Protein 4K68 (pdb70)

Secondary structure (DSSP, 8-state):
--SHHHHSTTT-EEEEEE-HHHHS-GGGHHHHHHHHHH-SEEEESSTTSHHHHSGGGSS--HHHHHHHHHHHHHTT-EEEE--SEESSS--GGGGB-SSSSBPPHHHHHHHHHHHHHHHHHHTTTT-SEEEEEE--EETTTEE---HHHHHH-TTHHHHHHHHHHHH-TTSEEEEEES-TT-HHHHHHHHHHHHHHHHTT----EEEE--EEESS-S-HHHHHHHHHHHHTTT-EEEEEEEEEE-S-------TTS---SS---HHHHHHHHHHHHHHHHHHHHTTTTEEEEEES-SBGGG-GGGSSSSTT-----SSB-TTS-B-HHHHHHHHTT-/-HHHHTTTT-EEEEEE-HHHHH-GGGHHHHHHHHHH-SEEEESSTTSHHHHSGGG-S---HHHHHHHHHHHHTT-EEEE--SB-SSS--GGGGB-TTSSBPPHHHHHHHHHHHHHHHHHHTTTT-SEEEEEES-EETTTEE---HHHHHH-TTHHHHHHHHHHHH-TTSEEEEEES-TT-HHHHHHHHHHHHHHHHHT----EEEE--EEESS-S-HHHHHHHHHHHHHHT-EEEEEEEEEE-S--SSSS-GGG--SPBPP-GGG---TT---HHHHHHHHHHHHHHHHHHHHTGGGEEEEEES-SBTTS-GGGTSSBTT-----SSB-TTS-B-HHHHHHHTT-

Structure (mmCIF, N/CA/C/O backbone):
data_4K68
#
_entry.id   4K68
#
_cell.length_a   41.877
_cell.length_b   116.442
_cell.length_c   82.811
_cell.angle_alpha   90.00
_cell.angle_beta   99.85
_cell.angle_gamma   90.00
#
_symmetry.space_group_name_H-M   'P 1 21 1'
#
loop_
_entity.id
_entity.type
_entity.pdbx_description
1 polymer 'GH10 xylanase'
2 non-polymer GLYCEROL
3 water water
#
loop_
_atom_site.group_PDB
_atom_site.id
_atom_site.type_symbol
_atom_site.label_atom_id
_atom_site.label_alt_id
_atom_site.label_comp_id
_atom_site.label_asym_id
_atom_site.label_entity_id
_atom_site.label_seq_id
_atom_site.pdbx_PDB_ins_code
_atom_site.Cartn_x
_atom_site.Cartn_y
_atom_site.Cartn_z
_atom_site.occupancy
_atom_site.B_iso_or_equiv
_atom_site.auth_seq_id
_atom_site.auth_comp_id
_atom_site.auth_asym_id
_atom_site.auth_atom_id
_atom_site.pdbx_PDB_model_num
ATOM 1 N N . ARG A 1 32 ? 2.324 15.135 86.756 0.84 72.00 32 ARG A N 1
ATOM 2 C CA . ARG A 1 32 ? 2.126 14.265 87.909 0.84 70.04 32 ARG A CA 1
ATOM 3 C C . ARG A 1 32 ? 1.103 14.881 88.858 0.84 67.73 32 ARG A C 1
ATOM 4 O O . ARG A 1 32 ? 1.449 15.348 89.944 0.84 66.76 32 ARG A O 1
ATOM 12 N N . THR A 1 33 ? -0.158 14.876 88.438 1.00 66.68 33 THR A N 1
ATOM 13 C CA . THR A 1 33 ? -1.220 15.547 89.181 1.00 65.31 33 THR A CA 1
ATOM 14 C C . THR A 1 33 ? -2.076 14.601 90.024 1.00 58.95 33 THR A C 1
ATOM 15 O O . THR A 1 33 ? -2.379 14.895 91.180 1.00 60.03 33 THR A O 1
ATOM 19 N N . GLY A 1 34 ? -2.467 13.470 89.446 1.00 52.17 34 GLY A N 1
ATOM 20 C CA . GLY A 1 34 ? -3.341 12.537 90.131 1.00 47.37 34 GLY A CA 1
ATOM 21 C C . GLY A 1 34 ? -2.607 11.348 90.715 1.00 46.91 34 GLY A C 1
ATOM 22 O O . GLY A 1 34 ? -1.442 11.112 90.398 1.00 49.62 34 GLY A O 1
ATOM 23 N N . ILE A 1 35 ? -3.300 10.593 91.564 1.00 44.15 35 ILE A N 1
ATOM 24 C CA . ILE A 1 35 ? -2.717 9.428 92.223 1.00 43.28 35 ILE A CA 1
ATOM 25 C C . ILE A 1 35 ? -2.301 8.364 91.204 1.00 43.82 35 ILE A C 1
ATOM 26 O O . ILE A 1 35 ? -1.413 7.552 91.466 1.00 43.73 35 ILE A O 1
ATOM 31 N N . LYS A 1 36 ? -2.934 8.391 90.034 1.00 45.36 36 LYS A N 1
ATOM 32 C CA . LYS A 1 36 ? -2.599 7.474 88.949 1.00 47.98 36 LYS A CA 1
ATOM 33 C C . LYS A 1 36 ? -1.175 7.695 88.446 1.00 51.24 36 LYS A C 1
ATOM 34 O O . LYS A 1 36 ? -0.498 6.751 88.038 1.00 51.51 36 LYS A O 1
ATOM 40 N N . ASP A 1 37 ? -0.728 8.947 88.481 1.00 53.95 37 ASP A N 1
ATOM 41 C CA . ASP A 1 37 ? 0.598 9.302 87.991 1.00 57.73 37 ASP A CA 1
ATOM 42 C C . ASP A 1 37 ? 1.676 8.870 88.974 1.00 59.19 37 ASP A C 1
ATOM 43 O O . ASP A 1 37 ? 2.812 8.599 88.588 1.00 62.12 37 ASP A O 1
ATOM 48 N N . PHE A 1 38 ? 1.308 8.808 90.248 1.00 57.69 38 PHE A N 1
ATOM 49 C CA . PHE A 1 38 ? 2.229 8.368 91.286 1.00 57.57 38 PHE A CA 1
ATOM 50 C C . PHE A 1 38 ? 2.425 6.859 91.236 1.00 55.59 38 PHE A C 1
ATOM 51 O O . PHE A 1 38 ? 3.464 6.345 91.647 1.00 55.60 38 PHE A O 1
ATOM 59 N N . TYR A 1 39 ? 1.424 6.154 90.720 1.00 54.25 39 TYR A N 1
ATOM 60 C CA . TYR A 1 39 ? 1.439 4.696 90.741 1.00 53.30 39 TYR A CA 1
ATOM 61 C C . TYR A 1 39 ? 1.603 4.040 89.374 1.00 56.95 39 TYR A C 1
ATOM 62 O O . TYR A 1 39 ? 1.428 2.830 89.239 1.00 56.54 39 TYR A O 1
ATOM 71 N N . LYS A 1 40 ? 1.945 4.828 88.360 1.00 62.27 40 LYS A N 1
ATOM 72 C CA . LYS A 1 40 ? 2.321 4.243 87.080 1.00 67.64 40 LYS A CA 1
ATOM 73 C C . LYS A 1 40 ? 3.666 3.546 87.256 1.00 71.36 40 LYS A C 1
ATOM 74 O O . LYS A 1 40 ? 4.378 3.813 88.227 1.00 73.24 40 LYS A O 1
ATOM 80 N N . ASP A 1 41 ? 3.990 2.648 86.326 1.00 72.35 41 ASP A N 1
ATOM 81 C CA . ASP A 1 41 ? 5.143 1.744 86.430 1.00 74.51 41 ASP A CA 1
ATOM 82 C C . ASP A 1 41 ? 4.943 0.675 87.508 1.00 69.61 41 ASP A C 1
ATOM 83 O O . ASP A 1 41 ? 5.787 -0.203 87.688 1.00 72.40 41 ASP A O 1
ATOM 88 N N . ASP A 1 42 ? 3.821 0.756 88.217 1.00 62.66 42 ASP A N 1
ATOM 89 C CA . ASP A 1 42 ? 3.461 -0.243 89.213 1.00 58.42 42 ASP A CA 1
ATOM 90 C C . ASP A 1 42 ? 2.173 -0.933 88.790 1.00 53.47 42 ASP A C 1
ATOM 91 O O . ASP A 1 42 ? 2.182 -2.082 88.345 1.00 53.93 42 ASP A O 1
ATOM 96 N N . PHE A 1 43 ? 1.065 -0.214 88.933 1.00 47.47 43 PHE A N 1
ATOM 97 C CA . PHE A 1 43 ? -0.245 -0.715 88.542 1.00 44.14 43 PHE A CA 1
ATOM 98 C C . PHE A 1 43 ? -1.219 0.442 88.370 1.00 41.60 43 PHE A C 1
ATOM 99 O O . PHE A 1 43 ? -1.012 1.526 88.913 1.00 40.77 43 PHE A O 1
ATOM 107 N N . ARG A 1 44 ? -2.285 0.208 87.615 1.00 40.59 44 ARG A N 1
ATOM 108 C CA . ARG A 1 44 ? -3.250 1.258 87.331 1.00 41.51 44 ARG A CA 1
ATOM 109 C C . ARG A 1 44 ? -4.195 1.481 88.506 1.00 39.57 44 ARG A C 1
ATOM 110 O O . ARG A 1 44 ? -4.661 0.527 89.130 1.00 38.81 44 ARG A O 1
ATOM 118 N N . ILE A 1 45 ? -4.467 2.747 88.806 1.00 39.03 45 ILE A N 1
ATOM 119 C CA . ILE A 1 45 ? -5.382 3.105 89.882 1.00 38.37 45 ILE A CA 1
ATOM 120 C C . ILE A 1 45 ? -6.768 3.404 89.324 1.00 38.83 45 ILE A C 1
ATOM 121 O O . ILE A 1 45 ? -6.948 4.352 88.560 1.00 40.42 45 ILE A O 1
ATOM 126 N N . GLY A 1 46 ? -7.747 2.596 89.711 1.00 38.13 46 GLY A N 1
ATOM 127 C CA . GLY A 1 46 ? -9.087 2.738 89.176 1.00 38.87 46 GLY A CA 1
ATOM 128 C C . GLY A 1 46 ? -10.146 3.051 90.213 1.00 38.69 46 GLY A C 1
ATOM 129 O O . GLY A 1 46 ? -9.889 3.018 91.416 1.00 39.77 46 GLY A O 1
ATOM 130 N N . THR A 1 47 ? -11.348 3.355 89.733 1.00 37.73 47 THR A N 1
ATOM 131 C CA . THR A 1 47 ? -12.486 3.615 90.604 1.00 36.36 47 THR A CA 1
ATOM 132 C C . THR A 1 47 ? -13.776 3.106 89.967 1.00 38.02 47 THR A C 1
ATOM 133 O O . THR A 1 47 ? -13.793 2.728 88.794 1.00 37.55 47 THR A O 1
ATOM 137 N N . ALA A 1 48 ? -14.853 3.097 90.745 1.00 38.61 48 ALA A N 1
ATOM 138 C CA . ALA A 1 48 ? -16.145 2.626 90.259 1.00 37.61 48 ALA A CA 1
ATOM 139 C C . ALA A 1 48 ? -17.045 3.797 89.889 1.00 37.64 48 ALA A C 1
ATOM 140 O O . ALA A 1 48 ? -17.179 4.752 90.653 1.00 38.67 48 ALA A O 1
ATOM 142 N N . VAL A 1 49 ? -17.659 3.720 88.713 1.00 37.53 49 VAL A N 1
ATOM 143 C CA . VAL A 1 49 ? -18.508 4.799 88.221 1.00 37.06 49 VAL A CA 1
ATOM 144 C C . VAL A 1 49 ? -19.987 4.434 88.310 1.00 37.16 49 VAL A C 1
ATOM 145 O O . VAL A 1 49 ? -20.423 3.434 87.742 1.00 38.77 49 VAL A O 1
ATOM 149 N N . ALA A 1 50 ? -20.753 5.253 89.024 1.00 37.67 50 ALA A N 1
ATOM 150 C CA . ALA A 1 50 ? -22.185 5.023 89.170 1.00 39.21 50 ALA A CA 1
ATOM 151 C C . ALA A 1 50 ? -22.937 5.498 87.932 1.00 42.40 50 ALA A C 1
ATOM 152 O O . ALA A 1 50 ? -22.438 6.330 87.175 1.00 44.59 50 ALA A O 1
ATOM 154 N N . THR A 1 51 ? -24.138 4.965 87.734 1.00 43.12 51 THR A N 1
ATOM 155 C CA . THR A 1 51 ? -24.955 5.316 86.579 1.00 44.28 51 THR A CA 1
ATOM 156 C C . THR A 1 51 ? -25.423 6.767 86.652 1.00 45.83 51 THR A C 1
ATOM 157 O O . THR A 1 51 ? -25.498 7.458 85.634 1.00 48.54 51 THR A O 1
ATOM 161 N N . ALA A 1 52 ? -25.731 7.224 87.862 1.00 43.91 52 ALA A N 1
ATOM 162 C CA . ALA A 1 52 ? -26.222 8.582 88.068 1.00 44.18 52 ALA A CA 1
ATOM 163 C C . ALA A 1 52 ? -25.174 9.624 87.688 1.00 45.78 52 ALA A C 1
ATOM 164 O O . ALA A 1 52 ? -25.511 10.727 87.259 1.00 46.88 52 ALA A O 1
ATOM 166 N N . THR A 1 53 ? -23.904 9.265 87.846 1.00 45.98 53 THR A N 1
ATOM 167 C CA . THR A 1 53 ? -22.803 10.162 87.516 1.00 49.70 53 THR A CA 1
ATOM 168 C C . THR A 1 53 ? -22.742 10.418 86.011 1.00 52.74 53 THR A C 1
ATOM 169 O O . THR A 1 53 ? -22.285 11.471 85.564 1.00 54.19 53 THR A O 1
ATOM 173 N N . LEU A 1 54 ? -23.220 9.450 85.236 1.00 53.28 54 LEU A N 1
ATOM 174 C CA . LEU A 1 54 ? -23.180 9.535 83.780 1.00 53.04 54 LEU A CA 1
ATOM 175 C C . LEU A 1 54 ? -24.432 10.187 83.199 1.00 55.77 54 LEU A C 1
ATOM 176 O O . LEU A 1 54 ? -24.379 10.805 82.136 1.00 58.08 54 LEU A O 1
ATOM 181 N N . THR A 1 55 ? -25.555 10.048 83.896 1.00 56.17 55 THR A N 1
ATOM 182 C CA . THR A 1 55 ? -26.832 10.537 83.383 1.00 58.82 55 THR A CA 1
ATOM 183 C C . THR A 1 55 ? -27.317 11.812 84.071 1.00 63.12 55 THR A C 1
ATOM 184 O O . THR A 1 55 ? -28.479 12.194 83.931 1.00 64.89 55 THR A O 1
ATOM 188 N N . MET A 1 56 ? -26.432 12.467 84.814 1.00 65.32 56 MET A N 1
ATOM 189 C CA . MET A 1 56 ? -26.779 13.727 85.465 1.00 69.80 56 MET A CA 1
ATOM 190 C C . MET A 1 56 ? -25.705 14.782 85.241 1.00 72.79 56 MET A C 1
ATOM 191 O O . MET A 1 56 ? -24.516 14.529 85.441 1.00 71.16 56 MET A O 1
ATOM 196 N N . LYS A 1 57 ? -26.136 15.968 84.828 1.00 77.23 57 LYS A N 1
ATOM 197 C CA . LYS A 1 57 ? -25.217 17.053 84.510 1.00 80.16 57 LYS A CA 1
ATOM 198 C C . LYS A 1 57 ? -24.696 17.753 85.760 1.00 80.63 57 LYS A C 1
ATOM 199 O O . LYS A 1 57 ? -23.759 18.547 85.688 1.00 82.44 57 LYS A O 1
ATOM 205 N N . GLU A 1 58 ? -25.303 17.457 86.904 1.00 78.97 58 GLU A N 1
ATOM 206 C CA . GLU A 1 58 ? -24.862 18.046 88.162 1.00 78.01 58 GLU A CA 1
ATOM 207 C C . GLU A 1 58 ? -23.794 17.178 88.821 1.00 71.89 58 GLU A C 1
ATOM 208 O O . GLU A 1 58 ? -23.246 17.534 89.866 1.00 72.01 58 GLU A O 1
ATOM 214 N N . LYS A 1 59 ? -23.504 16.039 88.202 1.00 66.13 59 LYS A N 1
ATOM 215 C CA . LYS A 1 59 ? -22.457 15.147 88.685 1.00 60.73 59 LYS A CA 1
ATOM 216 C C . LYS A 1 59 ? -21.195 15.305 87.846 1.00 58.48 59 LYS A C 1
ATOM 217 O O . LYS A 1 59 ? -20.299 14.463 87.885 1.00 56.56 59 LYS A O 1
ATOM 223 N N . LYS A 1 60 ? -21.140 16.393 87.084 1.00 60.81 60 LYS A N 1
ATOM 224 C CA . LYS A 1 60 ? -19.970 16.723 86.268 1.00 61.57 60 LYS A CA 1
ATOM 225 C C . LYS A 1 60 ? -18.653 16.898 87.044 1.00 59.03 60 LYS A C 1
ATOM 226 O O . LYS A 1 60 ? -17.614 16.418 86.588 1.00 57.38 60 LYS A O 1
ATOM 232 N N . PRO A 1 61 ? -18.678 17.595 88.201 1.00 58.63 61 PRO A N 1
ATOM 233 C CA . PRO A 1 61 ? -17.425 17.700 88.961 1.00 56.93 61 PRO A CA 1
ATOM 234 C C . PRO A 1 61 ? -16.858 16.343 89.380 1.00 50.90 61 PRO A C 1
ATOM 235 O O . PRO A 1 61 ? -15.639 16.200 89.487 1.00 49.36 61 PRO A O 1
ATOM 239 N N . LEU A 1 62 ? -17.727 15.365 89.609 1.00 47.11 62 LEU A N 1
ATOM 240 C CA . LEU A 1 62 ? -17.276 14.027 89.967 1.00 44.09 62 LEU A CA 1
ATOM 241 C C . LEU A 1 62 ? -16.555 13.372 88.792 1.00 45.83 62 LEU A C 1
ATOM 242 O O . LEU A 1 62 ? -15.528 12.719 88.972 1.00 47.18 62 LEU A O 1
ATOM 247 N N . LEU A 1 63 ? -17.095 13.558 87.591 1.00 45.57 63 LEU A N 1
ATOM 248 C CA . LEU A 1 63 ? -16.479 13.027 86.379 1.00 42.43 63 LEU A CA 1
ATOM 249 C C . LEU A 1 63 ? -15.090 13.618 86.155 1.00 41.02 63 LEU A C 1
ATOM 250 O O . LEU A 1 63 ? -14.151 12.904 85.805 1.00 40.07 63 LEU A O 1
ATOM 255 N N . ALA A 1 64 ? -14.967 14.925 86.365 1.00 41.47 64 ALA A N 1
ATOM 256 C CA . ALA A 1 64 ? -13.685 15.602 86.219 1.00 43.08 64 ALA A CA 1
ATOM 257 C C . ALA A 1 64 ? -12.705 15.151 87.299 1.00 43.44 64 ALA A C 1
ATOM 258 O O . ALA A 1 64 ? -11.503 15.051 87.054 1.00 44.16 64 ALA A O 1
ATOM 260 N N . LEU A 1 65 ? -13.230 14.879 88.490 1.00 41.77 65 LEU A N 1
ATOM 261 C CA . LEU A 1 65 ? -12.414 14.404 89.603 1.00 40.64 65 LEU A CA 1
ATOM 262 C C . LEU A 1 65 ? -11.849 13.018 89.309 1.00 39.58 65 LEU A C 1
ATOM 263 O O . LEU A 1 65 ? -10.707 12.715 89.655 1.00 39.46 65 LEU A O 1
ATOM 268 N N . ILE A 1 66 ? -12.658 12.181 88.668 1.00 38.28 66 ILE A N 1
ATOM 269 C CA . ILE A 1 66 ? -12.236 10.835 88.301 1.00 36.66 66 ILE A CA 1
ATOM 270 C C . ILE A 1 66 ? -11.150 10.888 87.229 1.00 37.94 66 ILE A C 1
ATOM 271 O O . ILE A 1 66 ? -10.149 10.175 87.309 1.00 36.05 66 ILE A O 1
ATOM 276 N N . ALA A 1 67 ? -11.350 11.753 86.238 1.00 40.28 67 ALA A N 1
ATOM 277 C CA . ALA A 1 67 ? -10.408 11.896 85.132 1.00 42.34 67 ALA A CA 1
ATOM 278 C C . ALA A 1 67 ? -9.040 12.389 85.600 1.00 46.04 67 ALA A C 1
ATOM 279 O O . ALA A 1 67 ? -8.018 12.087 84.982 1.00 47.58 67 ALA A O 1
ATOM 281 N N . ARG A 1 68 ? -9.024 13.148 86.690 1.00 46.71 68 ARG A N 1
ATOM 282 C CA . ARG A 1 68 ? -7.777 13.683 87.220 1.00 48.70 68 ARG A CA 1
ATOM 283 C C . ARG A 1 68 ? -7.008 12.653 88.040 1.00 46.95 68 ARG A C 1
ATOM 284 O O . ARG A 1 68 ? -5.778 12.649 88.044 1.00 47.46 68 ARG A O 1
ATOM 292 N N . GLU A 1 69 ? -7.734 11.772 88.720 1.00 45.70 69 GLU A N 1
ATOM 293 C CA . GLU A 1 69 ? -7.124 10.883 89.705 1.00 43.72 69 GLU A CA 1
ATOM 294 C C . GLU A 1 69 ? -6.926 9.445 89.229 1.00 42.43 69 GLU A C 1
ATOM 295 O O . GLU A 1 69 ? -5.957 8.791 89.613 1.00 41.24 69 GLU A O 1
ATOM 301 N N . PHE A 1 70 ? -7.840 8.951 88.400 1.00 41.89 70 PHE A N 1
ATOM 302 C CA . PHE A 1 70 ? -7.835 7.538 88.034 1.00 39.32 70 PHE A CA 1
ATOM 303 C C . PHE A 1 70 ? -7.557 7.291 86.554 1.00 41.53 70 PHE A C 1
ATOM 304 O O . PHE A 1 70 ? -7.901 8.107 85.698 1.00 44.12 70 PHE A O 1
ATOM 312 N N . ASN A 1 71 ? -6.932 6.154 86.262 1.00 40.93 71 ASN A N 1
ATOM 313 C CA . ASN A 1 71 ? -6.645 5.761 84.887 1.00 41.00 71 ASN A CA 1
ATOM 314 C C . ASN A 1 71 ? -7.370 4.474 84.494 1.00 38.20 71 ASN A C 1
ATOM 315 O O . ASN A 1 71 ? -7.022 3.827 83.505 1.00 36.23 71 ASN A O 1
ATOM 320 N N . ALA A 1 72 ? -8.376 4.109 85.282 1.00 37.08 72 ALA A N 1
ATOM 321 C CA . ALA A 1 72 ? -9.182 2.924 85.014 1.00 35.75 72 ALA A CA 1
ATOM 322 C C . ALA A 1 72 ? -10.574 3.099 85.610 1.00 35.01 72 ALA A C 1
ATOM 323 O O . ALA A 1 72 ? -10.733 3.717 86.662 1.00 35.86 72 ALA A O 1
ATOM 325 N N . ILE A 1 73 ? -11.584 2.559 84.935 1.00 32.85 73 ILE A N 1
ATOM 326 C CA . ILE A 1 73 ? -12.957 2.698 85.408 1.00 32.13 73 ILE A CA 1
ATOM 327 C C . ILE A 1 73 ? -13.745 1.391 85.350 1.00 31.12 73 ILE A C 1
ATOM 328 O O . ILE A 1 73 ? -13.475 0.518 84.523 1.00 29.90 73 ILE A O 1
ATOM 333 N N . THR A 1 74 ? -14.723 1.275 86.241 1.00 30.92 74 THR A N 1
ATOM 334 C CA . THR A 1 74 ? -15.563 0.091 86.335 1.00 31.16 74 THR A CA 1
ATOM 335 C C . THR A 1 74 ? -17.006 0.522 86.565 1.00 29.19 74 THR A C 1
ATOM 336 O O . THR A 1 74 ? -17.280 1.331 87.449 1.00 28.13 74 THR A O 1
ATOM 340 N N . PRO A 1 75 ? -17.937 -0.009 85.760 1.00 30.37 75 PRO A N 1
ATOM 341 C CA . PRO A 1 75 ? -19.342 0.370 85.925 1.00 32.04 75 PRO A CA 1
ATOM 342 C C . PRO A 1 75 ? -19.953 -0.318 87.136 1.00 30.95 75 PRO A C 1
ATOM 343 O O . PRO A 1 75 ? -19.826 -1.532 87.287 1.00 27.21 75 PRO A O 1
ATOM 347 N N . GLU A 1 76 ? -20.605 0.457 87.994 1.00 36.06 76 GLU A N 1
ATOM 348 C CA . GLU A 1 76 ? -21.180 -0.086 89.215 1.00 43.44 76 GLU A CA 1
ATOM 349 C C . GLU A 1 76 ? -22.368 -1.004 88.950 1.00 47.30 76 GLU A C 1
ATOM 350 O O . GLU A 1 76 ? -22.494 -2.050 89.582 1.00 49.69 76 GLU A O 1
ATOM 356 N N . ASN A 1 77 ? -23.235 -0.617 88.018 1.00 49.29 77 ASN A N 1
ATOM 357 C CA . ASN A 1 77 ? -24.453 -1.382 87.763 1.00 50.66 77 ASN A CA 1
ATOM 358 C C . ASN A 1 77 ? -24.905 -1.417 86.305 1.00 50.49 77 ASN A C 1
ATOM 359 O O . ASN A 1 77 ? -25.642 -2.318 85.905 1.00 52.82 77 ASN A O 1
ATOM 364 N N . CYS A 1 78 ? -24.465 -0.443 85.514 1.00 48.17 78 CYS A N 1
ATOM 365 C CA . CYS A 1 78 ? -25.000 -0.272 84.162 1.00 46.42 78 CYS A CA 1
ATOM 366 C C . CYS A 1 78 ? -24.645 -1.405 83.193 1.00 44.44 78 CYS A C 1
ATOM 367 O O . CYS A 1 78 ? -25.230 -1.505 82.114 1.00 46.17 78 CYS A O 1
ATOM 370 N N . MET A 1 79 ? -23.697 -2.256 83.574 1.00 39.20 79 MET A N 1
ATOM 371 C CA . MET A 1 79 ? -23.319 -3.385 82.728 1.00 35.03 79 MET A CA 1
ATOM 372 C C . MET A 1 79 ? -23.715 -4.734 83.319 1.00 37.05 79 MET A C 1
ATOM 373 O O . MET A 1 79 ? -23.257 -5.779 82.855 1.00 37.47 79 MET A O 1
ATOM 378 N N . LYS A 1 80 ? -24.562 -4.711 84.343 1.00 40.38 80 LYS A N 1
ATOM 379 C CA . LYS A 1 80 ? -25.098 -5.945 84.905 1.00 44.09 80 LYS A CA 1
ATOM 380 C C . LYS A 1 80 ? -26.324 -6.378 84.108 1.00 45.76 80 LYS A C 1
ATOM 381 O O . LYS A 1 80 ? -26.941 -5.561 83.428 1.00 46.72 80 LYS A O 1
ATOM 387 N N . TRP A 1 81 ? -26.674 -7.658 84.201 1.00 47.37 81 TRP A N 1
ATOM 388 C CA . TRP A 1 81 ? -27.740 -8.236 83.382 1.00 50.29 81 TRP A CA 1
ATOM 389 C C . TRP A 1 81 ? -29.073 -7.500 83.514 1.00 52.81 81 TRP A C 1
ATOM 390 O O . TRP A 1 81 ? -29.612 -7.003 82.525 1.00 54.46 81 TRP A O 1
ATOM 401 N N . GLU A 1 82 ? -29.600 -7.436 84.733 1.00 53.04 82 GLU A N 1
ATOM 402 C CA . GLU A 1 82 ? -30.890 -6.789 84.980 1.00 54.78 82 GLU A CA 1
ATOM 403 C C . GLU A 1 82 ? -30.954 -5.294 84.612 1.00 54.43 82 GLU A C 1
ATOM 404 O O . GLU A 1 82 ? -31.886 -4.877 83.924 1.00 53.90 82 GLU A O 1
ATOM 410 N N . PRO A 1 83 ? -29.975 -4.482 85.063 1.00 54.58 83 PRO A N 1
ATOM 411 C CA . PRO A 1 83 ? -30.059 -3.058 84.708 1.00 55.03 83 PRO A CA 1
ATOM 412 C C . PRO A 1 83 ? -29.854 -2.784 83.217 1.00 55.54 83 PRO A C 1
ATOM 413 O O . PRO A 1 83 ? -30.332 -1.768 82.713 1.00 57.05 83 PRO A O 1
ATOM 417 N N . LEU A 1 84 ? -29.151 -3.677 82.527 1.00 53.20 84 LEU A N 1
ATOM 418 C CA . LEU A 1 84 ? -28.851 -3.486 81.112 1.00 51.37 84 LEU A CA 1
ATOM 419 C C . LEU A 1 84 ? -29.888 -4.163 80.221 1.00 51.86 84 LEU A C 1
ATOM 420 O O . LEU A 1 84 ? -30.103 -3.756 79.079 1.00 52.69 84 LEU A O 1
ATOM 425 N N . LYS A 1 85 ? -30.532 -5.196 80.751 1.00 51.51 85 LYS A N 1
ATOM 426 C CA . LYS A 1 85 ? -31.522 -5.944 79.991 1.00 52.02 85 LYS A CA 1
ATOM 427 C C . LYS A 1 85 ? -32.595 -6.507 80.918 1.00 53.67 85 LYS A C 1
ATOM 428 O O . LYS A 1 85 ? -32.592 -7.698 81.225 1.00 54.41 85 LYS A O 1
ATOM 434 N N . PRO A 1 86 ? -33.519 -5.644 81.370 1.00 56.10 86 PRO A N 1
ATOM 435 C CA . PRO A 1 86 ? -34.573 -6.044 82.309 1.00 57.92 86 PRO A CA 1
ATOM 436 C C . PRO A 1 86 ? -35.509 -7.080 81.701 1.00 60.28 86 PRO A C 1
ATOM 437 O O . PRO A 1 86 ? -35.941 -6.917 80.559 1.00 60.69 86 PRO A O 1
ATOM 441 N N . GLN A 1 87 ? -35.798 -8.134 82.462 1.00 62.47 87 GLN A N 1
ATOM 442 C CA . GLN A 1 87 ? -36.651 -9.235 82.014 1.00 65.19 87 GLN A CA 1
ATOM 443 C C . GLN A 1 87 ? -36.091 -9.943 80.779 1.00 63.27 87 GLN A C 1
ATOM 444 O O . GLN A 1 87 ? -36.815 -10.651 80.077 1.00 64.76 87 GLN A O 1
ATOM 450 N N . ASP A 1 88 ? -34.796 -9.747 80.536 1.00 60.05 88 ASP A N 1
ATOM 451 C CA . ASP A 1 88 ? -34.094 -10.336 79.398 1.00 57.61 88 ASP A CA 1
ATOM 452 C C . ASP A 1 88 ? -34.781 -10.028 78.066 1.00 59.15 88 ASP A C 1
ATOM 453 O O . ASP A 1 88 ? -34.821 -10.868 77.167 1.00 59.80 88 ASP A O 1
ATOM 458 N N . LYS A 1 89 ? -35.318 -8.818 77.950 1.00 61.02 89 LYS A N 1
ATOM 459 C CA . LYS A 1 89 ? -36.029 -8.405 76.745 1.00 64.49 89 LYS A CA 1
ATOM 460 C C . LYS A 1 89 ? -35.229 -7.393 75.926 1.00 67.25 89 LYS A C 1
ATOM 461 O O . LYS A 1 89 ? -34.296 -7.760 75.213 1.00 68.46 89 LYS A O 1
ATOM 467 N N . ASP A 1 90 ? -35.603 -6.122 76.027 1.00 68.80 90 ASP A N 1
ATOM 468 C CA . ASP A 1 90 ? -34.920 -5.064 75.289 1.00 69.61 90 ASP A CA 1
ATOM 469 C C . ASP A 1 90 ? -33.697 -4.548 76.040 1.00 67.83 90 ASP A C 1
ATOM 470 O O . ASP A 1 90 ? -33.718 -4.413 77.264 1.00 68.58 90 ASP A O 1
ATOM 475 N N . TRP A 1 91 ? -32.633 -4.261 75.297 1.00 65.04 91 TRP A N 1
ATOM 476 C CA . TRP A 1 91 ? -31.398 -3.755 75.884 1.00 59.40 91 TRP A CA 1
ATOM 477 C C . TRP A 1 91 ? -31.508 -2.279 76.247 1.00 58.32 91 TRP A C 1
ATOM 478 O O . TRP A 1 91 ? -32.341 -1.554 75.704 1.00 60.81 91 TRP A O 1
ATOM 489 N N . HIS A 1 92 ? -30.657 -1.844 77.170 1.00 55.70 92 HIS A N 1
ATOM 490 C CA . HIS A 1 92 ? -30.577 -0.441 77.555 1.00 55.47 92 HIS A CA 1
ATOM 491 C C . HIS A 1 92 ? -29.136 0.042 77.434 1.00 51.66 92 HIS A C 1
ATOM 492 O O . HIS A 1 92 ? -28.482 0.336 78.435 1.00 52.58 92 HIS A O 1
ATOM 499 N N . TRP A 1 93 ? -28.651 0.127 76.200 1.00 49.40 93 TRP A N 1
ATOM 500 C CA . TRP A 1 93 ? -27.250 0.444 75.933 1.00 47.26 93 TRP A CA 1
ATOM 501 C C . TRP A 1 93 ? -26.833 1.859 76.332 1.00 45.95 93 TRP A C 1
ATOM 502 O O . TRP A 1 93 ? -25.641 2.140 76.456 1.00 44.07 93 TRP A O 1
ATOM 513 N N . GLU A 1 94 ? -27.810 2.741 76.526 1.00 46.61 94 GLU A N 1
ATOM 514 C CA . GLU A 1 94 ? -27.537 4.162 76.733 1.00 49.14 94 GLU A CA 1
ATOM 515 C C . GLU A 1 94 ? -26.578 4.454 77.891 1.00 45.93 94 GLU A C 1
ATOM 516 O O . GLU A 1 94 ? -25.579 5.150 77.712 1.00 46.39 94 GLU A O 1
ATOM 522 N N . ALA A 1 95 ? -26.878 3.917 79.070 1.00 42.53 95 ALA A N 1
ATOM 523 C CA . ALA A 1 95 ? -26.047 4.156 80.246 1.00 39.62 95 ALA A CA 1
ATOM 524 C C . ALA A 1 95 ? -24.636 3.600 80.068 1.00 38.37 95 ALA A C 1
ATOM 525 O O . ALA A 1 95 ? -23.656 4.232 80.460 1.00 38.25 95 ALA A O 1
ATOM 527 N N . ALA A 1 96 ? -24.543 2.418 79.466 1.00 37.88 96 ALA A N 1
ATOM 528 C CA . ALA A 1 96 ? -23.261 1.754 79.266 1.00 34.59 96 ALA A CA 1
ATOM 529 C C . ALA A 1 96 ? -22.425 2.431 78.181 1.00 36.33 96 ALA A C 1
ATOM 530 O O . ALA A 1 96 ? -21.197 2.458 78.262 1.00 33.71 96 ALA A O 1
ATOM 532 N N . ASP A 1 97 ? -23.095 2.972 77.168 1.00 39.72 97 ASP A N 1
ATOM 533 C CA . ASP A 1 97 ? -22.407 3.668 76.088 1.00 43.22 97 ASP A CA 1
ATOM 534 C C . ASP A 1 97 ? -21.714 4.924 76.599 1.00 45.23 97 ASP A C 1
ATOM 535 O O . ASP A 1 97 ? -20.586 5.219 76.211 1.00 46.48 97 ASP A O 1
ATOM 540 N N . LYS A 1 98 ? -22.392 5.657 77.476 1.00 45.70 98 LYS A N 1
ATOM 541 C CA . LYS A 1 98 ? -21.833 6.879 78.040 1.00 46.70 98 LYS A CA 1
ATOM 542 C C . LYS A 1 98 ? -20.655 6.568 78.960 1.00 44.37 98 LYS A C 1
ATOM 543 O O . LYS A 1 98 ? -19.794 7.418 79.194 1.00 43.16 98 LYS A O 1
ATOM 549 N N . PHE A 1 99 ? -20.623 5.344 79.477 1.00 42.87 99 PHE A N 1
ATOM 550 C CA . PHE A 1 99 ? -19.521 4.902 80.320 1.00 41.32 99 PHE A CA 1
ATOM 551 C C . PHE A 1 99 ? -18.272 4.632 79.486 1.00 39.54 99 PHE A C 1
ATOM 552 O O . PHE A 1 99 ? -17.194 5.147 79.783 1.00 40.00 99 PHE A O 1
ATOM 560 N N . VAL A 1 100 ? -18.427 3.821 78.444 1.00 37.56 100 VAL A N 1
ATOM 561 C CA . VAL A 1 100 ? -17.316 3.468 77.567 1.00 37.96 100 VAL A CA 1
ATOM 562 C C . VAL A 1 100 ? -16.759 4.695 76.853 1.00 43.21 100 VAL A C 1
ATOM 563 O O . VAL A 1 100 ? -15.544 4.842 76.706 1.00 44.68 100 VAL A O 1
ATOM 567 N N . GLU A 1 101 ? -17.654 5.577 76.419 1.00 47.18 101 GLU A N 1
ATOM 568 C CA . GLU A 1 101 ? -17.254 6.807 75.749 1.00 52.17 101 GLU A CA 1
ATOM 569 C C . GLU A 1 101 ? -16.436 7.698 76.676 1.00 50.98 101 GLU A C 1
ATOM 570 O O . GLU A 1 101 ? -15.485 8.346 76.243 1.00 52.67 101 GLU A O 1
ATOM 576 N N . PHE A 1 102 ? -16.803 7.717 77.953 1.00 48.08 102 PHE A N 1
ATOM 577 C CA . PHE A 1 102 ? -16.074 8.504 78.938 1.00 48.27 102 PHE A CA 1
ATOM 578 C C . PHE A 1 102 ? -14.659 7.968 79.128 1.00 46.44 102 PHE A C 1
ATOM 579 O O . PHE A 1 102 ? -13.715 8.734 79.319 1.00 46.87 102 PHE A O 1
ATOM 587 N N . GLY A 1 103 ? -14.520 6.647 79.070 1.00 44.35 103 GLY A N 1
ATOM 588 C CA . GLY A 1 103 ? -13.226 6.010 79.226 1.00 44.45 103 GLY A CA 1
ATOM 589 C C . GLY A 1 103 ? -12.282 6.303 78.077 1.00 49.25 103 GLY A C 1
ATOM 590 O O . GLY A 1 103 ? -11.118 6.642 78.291 1.00 49.26 103 GLY A O 1
ATOM 591 N N . GLU A 1 104 ? -12.786 6.173 76.854 1.00 52.79 104 GLU A N 1
ATOM 592 C CA . GLU A 1 104 ? -11.983 6.429 75.663 1.00 55.82 104 GLU A CA 1
ATOM 593 C C . GLU A 1 104 ? -11.661 7.911 75.531 1.00 57.45 104 GLU A C 1
ATOM 594 O O . GLU A 1 104 ? -10.663 8.289 74.917 1.00 59.39 104 GLU A O 1
ATOM 600 N N . LYS A 1 105 ? -12.514 8.743 76.116 1.00 57.65 105 LYS A N 1
ATOM 601 C CA . LYS A 1 105 ? -12.345 10.188 76.066 1.00 62.13 105 LYS A CA 1
ATOM 602 C C . LYS A 1 105 ? -11.157 10.631 76.917 1.00 63.63 105 LYS A C 1
ATOM 603 O O . LYS A 1 105 ? -10.612 11.718 76.724 1.00 66.34 105 LYS A O 1
ATOM 609 N N . HIS A 1 106 ? -10.755 9.781 77.857 1.00 62.94 106 HIS A N 1
ATOM 610 C CA . HIS A 1 106 ? -9.620 10.085 78.722 1.00 62.66 106 HIS A CA 1
ATOM 611 C C . HIS A 1 106 ? -8.575 8.971 78.704 1.00 60.28 106 HIS A C 1
ATOM 612 O O . HIS A 1 106 ? -7.695 8.927 79.563 1.00 58.59 106 HIS A O 1
ATOM 619 N N . LYS A 1 107 ? -8.678 8.084 77.716 1.00 64.48 107 LYS A N 1
ATOM 620 C CA . LYS A 1 107 ? -7.773 6.941 77.581 1.00 64.21 107 LYS A CA 1
ATOM 621 C C . LYS A 1 107 ? -7.687 6.116 78.864 1.00 60.48 107 LYS A C 1
ATOM 622 O O . LYS A 1 107 ? -6.611 5.943 79.436 1.00 60.67 107 LYS A O 1
ATOM 628 N N . MET A 1 108 ? -8.834 5.611 79.306 1.00 56.40 108 MET A N 1
ATOM 629 C CA . MET A 1 108 ? -8.922 4.844 80.543 1.00 50.97 108 MET A CA 1
ATOM 630 C C . MET A 1 108 ? -8.717 3.356 80.294 1.00 47.32 108 MET A C 1
ATOM 631 O O . MET A 1 108 ? -8.934 2.865 79.187 1.00 47.55 108 MET A O 1
ATOM 636 N N . TYR A 1 109 ? -8.298 2.645 81.335 1.00 44.29 109 TYR A N 1
ATOM 637 C CA . TYR A 1 109 ? -8.284 1.192 81.309 1.00 40.62 109 TYR A CA 1
ATOM 638 C C . TYR A 1 109 ? -9.696 0.734 81.642 1.00 39.51 109 TYR A C 1
ATOM 639 O O . TYR A 1 109 ? -10.044 0.554 82.808 1.00 40.63 109 TYR A O 1
ATOM 648 N N . ILE A 1 110 ? -10.516 0.568 80.610 1.00 39.51 110 ILE A N 1
ATOM 649 C CA . ILE A 1 110 ? -11.930 0.275 80.805 1.00 38.24 110 ILE A CA 1
ATOM 650 C C . ILE A 1 110 ? -12.173 -1.182 81.175 1.00 36.38 110 ILE A C 1
ATOM 651 O O . ILE A 1 110 ? -11.781 -2.095 80.449 1.00 38.35 110 ILE A O 1
ATOM 656 N N . VAL A 1 111 ? -12.823 -1.387 82.313 1.00 32.73 111 VAL A N 1
ATOM 657 C CA . VAL A 1 111 ? -13.167 -2.725 82.765 1.00 32.52 111 VAL A CA 1
ATOM 658 C C . VAL A 1 111 ? -14.653 -2.982 82.554 1.00 35.37 111 VAL A C 1
ATOM 659 O O . VAL A 1 111 ? -15.487 -2.166 82.937 1.00 37.57 111 VAL A O 1
ATOM 663 N N . GLY A 1 112 ? -14.980 -4.108 81.930 1.00 34.93 112 GLY A N 1
ATOM 664 C CA . GLY A 1 112 ? -16.364 -4.511 81.777 1.00 34.78 112 GLY A CA 1
ATOM 665 C C . GLY A 1 112 ? -16.810 -5.301 82.991 1.00 34.97 112 GLY A C 1
ATOM 666 O O . GLY A 1 112 ? -16.235 -6.343 83.304 1.00 31.23 112 GLY A O 1
ATOM 667 N N . HIS A 1 113 ? -17.838 -4.811 83.677 1.00 39.16 113 HIS A N 1
ATOM 668 C CA . HIS A 1 113 ? -18.253 -5.417 84.937 1.00 43.17 113 HIS A CA 1
ATOM 669 C C . HIS A 1 113 ? -19.413 -6.399 84.790 1.00 43.20 113 HIS A C 1
ATOM 670 O O . HIS A 1 113 ? -20.546 -6.008 84.503 1.00 40.48 113 HIS A O 1
ATOM 677 N N . ASN A 1 114 ? -19.094 -7.675 84.991 1.00 46.76 114 ASN A N 1
ATOM 678 C CA . ASN A 1 114 ? -20.062 -8.772 85.034 1.00 49.01 114 ASN A CA 1
ATOM 679 C C . ASN A 1 114 ? -20.728 -9.171 83.719 1.00 45.54 114 ASN A C 1
ATOM 680 O O . ASN A 1 114 ? -21.617 -8.483 83.215 1.00 44.05 114 ASN A O 1
ATOM 685 N N . LEU A 1 115 ? -20.276 -10.298 83.176 1.00 42.75 115 LEU A N 1
ATOM 686 C CA . LEU A 1 115 ? -20.961 -10.964 82.079 1.00 39.98 115 LEU A CA 1
ATOM 687 C C . LEU A 1 115 ? -21.903 -12.004 82.673 1.00 41.01 115 LEU A C 1
ATOM 688 O O . LEU A 1 115 ? -23.086 -12.055 82.336 1.00 41.41 115 LEU A O 1
ATOM 693 N N . VAL A 1 116 ? -21.364 -12.829 83.567 1.00 41.70 116 VAL A N 1
ATOM 694 C CA . VAL A 1 116 ? -22.143 -13.868 84.233 1.00 42.00 116 VAL A CA 1
ATOM 695 C C . VAL A 1 116 ? -22.028 -13.769 85.752 1.00 45.56 116 VAL A C 1
ATOM 696 O O . VAL A 1 116 ? -20.977 -14.053 86.328 1.00 42.78 116 VAL A O 1
ATOM 700 N N . TRP A 1 117 ? -23.118 -13.366 86.395 1.00 50.14 117 TRP A N 1
ATOM 701 C CA . TRP A 1 117 ? -23.157 -13.260 87.846 1.00 53.31 117 TRP A CA 1
ATOM 702 C C . TRP A 1 117 ? -24.406 -13.964 88.368 1.00 53.60 117 TRP A C 1
ATOM 703 O O . TRP A 1 117 ? -25.404 -14.078 87.658 1.00 51.99 117 TRP A O 1
ATOM 714 N N . HIS A 1 118 ? -24.345 -14.442 89.606 1.00 56.22 118 HIS A N 1
ATOM 715 C CA . HIS A 1 118 ? -25.466 -15.161 90.198 1.00 56.67 118 HIS A CA 1
ATOM 716 C C . HIS A 1 118 ? -26.529 -14.200 90.718 1.00 57.37 118 HIS A C 1
ATOM 717 O O . HIS A 1 118 ? -27.679 -14.587 90.928 1.00 57.55 118 HIS A O 1
ATOM 724 N N . SER A 1 119 ? -26.140 -12.945 90.917 1.00 58.42 119 SER A N 1
ATOM 725 C CA . SER A 1 119 ? -27.047 -11.942 91.463 1.00 61.57 119 SER A CA 1
ATOM 726 C C . SER A 1 119 ? -27.377 -10.858 90.441 1.00 61.45 119 SER A C 1
ATOM 727 O O . SER A 1 119 ? -26.656 -10.681 89.456 1.00 60.10 119 SER A O 1
ATOM 730 N N . GLN A 1 120 ? -28.468 -10.137 90.692 1.00 63.63 120 GLN A N 1
ATOM 731 C CA . GLN A 1 120 ? -28.953 -9.086 89.797 1.00 64.56 120 GLN A CA 1
ATOM 732 C C . GLN A 1 120 ? -29.181 -9.599 88.377 1.00 64.62 120 GLN A C 1
ATOM 733 O O . GLN A 1 120 ? -28.832 -8.937 87.399 1.00 66.08 120 GLN A O 1
ATOM 739 N N . VAL A 1 121 ? -29.768 -10.788 88.280 1.00 62.19 121 VAL A N 1
ATOM 740 C CA . VAL A 1 121 ? -30.096 -11.394 86.996 1.00 58.30 121 VAL A CA 1
ATOM 741 C C . VAL A 1 121 ? -31.568 -11.793 86.988 1.00 55.53 121 VAL A C 1
ATOM 742 O O . VAL A 1 121 ? -32.034 -12.458 87.913 1.00 54.89 121 VAL A O 1
ATOM 746 N N . PRO A 1 122 ? -32.307 -11.374 85.947 1.00 54.34 122 PRO A N 1
ATOM 747 C CA . PRO A 1 122 ? -33.744 -11.647 85.832 1.00 54.31 122 PRO A CA 1
ATOM 748 C C . PRO A 1 122 ? -34.072 -13.135 85.917 1.00 51.77 122 PRO A C 1
ATOM 749 O O . PRO A 1 122 ? -33.365 -13.961 85.338 1.00 47.77 122 PRO A O 1
ATOM 753 N N . LYS A 1 123 ? -35.140 -13.460 86.640 1.00 53.55 123 LYS A N 1
ATOM 754 C CA . LYS A 1 123 ? -35.548 -14.845 86.852 1.00 53.91 123 LYS A CA 1
ATOM 755 C C . LYS A 1 123 ? -35.950 -15.519 85.542 1.00 54.59 123 LYS A C 1
ATOM 756 O O . LYS A 1 123 ? -35.852 -16.739 85.406 1.00 54.41 123 LYS A O 1
ATOM 762 N N . GLU A 1 124 ? -36.389 -14.715 84.578 1.00 55.56 124 GLU A N 1
ATOM 763 C CA . GLU A 1 124 ? -36.814 -15.222 83.277 1.00 56.50 124 GLU A CA 1
ATOM 764 C C . GLU A 1 124 ? -35.689 -15.936 82.526 1.00 53.34 124 GLU A C 1
ATOM 765 O O . GLU A 1 124 ? -35.944 -16.759 81.647 1.00 54.14 124 GLU A O 1
ATOM 771 N N . VAL A 1 125 ? -34.448 -15.615 82.879 1.00 49.76 125 VAL A N 1
ATOM 772 C CA . VAL A 1 125 ? -33.283 -16.236 82.259 1.00 47.05 125 VAL A CA 1
ATOM 773 C C . VAL A 1 125 ? -33.208 -17.727 82.576 1.00 47.47 125 VAL A C 1
ATOM 774 O O . VAL A 1 125 ? -32.993 -18.551 81.687 1.00 47.07 125 VAL A O 1
ATOM 778 N N . PHE A 1 126 ? -33.400 -18.070 83.845 1.00 47.72 126 PHE A N 1
ATOM 779 C CA . PHE A 1 126 ? -33.252 -19.451 84.292 1.00 46.41 126 PHE A CA 1
ATOM 780 C C . PHE A 1 126 ? -34.524 -20.276 84.136 1.00 47.79 126 PHE A C 1
ATOM 781 O O . PHE A 1 126 ? -34.657 -21.340 84.741 1.00 48.20 126 PHE A O 1
ATOM 789 N N . LEU A 1 127 ? -35.454 -19.789 83.323 1.00 48.29 127 LEU A N 1
ATOM 790 C CA . LEU A 1 127 ? -36.672 -20.539 83.046 1.00 51.28 127 LEU A CA 1
ATOM 791 C C . LEU A 1 127 ? -37.024 -20.529 81.560 1.00 51.70 127 LEU A C 1
ATOM 792 O O . LEU A 1 127 ? -36.707 -19.580 80.844 1.00 53.71 127 LEU A O 1
ATOM 797 N N . ASN A 1 128 ? -37.678 -21.592 81.102 1.00 49.91 128 ASN A N 1
ATOM 798 C CA . ASN A 1 128 ? -38.028 -21.714 79.688 1.00 49.84 128 ASN A CA 1
ATOM 799 C C . ASN A 1 128 ? -39.221 -20.851 79.277 1.00 56.21 128 ASN A C 1
ATOM 800 O O . ASN A 1 128 ? -39.545 -19.869 79.946 1.00 59.72 128 ASN A O 1
ATOM 805 N N . GLU A 1 129 ? -39.869 -21.223 78.178 1.00 58.65 129 GLU A N 1
ATOM 806 C CA . GLU A 1 129 ? -40.941 -20.417 77.610 1.00 62.88 129 GLU A CA 1
ATOM 807 C C . GLU A 1 129 ? -42.308 -20.791 78.178 1.00 64.19 129 GLU A C 1
ATOM 808 O O . GLU A 1 129 ? -43.341 -20.365 77.659 1.00 67.96 129 GLU A O 1
ATOM 814 N N . SER A 1 130 ? -42.308 -21.574 79.251 1.00 62.31 130 SER A N 1
ATOM 815 C CA . SER A 1 130 ? -43.553 -22.021 79.882 1.00 64.09 130 SER A CA 1
ATOM 816 C C . SER A 1 130 ? -44.117 -21.141 81.019 1.00 64.07 130 SER A C 1
ATOM 817 O O . SER A 1 130 ? -45.294 -20.786 80.966 1.00 69.32 130 SER A O 1
ATOM 820 N N . GLY A 1 131 ? -43.326 -20.779 82.035 1.00 58.33 131 GLY A N 1
ATOM 821 C CA . GLY A 1 131 ? -41.911 -21.088 82.146 1.00 51.63 131 GLY A CA 1
ATOM 822 C C . GLY A 1 131 ? -41.537 -21.948 83.338 1.00 47.08 131 GLY A C 1
ATOM 823 O O . GLY A 1 131 ? -41.599 -21.502 84.484 1.00 44.61 131 GLY A O 1
ATOM 824 N N . GLY A 1 132 ? -41.155 -23.190 83.061 1.00 45.34 132 GLY A N 1
ATOM 825 C CA . GLY A 1 132 ? -40.580 -24.058 84.071 1.00 44.87 132 GLY A CA 1
ATOM 826 C C . GLY A 1 132 ? -39.073 -23.909 84.021 1.00 44.83 132 GLY A C 1
ATOM 827 O O . GLY A 1 132 ? -38.564 -23.083 83.265 1.00 42.73 132 GLY A O 1
ATOM 828 N N . THR A 1 133 ? -38.360 -24.703 84.813 1.00 47.59 133 THR A N 1
ATOM 829 C CA . THR A 1 133 ? -36.901 -24.627 84.858 1.00 48.92 133 THR A CA 1
ATOM 830 C C . THR A 1 133 ? -36.275 -24.892 83.492 1.00 44.56 133 THR A C 1
ATOM 831 O O . THR A 1 133 ? -36.569 -25.899 82.846 1.00 39.45 133 THR A O 1
ATOM 835 N N . ILE A 1 134 ? -35.413 -23.975 83.063 1.00 44.14 134 ILE A N 1
ATOM 836 C CA . ILE A 1 134 ? -34.758 -24.063 81.763 1.00 39.97 134 ILE A CA 1
ATOM 837 C C . ILE A 1 134 ? -33.751 -25.210 81.739 1.00 37.94 134 ILE A C 1
ATOM 838 O O . ILE A 1 134 ? -33.255 -25.636 82.784 1.00 39.45 134 ILE A O 1
ATOM 843 N N . SER A 1 135 ? -33.461 -25.715 80.545 1.00 35.42 135 SER A N 1
ATOM 844 C CA . SER A 1 135 ? -32.512 -26.810 80.390 1.00 36.76 135 SER A CA 1
ATOM 845 C C . SER A 1 135 ? -31.073 -26.308 80.324 1.00 38.64 135 SER A C 1
ATOM 846 O O . SER A 1 135 ? -30.823 -25.112 80.166 1.00 37.79 135 SER A O 1
ATOM 849 N N . LYS A 1 136 ? -30.136 -27.242 80.440 1.00 40.51 136 LYS A N 1
ATOM 850 C CA . LYS A 1 136 ? -28.710 -26.937 80.418 1.00 40.23 136 LYS A CA 1
ATOM 851 C C . LYS A 1 136 ? -28.280 -26.330 79.086 1.00 40.21 136 LYS A C 1
ATOM 852 O O . LYS A 1 136 ? -27.543 -25.344 79.048 1.00 39.24 136 LYS A O 1
ATOM 858 N N . GLU A 1 137 ? -28.746 -26.926 77.995 1.00 42.18 137 GLU A N 1
ATOM 859 C CA . GLU A 1 137 ? -28.376 -26.481 76.657 1.00 43.46 137 GLU A CA 1
ATOM 860 C C . GLU A 1 137 ? -29.014 -25.141 76.299 1.00 39.41 137 GLU A C 1
ATOM 861 O O . GLU A 1 137 ? -28.385 -24.297 75.660 1.00 38.13 137 GLU A O 1
ATOM 867 N N . ALA A 1 138 ? -30.260 -24.948 76.720 1.00 36.90 138 ALA A N 1
ATOM 868 C CA . ALA A 1 138 ? -30.975 -23.704 76.450 1.00 33.83 138 ALA A CA 1
ATOM 869 C C . ALA A 1 138 ? -30.397 -22.535 77.243 1.00 36.09 138 ALA A C 1
ATOM 870 O O . ALA A 1 138 ? -30.281 -21.422 76.728 1.00 34.61 138 ALA A O 1
ATOM 872 N N . LEU A 1 139 ? -30.036 -22.789 78.496 1.00 37.96 139 LEU A N 1
ATOM 873 C CA . LEU A 1 139 ? -29.432 -21.759 79.332 1.00 36.70 139 LEU A CA 1
ATOM 874 C C . LEU A 1 139 ? -28.046 -21.396 78.811 1.00 35.84 139 LEU A C 1
ATOM 875 O O . LEU A 1 139 ? -27.620 -20.244 78.903 1.00 35.16 139 LEU A O 1
ATOM 880 N N . THR A 1 140 ? -27.351 -22.387 78.261 1.00 34.33 140 THR A N 1
ATOM 881 C CA . THR A 1 140 ? -26.029 -22.172 77.687 1.00 32.04 140 THR A CA 1
ATOM 882 C C . THR A 1 140 ? -26.126 -21.196 76.523 1.00 31.04 140 THR A C 1
ATOM 883 O O . THR A 1 140 ? -25.274 -20.322 76.356 1.00 27.92 140 THR A O 1
ATOM 887 N N . ALA A 1 141 ? -27.182 -21.346 75.729 1.00 32.34 141 ALA A N 1
ATOM 888 C CA . ALA A 1 141 ? -27.434 -20.460 74.601 1.00 34.61 141 ALA A CA 1
ATOM 889 C C . ALA A 1 141 ? -27.705 -19.034 75.070 1.00 33.59 141 ALA A C 1
ATOM 890 O O . ALA A 1 141 ? -27.271 -18.074 74.435 1.00 33.18 141 ALA A O 1
ATOM 892 N N . LYS A 1 142 ? -28.422 -18.901 76.182 1.00 34.68 142 LYS A N 1
ATOM 893 C CA . LYS A 1 142 ? -28.718 -17.586 76.739 1.00 37.77 142 LYS A CA 1
ATOM 894 C C . LYS A 1 142 ? -27.447 -16.880 77.192 1.00 40.52 142 LYS A C 1
ATOM 895 O O . LYS A 1 142 ? -27.243 -15.703 76.893 1.00 43.05 142 LYS A O 1
ATOM 901 N N . MET A 1 143 ? -26.596 -17.606 77.912 1.00 40.77 143 MET A N 1
ATOM 902 C CA . MET A 1 143 ? -25.332 -17.057 78.386 1.00 41.99 143 MET A CA 1
ATOM 903 C C . MET A 1 143 ? -24.452 -16.609 77.224 1.00 43.59 143 MET A C 1
ATOM 904 O O . MET A 1 143 ? -23.913 -15.503 77.235 1.00 45.48 143 MET A O 1
ATOM 909 N N . GLN A 1 144 ? -24.317 -17.469 76.220 1.00 43.79 144 GLN A N 1
ATOM 910 C CA . GLN A 1 144 ? -23.457 -17.182 75.074 1.00 45.48 144 GLN A CA 1
ATOM 911 C C . GLN A 1 144 ? -23.984 -16.035 74.211 1.00 45.41 144 GLN A C 1
ATOM 912 O O . GLN A 1 144 ? -23.207 -15.223 73.708 1.00 46.73 144 GLN A O 1
ATOM 918 N N . ASP A 1 145 ? -25.302 -15.969 74.042 1.00 45.08 145 ASP A N 1
ATOM 919 C CA . ASP A 1 145 ? -25.920 -14.890 73.275 1.00 44.62 145 ASP A CA 1
ATOM 920 C C . ASP A 1 145 ? -25.744 -13.559 73.995 1.00 41.63 145 ASP A C 1
ATOM 921 O O . ASP A 1 145 ? -25.568 -12.516 73.365 1.00 41.69 145 ASP A O 1
ATOM 926 N N . HIS A 1 146 ? -25.792 -13.608 75.322 1.00 36.66 146 HIS A N 1
ATOM 927 C CA . HIS A 1 146 ? -25.604 -12.421 76.143 1.00 33.32 146 HIS A CA 1
ATOM 928 C C . HIS A 1 146 ? -24.177 -11.905 76.004 1.00 31.99 146 HIS A C 1
ATOM 929 O O . HIS A 1 146 ? -23.950 -10.703 75.875 1.00 32.58 146 HIS A O 1
ATOM 936 N N . ILE A 1 147 ? -23.218 -12.827 76.028 1.00 31.04 147 ILE A N 1
ATOM 937 C CA . ILE A 1 147 ? -21.807 -12.482 75.896 1.00 30.99 147 ILE A CA 1
ATOM 938 C C . ILE A 1 147 ? -21.507 -11.936 74.504 1.00 30.55 147 ILE A C 1
ATOM 939 O O . ILE A 1 147 ? -20.817 -10.926 74.358 1.00 29.51 147 ILE A O 1
ATOM 944 N N . ALA A 1 148 ? -22.040 -12.608 73.488 1.00 30.91 148 ALA A N 1
ATOM 945 C CA . ALA A 1 148 ? -21.831 -12.211 72.098 1.00 31.59 148 ALA A CA 1
ATOM 946 C C . ALA A 1 148 ? -22.349 -10.804 71.816 1.00 32.09 148 ALA A C 1
ATOM 947 O O . ALA A 1 148 ? -21.791 -10.082 70.989 1.00 32.63 148 ALA A O 1
ATOM 949 N N . THR A 1 149 ? -23.416 -10.418 72.507 1.00 31.98 149 THR A N 1
ATOM 950 C CA . THR A 1 149 ? -24.022 -9.109 72.305 1.00 35.24 149 THR A CA 1
ATOM 951 C C . THR A 1 149 ? -23.329 -8.036 73.139 1.00 37.30 149 THR A C 1
ATOM 952 O O . THR A 1 149 ? -23.018 -6.952 72.642 1.00 40.30 149 THR A O 1
ATOM 956 N N . LEU A 1 150 ? -23.087 -8.345 74.409 1.00 34.01 150 LEU A N 1
ATOM 957 C CA . LEU A 1 150 ? -22.496 -7.384 75.333 1.00 30.02 150 LEU A CA 1
ATOM 958 C C . LEU A 1 150 ? -21.021 -7.128 75.040 1.00 31.64 150 LEU A C 1
ATOM 959 O O . LEU A 1 150 ? -20.615 -5.987 74.820 1.00 35.29 150 LEU A O 1
ATOM 964 N N . ALA A 1 151 ? -20.223 -8.190 75.036 1.00 30.20 151 ALA A N 1
ATOM 965 C CA . ALA A 1 151 ? -18.794 -8.063 74.772 1.00 32.12 151 ALA A CA 1
ATOM 966 C C . ALA A 1 151 ? -18.528 -7.692 73.316 1.00 36.10 151 ALA A C 1
ATOM 967 O O . ALA A 1 151 ? -17.490 -7.114 72.994 1.00 37.66 151 ALA A O 1
ATOM 969 N N . GLY A 1 152 ? -19.471 -8.028 72.442 1.00 35.91 152 GLY A N 1
ATOM 970 C CA . GLY A 1 152 ? -19.331 -7.751 71.025 1.00 36.97 152 GLY A CA 1
ATOM 971 C C . GLY A 1 152 ? -19.492 -6.284 70.683 1.00 39.21 152 GLY A C 1
ATOM 972 O O . GLY A 1 152 ? -18.806 -5.766 69.801 1.00 41.78 152 GLY A O 1
ATOM 973 N N . ARG A 1 153 ? -20.401 -5.614 71.384 1.00 37.95 153 ARG A N 1
ATOM 974 C CA . ARG A 1 153 ? -20.687 -4.207 71.127 1.00 39.10 153 ARG A CA 1
ATOM 975 C C . ARG A 1 153 ? -19.473 -3.328 71.407 1.00 42.92 153 ARG A C 1
ATOM 976 O O . ARG A 1 153 ? -19.238 -2.335 70.718 1.00 46.27 153 ARG A O 1
ATOM 984 N N . TYR A 1 154 ? -18.704 -3.701 72.423 1.00 43.83 154 TYR A N 1
ATOM 985 C CA . TYR A 1 154 ? -17.533 -2.929 72.816 1.00 45.23 154 TYR A CA 1
ATOM 986 C C . TYR A 1 154 ? -16.249 -3.699 72.528 1.00 47.08 154 TYR A C 1
ATOM 987 O O . TYR A 1 154 ? -15.276 -3.598 73.274 1.00 47.26 154 TYR A O 1
ATOM 996 N N . LYS A 1 155 ? -16.257 -4.467 71.442 1.00 47.22 155 LYS A N 1
ATOM 997 C CA . LYS A 1 155 ? -15.095 -5.254 71.048 1.00 44.79 155 LYS A CA 1
ATOM 998 C C . LYS A 1 155 ? -13.921 -4.352 70.690 1.00 46.47 155 LYS A C 1
ATOM 999 O O . LYS A 1 155 ? -14.024 -3.506 69.802 1.00 48.49 155 LYS A O 1
ATOM 1005 N N . GLY A 1 156 ? -12.808 -4.538 71.392 1.00 46.28 156 GLY A N 1
ATOM 1006 C CA . GLY A 1 156 ? -11.620 -3.739 71.163 1.00 48.47 156 GLY A CA 1
ATOM 1007 C C . GLY A 1 156 ? -11.615 -2.445 71.954 1.00 48.07 156 GLY A C 1
ATOM 1008 O O . GLY A 1 156 ? -10.599 -1.754 72.018 1.00 49.47 156 GLY A O 1
ATOM 1009 N N . ARG A 1 157 ? -12.752 -2.115 72.558 1.00 46.35 157 ARG A N 1
ATOM 1010 C CA . ARG A 1 157 ? -12.874 -0.881 73.326 1.00 46.66 157 ARG A CA 1
ATOM 1011 C C . ARG A 1 157 ? -12.790 -1.133 74.827 1.00 46.30 157 ARG A C 1
ATOM 1012 O O . ARG A 1 157 ? -12.729 -0.193 75.621 1.00 46.38 157 ARG A O 1
ATOM 1020 N N . ILE A 1 158 ? -12.785 -2.406 75.211 1.00 45.27 158 ILE A N 1
ATOM 1021 C CA . ILE A 1 158 ? -12.705 -2.776 76.620 1.00 43.39 158 ILE A CA 1
ATOM 1022 C C . ILE A 1 158 ? -11.476 -3.638 76.902 1.00 44.82 158 ILE A C 1
ATOM 1023 O O . ILE A 1 158 ? -11.271 -4.673 76.267 1.00 48.92 158 ILE A O 1
ATOM 1028 N N . GLN A 1 159 ? -10.663 -3.200 77.860 1.00 41.34 159 GLN A N 1
ATOM 1029 C CA . GLN A 1 159 ? -9.392 -3.856 78.154 1.00 41.69 159 GLN A CA 1
ATOM 1030 C C . GLN A 1 159 ? -9.547 -5.102 79.019 1.00 38.53 159 GLN A C 1
ATOM 1031 O O . GLN A 1 159 ? -8.803 -6.069 78.860 1.00 39.22 159 GLN A O 1
ATOM 1037 N N . ALA A 1 160 ? -10.507 -5.076 79.937 1.00 34.00 160 ALA A N 1
ATOM 1038 C CA . ALA A 1 160 ? -10.708 -6.203 80.840 1.00 30.68 160 ALA A CA 1
ATOM 1039 C C . ALA A 1 160 ? -12.184 -6.487 81.086 1.00 28.14 160 ALA A C 1
ATOM 1040 O O . ALA A 1 160 ? -12.988 -5.568 81.235 1.00 26.89 160 ALA A O 1
ATOM 1042 N N . TRP A 1 161 ? -12.529 -7.769 81.132 1.00 27.77 161 TRP A N 1
ATOM 1043 C CA . TRP A 1 161 ? -13.903 -8.188 81.372 1.00 29.51 161 TRP A CA 1
ATOM 1044 C C . TRP A 1 161 ? -14.031 -9.028 82.633 1.00 32.93 161 TRP A C 1
ATOM 1045 O O . TRP A 1 161 ? -13.194 -9.886 82.912 1.00 33.42 161 TRP A O 1
ATOM 1056 N N . ASP A 1 162 ? -15.091 -8.772 83.389 1.00 35.92 162 ASP A N 1
ATOM 1057 C CA . ASP A 1 162 ? -15.428 -9.590 84.540 1.00 38.36 162 ASP A CA 1
ATOM 1058 C C . ASP A 1 162 ? -16.328 -10.723 84.072 1.00 37.39 162 ASP A C 1
ATOM 1059 O O . ASP A 1 162 ? -17.552 -10.644 84.184 1.00 38.30 162 ASP A O 1
ATOM 1064 N N . VAL A 1 163 ? -15.712 -11.771 83.538 1.00 35.10 163 VAL A N 1
ATOM 1065 C CA . VAL A 1 163 ? -16.441 -12.875 82.925 1.00 33.69 163 VAL A CA 1
ATOM 1066 C C . VAL A 1 163 ? -17.347 -13.595 83.922 1.00 33.62 163 VAL A C 1
ATOM 1067 O O . VAL A 1 163 ? -18.569 -13.611 83.765 1.00 33.85 163 VAL A O 1
ATOM 1071 N N . VAL A 1 164 ? -16.742 -14.189 84.945 1.00 31.39 164 VAL A N 1
ATOM 1072 C CA . VAL A 1 164 ? -17.496 -14.885 85.980 1.00 30.95 164 VAL A CA 1
ATOM 1073 C C . VAL A 1 164 ? -17.195 -14.274 87.347 1.00 34.80 164 VAL A C 1
ATOM 1074 O O . VAL A 1 164 ? -16.046 -13.956 87.655 1.00 34.68 164 VAL A O 1
ATOM 1078 N N . ASN A 1 165 ? -18.232 -14.101 88.160 1.00 36.64 165 ASN A N 1
ATOM 1079 C CA . ASN A 1 165 ? -18.073 -13.465 89.460 1.00 35.73 165 ASN A CA 1
ATOM 1080 C C . ASN A 1 165 ? -18.731 -14.257 90.585 1.00 36.04 165 ASN A C 1
ATOM 1081 O O . ASN A 1 165 ? -19.899 -14.636 90.487 1.00 35.70 165 ASN A O 1
ATOM 1086 N N . GLU A 1 166 ? -17.965 -14.504 91.645 1.00 36.23 166 GLU A N 1
ATOM 1087 C CA . GLU A 1 166 ? -18.471 -15.136 92.863 1.00 34.10 166 GLU A CA 1
ATOM 1088 C C . GLU A 1 166 ? -19.083 -16.512 92.618 1.00 35.85 166 GLU A C 1
ATOM 1089 O O . GLU A 1 166 ? -20.256 -16.738 92.914 1.00 37.51 166 GLU A O 1
ATOM 1095 N N . ALA A 1 167 ? -18.283 -17.430 92.086 1.00 35.63 167 ALA A N 1
ATOM 1096 C CA . ALA A 1 167 ? -18.758 -18.779 91.797 1.00 35.19 167 ALA A CA 1
ATOM 1097 C C . ALA A 1 167 ? -18.415 -19.747 92.925 1.00 36.41 167 ALA A C 1
ATOM 1098 O O . ALA A 1 167 ? -18.871 -20.890 92.934 1.00 37.17 167 ALA A O 1
ATOM 1100 N N . VAL A 1 168 ? -17.614 -19.280 93.877 1.00 36.22 168 VAL A N 1
ATOM 1101 C CA . VAL A 1 168 ? -17.173 -20.118 94.986 1.00 36.17 168 VAL A CA 1
ATOM 1102 C C . VAL A 1 168 ? -17.840 -19.716 96.299 1.00 35.11 168 VAL A C 1
ATOM 1103 O O . VAL A 1 168 ? -17.800 -18.550 96.692 1.00 34.99 168 VAL A O 1
ATOM 1107 N N . GLU A 1 169 ? -18.458 -20.684 96.969 1.00 33.78 169 GLU A N 1
ATOM 1108 C CA . GLU A 1 169 ? -19.082 -20.436 98.262 1.00 37.70 169 GLU A CA 1
ATOM 1109 C C . GLU A 1 169 ? -17.993 -20.283 99.322 1.00 38.28 169 GLU A C 1
ATOM 1110 O O . GLU A 1 169 ? -16.919 -20.873 99.206 1.00 38.78 169 GLU A O 1
ATOM 1116 N N . ASP A 1 170 ? -18.272 -19.490 100.352 1.00 37.45 170 ASP A N 1
ATOM 1117 C CA . ASP A 1 170 ? -17.270 -19.161 101.361 1.00 38.35 170 ASP A CA 1
ATOM 1118 C C . ASP A 1 170 ? -16.825 -20.360 102.201 1.00 39.17 170 ASP A C 1
ATOM 1119 O O . ASP A 1 170 ? -15.785 -20.310 102.858 1.00 38.89 170 ASP A O 1
ATOM 1124 N N . ASP A 1 171 ? -17.607 -21.434 102.172 1.00 39.98 171 ASP A N 1
ATOM 1125 C CA . ASP A 1 171 ? -17.283 -22.629 102.944 1.00 42.08 171 ASP A CA 1
ATOM 1126 C C . ASP A 1 171 ? -16.398 -23.604 102.166 1.00 42.24 171 ASP A C 1
ATOM 1127 O O . ASP A 1 171 ? -16.272 -24.771 102.537 1.00 45.37 171 ASP A O 1
ATOM 1132 N N . GLY A 1 172 ? -15.792 -23.119 101.088 1.00 39.98 172 GLY A N 1
ATOM 1133 C CA . GLY A 1 172 ? -14.910 -23.935 100.276 1.00 39.99 172 GLY A CA 1
ATOM 1134 C C . GLY A 1 172 ? -15.654 -24.924 99.399 1.00 40.85 172 GLY A C 1
ATOM 1135 O O . GLY A 1 172 ? -15.340 -26.115 99.387 1.00 42.91 172 GLY A O 1
ATOM 1136 N N . SER A 1 173 ? -16.644 -24.431 98.663 1.00 38.65 173 SER A N 1
ATOM 1137 C CA . SER A 1 173 ? -17.414 -25.271 97.754 1.00 39.99 173 SER A CA 1
ATOM 1138 C C . SER A 1 173 ? -18.041 -24.434 96.647 1.00 39.65 173 SER A C 1
ATOM 1139 O O . SER A 1 173 ? -17.905 -23.209 96.627 1.00 39.18 173 SER A O 1
ATOM 1142 N N . TRP A 1 174 ? -18.727 -25.102 95.726 1.00 40.32 174 TRP A N 1
ATOM 1143 C CA . TRP A 1 174 ? -19.399 -24.416 94.630 1.00 38.06 174 TRP A CA 1
ATOM 1144 C C . TRP A 1 174 ? -20.645 -23.694 95.117 1.00 39.10 174 TRP A C 1
ATOM 1145 O O . TRP A 1 174 ? -21.420 -24.235 95.907 1.00 44.20 174 TRP A O 1
ATOM 1156 N N . ARG A 1 175 ? -20.837 -22.470 94.640 1.00 35.43 175 ARG A N 1
ATOM 1157 C CA . ARG A 1 175 ? -22.038 -21.715 94.963 1.00 34.61 175 ARG A CA 1
ATOM 1158 C C . ARG A 1 175 ? -23.231 -22.321 94.238 1.00 37.22 175 ARG A C 1
ATOM 1159 O O . ARG A 1 175 ? -23.214 -22.468 93.016 1.00 36.69 175 ARG A O 1
ATOM 1167 N N . LYS A 1 176 ? -24.267 -22.669 94.995 1.00 40.61 176 LYS A N 1
ATOM 1168 C CA . LYS A 1 176 ? -25.449 -23.311 94.428 1.00 42.65 176 LYS A CA 1
ATOM 1169 C C . LYS A 1 176 ? -26.335 -22.321 93.676 1.00 42.25 176 LYS A C 1
ATOM 1170 O O . LYS A 1 176 ? -27.522 -22.185 93.973 1.00 44.23 176 LYS A O 1
ATOM 1176 N N . SER A 1 177 ? -25.747 -21.634 92.702 1.00 40.38 177 SER A N 1
ATOM 1177 C CA . SER A 1 177 ? -26.484 -20.704 91.859 1.00 40.93 177 SER A CA 1
ATOM 1178 C C . SER A 1 177 ? -27.203 -21.487 90.772 1.00 40.38 177 SER A C 1
ATOM 1179 O O . SER A 1 177 ? -26.842 -22.632 90.496 1.00 41.06 177 SER A O 1
ATOM 1182 N N . PRO A 1 178 ? -28.234 -20.882 90.162 1.00 39.39 178 PRO A N 1
ATOM 1183 C CA . PRO A 1 178 ? -28.903 -21.512 89.019 1.00 39.35 178 PRO A CA 1
ATOM 1184 C C . PRO A 1 178 ? -27.929 -21.826 87.887 1.00 36.80 178 PRO A C 1
ATOM 1185 O O . PRO A 1 178 ? -28.146 -22.787 87.150 1.00 37.56 178 PRO A O 1
ATOM 1189 N N . TRP A 1 179 ? -26.874 -21.026 87.756 1.00 34.25 179 TRP A N 1
ATOM 1190 C CA . TRP A 1 179 ? -25.843 -21.279 86.754 1.00 33.87 179 TRP A CA 1
ATOM 1191 C C . TRP A 1 179 ? -25.161 -22.624 86.990 1.00 34.95 179 TRP A C 1
ATOM 1192 O O . TRP A 1 179 ? -24.921 -23.381 86.049 1.00 35.36 179 TRP A O 1
ATOM 1203 N N . TYR A 1 180 ? -24.850 -22.913 88.250 1.00 33.00 180 TYR A N 1
ATOM 1204 C CA . TYR A 1 180 ? -24.158 -24.147 88.604 1.00 29.95 180 TYR A CA 1
ATOM 1205 C C . TYR A 1 180 ? -25.094 -25.353 88.643 1.00 30.31 180 TYR A C 1
ATOM 1206 O O . TYR A 1 180 ? -24.769 -26.417 88.120 1.00 29.31 180 TYR A O 1
ATOM 1215 N N . ASN A 1 181 ? -26.253 -25.184 89.270 1.00 33.02 181 ASN A N 1
ATOM 1216 C CA . ASN A 1 181 ? -27.190 -26.287 89.455 1.00 37.46 181 ASN A CA 1
ATOM 1217 C C . ASN A 1 181 ? -27.757 -26.832 88.146 1.00 40.75 181 ASN A C 1
ATOM 1218 O O . ASN A 1 181 ? -28.279 -27.948 88.104 1.00 43.36 181 ASN A O 1
ATOM 1223 N N . ILE A 1 182 ? -27.645 -26.048 87.079 1.00 39.21 182 ILE A N 1
ATOM 1224 C CA . ILE A 1 182 ? -28.202 -26.436 85.789 1.00 39.12 182 ILE A CA 1
ATOM 1225 C C . ILE A 1 182 ? -27.118 -26.763 84.764 1.00 38.40 182 ILE A C 1
ATOM 1226 O O . ILE A 1 182 ? -27.163 -27.809 84.114 1.00 37.84 182 ILE A O 1
ATOM 1231 N N . MET A 1 183 ? -26.145 -25.868 84.624 1.00 37.87 183 MET A N 1
ATOM 1232 C CA . MET A 1 183 ? -25.106 -26.020 83.608 1.00 38.12 183 MET A CA 1
ATOM 1233 C C . MET A 1 183 ? -23.871 -26.741 84.137 1.00 39.87 183 MET A C 1
ATOM 1234 O O . MET A 1 183 ? -22.963 -27.070 83.374 1.00 40.12 183 MET A O 1
ATOM 1239 N N . GLY A 1 184 ? -23.841 -26.985 85.442 1.00 40.71 184 GLY A N 1
ATOM 1240 C CA . GLY A 1 184 ? -22.675 -27.573 86.072 1.00 41.16 184 GLY A CA 1
ATOM 1241 C C . GLY A 1 184 ? -21.664 -26.498 86.412 1.00 42.44 184 GLY A C 1
ATOM 1242 O O . GLY A 1 184 ? -21.988 -25.313 86.410 1.00 39.73 184 GLY A O 1
ATOM 1243 N N . GLU A 1 185 ? -20.435 -26.909 86.704 1.00 48.44 185 GLU A N 1
ATOM 1244 C CA . GLU A 1 185 ? -19.375 -25.965 87.033 1.00 50.51 185 GLU A CA 1
ATOM 1245 C C . GLU A 1 185 ? -18.683 -25.489 85.763 1.00 51.45 185 GLU A C 1
ATOM 1246 O O . GLU A 1 185 ? -17.903 -24.536 85.787 1.00 52.04 185 GLU A O 1
ATOM 1252 N N . ASP A 1 186 ? -18.982 -26.155 84.653 1.00 51.29 186 ASP A N 1
ATOM 1253 C CA . ASP A 1 186 ? -18.308 -25.881 83.391 1.00 51.72 186 ASP A CA 1
ATOM 1254 C C . ASP A 1 186 ? -18.885 -24.654 82.692 1.00 48.94 186 ASP A C 1
ATOM 1255 O O . ASP A 1 186 ? -18.478 -24.316 81.581 1.00 50.08 186 ASP A O 1
ATOM 1260 N N . PHE A 1 187 ? -19.833 -23.988 83.344 1.00 44.33 187 PHE A N 1
ATOM 1261 C CA . PHE A 1 187 ? -20.394 -22.756 82.807 1.00 39.74 187 PHE A CA 1
ATOM 1262 C C . PHE A 1 187 ? -19.336 -21.659 82.843 1.00 38.34 187 PHE A C 1
ATOM 1263 O O . PHE A 1 187 ? -19.363 -20.726 82.041 1.00 39.20 187 PHE A O 1
ATOM 1271 N N . ILE A 1 188 ? -18.406 -21.785 83.785 1.00 36.49 188 ILE A N 1
ATOM 1272 C CA . ILE A 1 188 ? -17.273 -20.878 83.884 1.00 35.20 188 ILE A CA 1
ATOM 1273 C C . ILE A 1 188 ? -16.357 -21.065 82.680 1.00 32.37 188 ILE A C 1
ATOM 1274 O O . ILE A 1 188 ? -15.920 -20.095 82.061 1.00 30.80 188 ILE A O 1
ATOM 1279 N N . ALA A 1 189 ? -16.080 -22.322 82.351 1.00 32.24 189 ALA A N 1
ATOM 1280 C CA . ALA A 1 189 ? -15.216 -22.652 81.225 1.00 33.91 189 ALA A CA 1
ATOM 1281 C C . ALA A 1 189 ? -15.812 -22.170 79.906 1.00 37.64 189 ALA A C 1
ATOM 1282 O O . ALA A 1 189 ? -15.085 -21.757 79.002 1.00 41.19 189 ALA A O 1
ATOM 1284 N N . LYS A 1 190 ? -17.136 -22.220 79.806 1.00 35.41 190 LYS A N 1
ATOM 1285 C CA . LYS A 1 190 ? -17.827 -21.817 78.588 1.00 34.12 190 LYS A CA 1
ATOM 1286 C C . LYS A 1 190 ? -17.938 -20.302 78.471 1.00 33.70 190 LYS A C 1
ATOM 1287 O O . LYS A 1 190 ? -17.859 -19.750 77.374 1.00 34.01 190 LYS A O 1
ATOM 1293 N N . ALA A 1 191 ? -18.121 -19.636 79.606 1.00 32.76 191 ALA A N 1
ATOM 1294 C CA . ALA A 1 191 ? -18.236 -18.185 79.628 1.00 32.76 191 ALA A CA 1
ATOM 1295 C C . ALA A 1 191 ? -16.934 -17.523 79.183 1.00 35.90 191 ALA A C 1
ATOM 1296 O O . ALA A 1 191 ? -16.949 -16.584 78.387 1.00 36.93 191 ALA A O 1
ATOM 1298 N N . PHE A 1 192 ? -15.811 -18.017 79.696 1.00 34.71 192 PHE A N 1
ATOM 1299 C CA . PHE A 1 192 ? -14.503 -17.496 79.310 1.00 33.07 192 PHE A CA 1
ATOM 1300 C C . PHE A 1 192 ? -14.191 -17.811 77.851 1.00 31.51 192 PHE A C 1
ATOM 1301 O O . PHE A 1 192 ? -13.667 -16.966 77.124 1.00 32.06 192 PHE A O 1
ATOM 1309 N N . THR A 1 193 ? -14.516 -19.030 77.430 1.00 28.78 193 THR A N 1
ATOM 1310 C CA . THR A 1 193 ? -14.265 -19.462 76.060 1.00 28.58 193 THR A CA 1
ATOM 1311 C C . THR A 1 193 ? -15.059 -18.617 75.069 1.00 29.00 193 THR A C 1
ATOM 1312 O O . THR A 1 193 ? -14.545 -18.219 74.021 1.00 28.61 193 THR A O 1
ATOM 1316 N N . MET A 1 194 ? -16.312 -18.335 75.415 1.00 29.90 194 MET A N 1
ATOM 1317 C CA . MET A 1 194 ? -17.172 -17.504 74.581 1.00 30.21 194 MET A CA 1
ATOM 1318 C C . MET A 1 194 ? -16.655 -16.073 74.514 1.00 33.08 194 MET A C 1
ATOM 1319 O O . MET A 1 194 ? -16.645 -15.458 73.449 1.00 35.33 194 MET A O 1
ATOM 1324 N N . ALA A 1 195 ? -16.227 -15.549 75.658 1.00 33.18 195 ALA A N 1
ATOM 1325 C CA . ALA A 1 195 ? -15.747 -14.175 75.737 1.00 34.17 195 ALA A CA 1
ATOM 1326 C C . ALA A 1 195 ? -14.456 -13.985 74.949 1.00 35.85 195 ALA A C 1
ATOM 1327 O O . ALA A 1 195 ? -14.264 -12.961 74.294 1.00 37.52 195 ALA A O 1
ATOM 1329 N N . HIS A 1 196 ? -13.576 -14.980 75.012 1.00 34.71 196 HIS A N 1
ATOM 1330 C CA . HIS A 1 196 ? -12.299 -14.913 74.312 1.00 33.43 196 HIS A CA 1
ATOM 1331 C C . HIS A 1 196 ? -12.493 -15.005 72.804 1.00 34.24 196 HIS A C 1
ATOM 1332 O O . HIS A 1 196 ? -11.677 -14.504 72.032 1.00 35.99 196 HIS A O 1
ATOM 1339 N N . GLU A 1 197 ? -13.577 -15.651 72.388 1.00 33.07 197 GLU A N 1
ATOM 1340 C CA . GLU A 1 197 ? -13.900 -15.748 70.973 1.00 36.55 197 GLU A CA 1
ATOM 1341 C C . GLU A 1 197 ? -14.468 -14.418 70.487 1.00 37.02 197 GLU A C 1
ATOM 1342 O O . GLU A 1 197 ? -14.119 -13.940 69.407 1.00 37.02 197 GLU A O 1
ATOM 1348 N N . VAL A 1 198 ? -15.345 -13.828 71.293 1.00 36.99 198 VAL A N 1
ATOM 1349 C CA . VAL A 1 198 ? -15.972 -12.556 70.954 1.00 38.48 198 VAL A CA 1
ATOM 1350 C C . VAL A 1 198 ? -14.949 -11.425 70.897 1.00 43.12 198 VAL A C 1
ATOM 1351 O O . VAL A 1 198 ? -14.806 -10.757 69.873 1.00 46.74 198 VAL A O 1
ATOM 1355 N N . ASP A 1 199 ? -14.241 -11.212 72.001 1.00 42.75 199 ASP A N 1
ATOM 1356 C CA . ASP A 1 199 ? -13.203 -10.191 72.054 1.00 43.74 199 ASP A CA 1
ATOM 1357 C C . ASP A 1 199 ? -11.882 -10.797 72.517 1.00 43.05 199 ASP A C 1
ATOM 1358 O O . ASP A 1 199 ? -11.608 -10.863 73.715 1.00 41.05 199 ASP A O 1
ATOM 1363 N N . PRO A 1 200 ? -11.055 -11.240 71.557 1.00 44.41 200 PRO A N 1
ATOM 1364 C CA . PRO A 1 200 ? -9.799 -11.948 71.832 1.00 44.95 200 PRO A CA 1
ATOM 1365 C C . PRO A 1 200 ? -8.698 -11.058 72.405 1.00 44.92 200 PRO A C 1
ATOM 1366 O O . PRO A 1 200 ? -7.663 -11.574 72.826 1.00 44.38 200 PRO A O 1
ATOM 1370 N N . LYS A 1 201 ? -8.911 -9.747 72.421 1.00 46.76 201 LYS A N 1
ATOM 1371 C CA . LYS A 1 201 ? -7.898 -8.828 72.930 1.00 50.02 201 LYS A CA 1
ATOM 1372 C C . LYS A 1 201 ? -8.161 -8.409 74.373 1.00 46.04 201 LYS A C 1
ATOM 1373 O O . LYS A 1 201 ? -7.297 -7.824 75.024 1.00 46.12 201 LYS A O 1
ATOM 1379 N N . ALA A 1 202 ? -9.355 -8.720 74.866 1.00 42.28 202 ALA A N 1
ATOM 1380 C CA . ALA A 1 202 ? -9.741 -8.367 76.227 1.00 36.95 202 ALA A CA 1
ATOM 1381 C C . ALA A 1 202 ? -9.096 -9.294 77.253 1.00 36.15 202 ALA A C 1
ATOM 1382 O O . ALA A 1 202 ? -8.928 -10.488 77.006 1.00 36.72 202 ALA A O 1
ATOM 1384 N N . HIS A 1 203 ? -8.737 -8.735 78.404 1.00 35.48 203 HIS A N 1
ATOM 1385 C CA A HIS A 1 203 ? -8.132 -9.497 79.491 0.50 34.15 203 HIS A CA 1
ATOM 1386 C CA B HIS A 1 203 ? -8.140 -9.522 79.475 0.50 34.10 203 HIS A CA 1
ATOM 1387 C C . HIS A 1 203 ? -9.218 -10.100 80.383 1.00 33.10 203 HIS A C 1
ATOM 1388 O O . HIS A 1 203 ? -9.821 -9.394 81.192 1.00 33.86 203 HIS A O 1
ATOM 1401 N N . LEU A 1 204 ? -9.460 -11.399 80.231 1.00 31.77 204 LEU A N 1
ATOM 1402 C CA . LEU A 1 204 ? -10.519 -12.082 80.968 1.00 30.04 204 LEU A CA 1
ATOM 1403 C C . LEU A 1 204 ? -10.176 -12.277 82.439 1.00 26.39 204 LEU A C 1
ATOM 1404 O O . LEU A 1 204 ? -9.061 -12.666 82.782 1.00 27.77 204 LEU A O 1
ATOM 1409 N N . ILE A 1 205 ? -11.155 -12.017 83.301 1.00 23.43 205 ILE A N 1
ATOM 1410 C CA . ILE A 1 205 ? -10.940 -11.994 84.742 1.00 23.18 205 ILE A CA 1
ATOM 1411 C C . ILE A 1 205 ? -12.032 -12.756 85.491 1.00 25.85 205 ILE A C 1
ATOM 1412 O O . ILE A 1 205 ? -13.216 -12.622 85.180 1.00 26.47 205 ILE A O 1
ATOM 1417 N N . TYR A 1 206 ? -11.631 -13.567 86.467 1.00 26.89 206 TYR A N 1
ATOM 1418 C CA . TYR A 1 206 ? -12.583 -14.134 87.412 1.00 28.03 206 TYR A CA 1
ATOM 1419 C C . TYR A 1 206 ? -12.531 -13.348 88.714 1.00 32.28 206 TYR A C 1
ATOM 1420 O O . TYR A 1 206 ? -11.488 -13.272 89.364 1.00 31.15 206 TYR A O 1
ATOM 1429 N N . ASN A 1 207 ? -13.662 -12.763 89.093 1.00 36.02 207 ASN A N 1
ATOM 1430 C CA . ASN A 1 207 ? -13.723 -11.943 90.295 1.00 36.05 207 ASN A CA 1
ATOM 1431 C C . ASN A 1 207 ? -14.419 -12.666 91.444 1.00 33.56 207 ASN A C 1
ATOM 1432 O O . ASN A 1 207 ? -15.313 -13.485 91.222 1.00 32.37 207 ASN A O 1
ATOM 1437 N N . ASP A 1 208 ? -14.000 -12.366 92.670 1.00 32.48 208 ASP A N 1
ATOM 1438 C CA . ASP A 1 208 ? -14.616 -12.948 93.858 1.00 32.58 208 ASP A CA 1
ATOM 1439 C C . ASP A 1 208 ? -14.190 -12.199 95.116 1.00 33.31 208 ASP A C 1
ATOM 1440 O O . ASP A 1 208 ? -13.151 -11.538 95.134 1.00 34.43 208 ASP A O 1
ATOM 1445 N N . TYR A 1 209 ? -14.997 -12.306 96.167 1.00 32.19 209 TYR A N 1
ATOM 1446 C CA . TYR A 1 209 ? -14.681 -11.671 97.441 1.00 30.36 209 TYR A CA 1
ATOM 1447 C C . TYR A 1 209 ? -14.164 -12.692 98.450 1.00 30.67 209 TYR A C 1
ATOM 1448 O O . TYR A 1 209 ? -14.182 -13.897 98.190 1.00 29.09 209 TYR A O 1
ATOM 1457 N N . ASN A 1 210 ? -13.712 -12.195 99.600 1.00 30.21 210 ASN A N 1
ATOM 1458 C CA . ASN A 1 210 ? -13.194 -13.035 100.677 1.00 31.14 210 ASN A CA 1
ATOM 1459 C C . ASN A 1 210 ? -12.071 -13.959 100.207 1.00 29.80 210 ASN A C 1
ATOM 1460 O O . ASN A 1 210 ? -12.014 -15.132 100.577 1.00 28.27 210 ASN A O 1
ATOM 1465 N N . THR A 1 211 ? -11.177 -13.417 99.386 1.00 30.36 211 THR A N 1
ATOM 1466 C CA . THR A 1 211 ? -10.075 -14.193 98.829 1.00 31.98 211 THR A CA 1
ATOM 1467 C C . THR A 1 211 ? -8.955 -14.408 99.842 1.00 37.86 211 THR A C 1
ATOM 1468 O O . THR A 1 211 ? -7.998 -15.134 99.573 1.00 40.02 211 THR A O 1
ATOM 1472 N N . GLU A 1 212 ? -9.075 -13.770 101.003 1.00 40.03 212 GLU A N 1
ATOM 1473 C CA . GLU A 1 212 ? -8.082 -13.925 102.062 1.00 42.24 212 GLU A CA 1
ATOM 1474 C C . GLU A 1 212 ? -8.444 -15.083 102.981 1.00 43.93 212 GLU A C 1
ATOM 1475 O O . GLU A 1 212 ? -7.699 -15.412 103.904 1.00 44.55 212 GLU A O 1
ATOM 1481 N N . SER A 1 213 ? -9.598 -15.692 102.727 1.00 43.90 213 SER A N 1
ATOM 1482 C CA . SER A 1 213 ? -10.003 -16.892 103.447 1.00 45.17 213 SER A CA 1
ATOM 1483 C C . SER A 1 213 ? -9.364 -18.106 102.787 1.00 43.68 213 SER A C 1
ATOM 1484 O O . SER A 1 213 ? -9.694 -18.441 101.648 1.00 41.42 213 SER A O 1
ATOM 1487 N N . PRO A 1 214 ? -8.440 -18.767 103.503 1.00 43.69 214 PRO A N 1
ATOM 1488 C CA . PRO A 1 214 ? -7.646 -19.886 102.984 1.00 43.33 214 PRO A CA 1
ATOM 1489 C C . PRO A 1 214 ? -8.497 -20.989 102.363 1.00 43.26 214 PRO A C 1
ATOM 1490 O O . PRO A 1 214 ? -8.161 -21.479 101.286 1.00 44.68 214 PRO A O 1
ATOM 1494 N N . ILE A 1 215 ? -9.582 -21.365 103.032 1.00 41.63 215 ILE A N 1
ATOM 1495 C CA . ILE A 1 215 ? -10.444 -22.439 102.547 1.00 41.76 215 ILE A CA 1
ATOM 1496 C C . ILE A 1 215 ? -11.133 -22.063 101.233 1.00 40.90 215 ILE A C 1
ATOM 1497 O O . ILE A 1 215 ? -11.325 -22.908 100.357 1.00 41.75 215 ILE A O 1
ATOM 1502 N N . LYS A 1 216 ? -11.484 -20.789 101.093 1.00 38.07 216 LYS A N 1
ATOM 1503 C CA . LYS A 1 216 ? -12.120 -20.301 99.878 1.00 34.79 216 LYS A CA 1
ATOM 1504 C C . LYS A 1 216 ? -11.072 -19.995 98.814 1.00 36.64 216 LYS A C 1
ATOM 1505 O O . LYS A 1 216 ? -11.294 -20.223 97.626 1.00 36.80 216 LYS A O 1
ATOM 1511 N N . ARG A 1 217 ? -9.927 -19.482 99.253 1.00 38.87 217 ARG A N 1
ATOM 1512 C CA . ARG A 1 217 ? -8.834 -19.149 98.348 1.00 39.13 217 ARG A CA 1
ATOM 1513 C C . ARG A 1 217 ? -8.267 -20.397 97.683 1.00 41.48 217 ARG A C 1
ATOM 1514 O O . ARG A 1 217 ? -7.966 -20.392 96.490 1.00 42.76 217 ARG A O 1
ATOM 1522 N N . ASN A 1 218 ? -8.128 -21.465 98.463 1.00 41.34 218 ASN A N 1
ATOM 1523 C CA . ASN A 1 218 ? -7.592 -22.720 97.953 1.00 41.91 218 ASN A CA 1
ATOM 1524 C C . ASN A 1 218 ? -8.514 -23.339 96.912 1.00 39.48 218 ASN A C 1
ATOM 1525 O O . ASN A 1 218 ? -8.059 -23.903 95.917 1.00 38.28 218 ASN A O 1
ATOM 1530 N N . PHE A 1 219 ? -9.816 -23.226 97.150 1.00 38.06 219 PHE A N 1
ATOM 1531 C CA . PHE A 1 219 ? -10.813 -23.750 96.227 1.00 34.37 219 PHE A CA 1
ATOM 1532 C C . PHE A 1 219 ? -10.788 -22.968 94.919 1.00 34.15 219 PHE A C 1
ATOM 1533 O O . PHE A 1 219 ? -10.954 -23.541 93.842 1.00 37.13 219 PHE A O 1
ATOM 1541 N N . ILE A 1 220 ? -10.583 -21.658 95.021 1.00 31.79 220 ILE A N 1
ATOM 1542 C CA . ILE A 1 220 ? -10.514 -20.795 93.846 1.00 30.81 220 ILE A CA 1
ATOM 1543 C C . ILE A 1 220 ? -9.285 -21.108 92.999 1.00 32.05 220 ILE A C 1
ATOM 1544 O O . ILE A 1 220 ? -9.399 -21.368 91.801 1.00 31.00 220 ILE A O 1
ATOM 1549 N N . VAL A 1 221 ? -8.114 -21.084 93.630 1.00 33.12 221 VAL A N 1
ATOM 1550 C CA . VAL A 1 221 ? -6.857 -21.360 92.941 1.00 35.97 221 VAL A CA 1
ATOM 1551 C C . VAL A 1 221 ? -6.876 -22.739 92.286 1.00 38.59 221 VAL A C 1
ATOM 1552 O O . VAL A 1 221 ? -6.411 -22.907 91.157 1.00 41.88 221 VAL A O 1
ATOM 1556 N N . GLY A 1 222 ? -7.429 -23.718 92.995 1.00 37.33 222 GLY A N 1
ATOM 1557 C CA . GLY A 1 222 ? -7.551 -25.064 92.469 1.00 37.09 222 GLY A CA 1
ATOM 1558 C C . GLY A 1 222 ? -8.444 -25.107 91.245 1.00 36.23 222 GLY A C 1
ATOM 1559 O O . GLY A 1 222 ? -8.113 -25.739 90.242 1.00 36.49 222 GLY A O 1
ATOM 1560 N N . MET A 1 223 ? -9.579 -24.422 91.331 1.00 35.49 223 MET A N 1
ATOM 1561 C CA . MET A 1 223 ? -10.514 -24.328 90.217 1.00 36.12 223 MET A CA 1
ATOM 1562 C C . MET A 1 223 ? -9.884 -23.623 89.018 1.00 37.76 223 MET A C 1
ATOM 1563 O O . MET A 1 223 ? -10.020 -24.072 87.879 1.00 39.35 223 MET A O 1
ATOM 1568 N N . ILE A 1 224 ? -9.193 -22.519 89.287 1.00 37.79 224 ILE A N 1
ATOM 1569 C CA . ILE A 1 224 ? -8.524 -21.746 88.246 1.00 36.87 224 ILE A CA 1
ATOM 1570 C C . ILE A 1 224 ? -7.454 -22.569 87.532 1.00 38.87 224 ILE A C 1
ATOM 1571 O O . ILE A 1 224 ? -7.386 -22.579 86.302 1.00 37.56 224 ILE A O 1
ATOM 1576 N N . LYS A 1 225 ? -6.623 -23.257 88.309 1.00 41.72 225 LYS A N 1
ATOM 1577 C CA . LYS A 1 225 ? -5.553 -24.076 87.748 1.00 46.15 225 LYS A CA 1
ATOM 1578 C C . LYS A 1 225 ? -6.107 -25.198 86.879 1.00 49.05 225 LYS A C 1
ATOM 1579 O O . LYS A 1 225 ? -5.544 -25.521 85.833 1.00 50.48 225 LYS A O 1
ATOM 1585 N N . ASN A 1 226 ? -7.214 -25.786 87.318 1.00 49.71 226 ASN A N 1
ATOM 1586 C CA . ASN A 1 226 ? -7.851 -26.874 86.586 1.00 49.66 226 ASN A CA 1
ATOM 1587 C C . ASN A 1 226 ? -8.412 -26.419 85.242 1.00 45.14 226 ASN A C 1
ATOM 1588 O O . ASN A 1 226 ? -8.279 -27.116 84.237 1.00 45.54 226 ASN A O 1
ATOM 1593 N N . PHE A 1 227 ? -9.034 -25.245 85.229 1.00 41.47 227 PHE A N 1
ATOM 1594 C CA . PHE A 1 227 ? -9.613 -24.702 84.004 1.00 39.99 227 PHE A CA 1
ATOM 1595 C C . PHE A 1 227 ? -8.543 -24.261 83.012 1.00 41.18 227 PHE A C 1
ATOM 1596 O O . PHE A 1 227 ? -8.631 -24.559 81.822 1.00 42.67 227 PHE A O 1
ATOM 1604 N N . LYS A 1 228 ? -7.534 -23.552 83.509 1.00 40.75 228 LYS A N 1
ATOM 1605 C CA . LYS A 1 228 ? -6.447 -23.068 82.663 1.00 41.40 228 LYS A CA 1
ATOM 1606 C C . LYS A 1 228 ? -5.682 -24.216 82.011 1.00 44.66 228 LYS A C 1
ATOM 1607 O O . LYS A 1 228 ? -5.199 -24.090 80.886 1.00 46.49 228 LYS A O 1
ATOM 1613 N N . LYS A 1 229 ? -5.579 -25.334 82.721 1.00 46.15 229 LYS A N 1
ATOM 1614 C CA . LYS A 1 229 ? -4.904 -26.513 82.195 1.00 49.39 229 LYS A CA 1
ATOM 1615 C C . LYS A 1 229 ? -5.713 -27.120 81.053 1.00 48.69 229 LYS A C 1
ATOM 1616 O O . LYS A 1 229 ? -5.161 -27.741 80.144 1.00 51.27 229 LYS A O 1
ATOM 1622 N N . GLN A 1 230 ? -7.028 -26.928 81.102 1.00 46.40 230 GLN A N 1
ATOM 1623 C CA . GLN A 1 230 ? -7.919 -27.457 80.076 1.00 46.30 230 GLN A CA 1
ATOM 1624 C C . GLN A 1 230 ? -8.054 -26.508 78.888 1.00 43.61 230 GLN A C 1
ATOM 1625 O O . GLN A 1 230 ? -8.856 -26.743 77.984 1.00 41.10 230 GLN A O 1
ATOM 1631 N N . GLY A 1 231 ? -7.271 -25.435 78.899 1.00 43.46 231 GLY A N 1
ATOM 1632 C CA . GLY A 1 231 ? -7.240 -24.506 77.785 1.00 42.24 231 GLY A CA 1
ATOM 1633 C C . GLY A 1 231 ? -8.131 -23.291 77.959 1.00 42.14 231 GLY A C 1
ATOM 1634 O O . GLY A 1 231 ? -8.168 -22.418 77.092 1.00 44.37 231 GLY A O 1
ATOM 1635 N N . VAL A 1 232 ? -8.849 -23.231 79.076 1.00 40.72 232 VAL A N 1
ATOM 1636 C CA . VAL A 1 232 ? -9.742 -22.107 79.342 1.00 37.69 232 VAL A CA 1
ATOM 1637 C C . VAL A 1 232 ? -8.952 -20.816 79.540 1.00 39.81 232 VAL A C 1
ATOM 1638 O O . VAL A 1 232 ? -8.119 -20.724 80.440 1.00 41.79 232 VAL A O 1
ATOM 1642 N N . PRO A 1 233 ? -9.216 -19.814 78.689 1.00 41.08 233 PRO A N 1
ATOM 1643 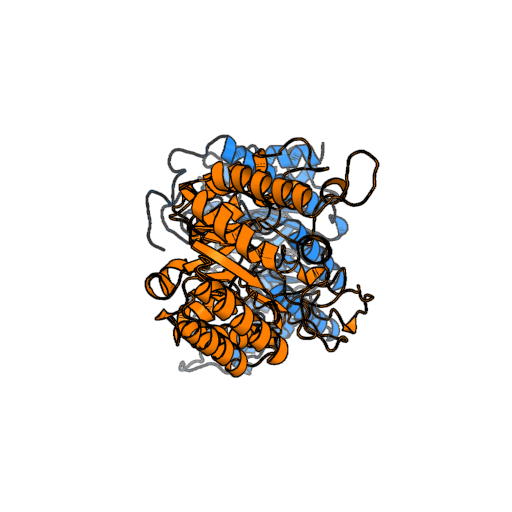C CA . PRO A 1 233 ? -8.502 -18.533 78.698 1.00 41.88 233 PRO A CA 1
ATOM 1644 C C . PRO A 1 233 ? -8.834 -17.669 79.914 1.00 40.85 233 PRO A C 1
ATOM 1645 O O . PRO A 1 233 ? -9.577 -16.696 79.795 1.00 39.81 233 PRO A O 1
ATOM 1649 N N . ILE A 1 234 ? -8.286 -18.026 81.070 1.00 40.66 234 ILE A N 1
ATOM 1650 C CA . ILE A 1 234 ? -8.420 -17.196 82.260 1.00 38.51 234 ILE A CA 1
ATOM 1651 C C . ILE A 1 234 ? -7.125 -16.422 82.472 1.00 36.60 234 ILE A C 1
ATOM 1652 O O . ILE A 1 234 ? -6.115 -16.986 82.891 1.00 34.98 234 ILE A O 1
ATOM 1657 N N . HIS A 1 235 ? -7.161 -15.128 82.174 1.00 37.69 235 HIS A N 1
ATOM 1658 C CA . HIS A 1 235 ? -5.956 -14.306 82.171 1.00 39.35 235 HIS A CA 1
ATOM 1659 C C . HIS A 1 235 ? -5.641 -13.712 83.540 1.00 37.84 235 HIS A C 1
ATOM 1660 O O . HIS A 1 235 ? -4.484 -13.420 83.845 1.00 39.42 235 HIS A O 1
ATOM 1667 N N . GLY A 1 236 ? -6.669 -13.533 84.362 1.00 34.26 236 GLY A N 1
ATOM 1668 C CA . GLY A 1 236 ? -6.482 -12.934 85.669 1.00 34.66 236 GLY A CA 1
ATOM 1669 C C . GLY A 1 236 ? -7.583 -13.249 86.661 1.00 35.02 236 GLY A C 1
ATOM 1670 O O . GLY A 1 236 ? -8.685 -13.649 86.284 1.00 34.93 236 GLY A O 1
ATOM 1671 N N . VAL A 1 237 ? -7.277 -13.070 87.941 1.00 33.56 237 VAL A N 1
ATOM 1672 C CA . VAL A 1 237 ? -8.259 -13.264 88.999 1.00 34.38 237 VAL A CA 1
ATOM 1673 C C . VAL A 1 237 ? -8.382 -11.995 89.833 1.00 35.82 237 VAL A C 1
ATOM 1674 O O . VAL A 1 237 ? -7.382 -11.440 90.289 1.00 36.44 237 VAL A O 1
ATOM 1678 N N . GLY A 1 238 ? -9.613 -11.537 90.026 1.00 35.81 238 GLY A N 1
ATOM 1679 C CA . GLY A 1 238 ? -9.856 -10.301 90.744 1.00 36.43 238 GLY A CA 1
ATOM 1680 C C . GLY A 1 238 ? -10.141 -10.487 92.222 1.00 36.73 238 GLY A C 1
ATOM 1681 O O . GLY A 1 238 ? -10.989 -11.293 92.609 1.00 37.18 238 GLY A O 1
ATOM 1682 N N . MET A 1 239 ? -9.419 -9.738 93.049 1.00 35.52 239 MET A N 1
ATOM 1683 C CA . MET A 1 239 ? -9.700 -9.685 94.476 1.00 35.38 239 MET A CA 1
ATOM 1684 C C . MET A 1 239 ? -10.602 -8.492 94.747 1.00 37.97 239 MET A C 1
ATOM 1685 O O . MET A 1 239 ? -10.190 -7.347 94.564 1.00 37.43 239 MET A O 1
ATOM 1690 N N . GLN A 1 240 ? -11.832 -8.755 95.178 1.00 41.36 240 GLN A N 1
ATOM 1691 C CA . GLN A 1 240 ? -12.769 -7.677 95.477 1.00 43.33 240 GLN A CA 1
ATOM 1692 C C . GLN A 1 240 ? -12.265 -6.798 96.616 1.00 43.46 240 GLN A C 1
ATOM 1693 O O . GLN A 1 240 ? -12.516 -5.597 96.633 1.00 43.93 240 GLN A O 1
ATOM 1699 N N . GLU A 1 241 ? -11.550 -7.405 97.558 1.00 42.83 241 GLU A N 1
ATOM 1700 C CA . GLU A 1 241 ? -10.904 -6.675 98.648 1.00 40.70 241 GLU A CA 1
ATOM 1701 C C . GLU A 1 241 ? -11.852 -5.788 99.452 1.00 37.82 241 GLU A C 1
ATOM 1702 O O . GLU A 1 241 ? -11.526 -4.642 99.760 1.00 38.68 241 GLU A O 1
ATOM 1708 N N . HIS A 1 242 ? -13.022 -6.318 99.788 1.00 35.80 242 HIS A N 1
ATOM 1709 C CA . HIS A 1 242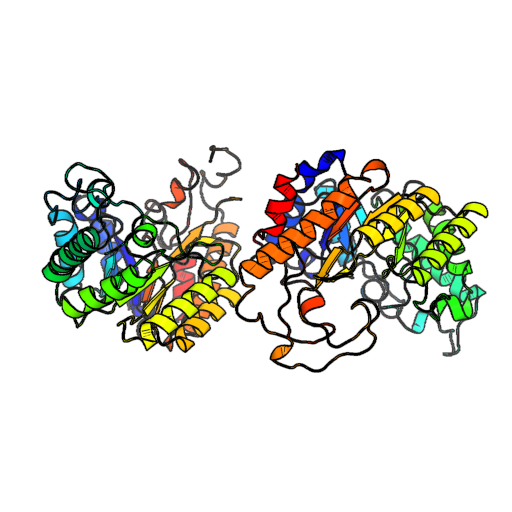 ? -13.937 -5.613 100.677 1.00 36.02 242 HIS A CA 1
ATOM 1710 C C . HIS A 1 242 ? -13.486 -5.816 102.115 1.00 36.48 242 HIS A C 1
ATOM 1711 O O . HIS A 1 242 ? -14.083 -6.585 102.867 1.00 36.89 242 HIS A O 1
ATOM 1718 N N . LEU A 1 243 ? -12.421 -5.113 102.484 1.00 36.10 243 LEU A N 1
ATOM 1719 C CA . L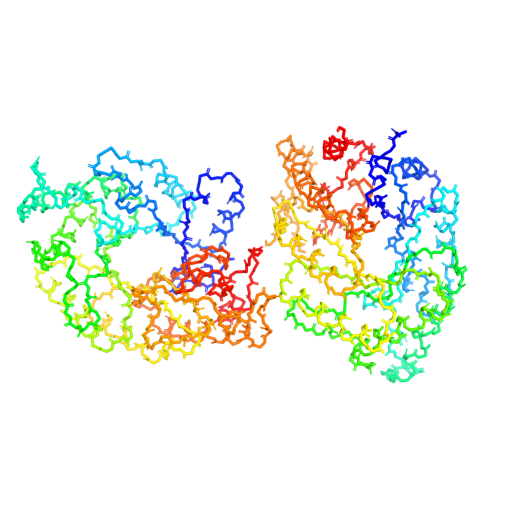EU A 1 243 ? -11.753 -5.321 103.760 1.00 33.72 243 LEU A CA 1
ATOM 1720 C C . LEU A 1 243 ? -12.346 -4.446 104.858 1.00 34.02 243 LEU A C 1
ATOM 1721 O O . LEU A 1 243 ? -13.120 -3.529 104.587 1.00 33.12 243 LEU A O 1
ATOM 1726 N N . ALA A 1 244 ? -11.975 -4.739 106.101 1.00 35.21 244 ALA A N 1
ATOM 1727 C CA . ALA A 1 244 ? -12.411 -3.941 107.239 1.00 35.34 244 ALA A CA 1
ATOM 1728 C C . ALA A 1 244 ? -11.239 -3.148 107.804 1.00 35.65 244 ALA A C 1
ATOM 1729 O O . ALA A 1 244 ? -10.091 -3.358 107.411 1.00 34.38 244 ALA A O 1
ATOM 1731 N N . ILE A 1 245 ? -11.533 -2.239 108.727 1.00 39.07 245 ILE A N 1
ATOM 1732 C CA . ILE A 1 245 ? -10.506 -1.393 109.325 1.00 43.79 245 ILE A CA 1
ATOM 1733 C C . ILE A 1 245 ? -9.502 -2.230 110.120 1.00 47.98 245 ILE A C 1
ATOM 1734 O O . ILE A 1 245 ? -8.322 -1.889 110.204 1.00 48.67 245 ILE A O 1
ATOM 1739 N N . ASP A 1 246 ? -9.974 -3.341 110.676 1.00 50.94 246 ASP A N 1
ATOM 1740 C CA . ASP A 1 246 ? -9.131 -4.227 111.469 1.00 53.99 246 ASP A CA 1
ATOM 1741 C C . ASP A 1 246 ? -8.494 -5.313 110.608 1.00 52.08 246 ASP A C 1
ATOM 1742 O O . ASP A 1 246 ? -7.280 -5.320 110.398 1.00 52.39 246 ASP A O 1
ATOM 1747 N N . GLY A 1 247 ? -9.320 -6.229 110.111 1.00 49.03 247 GLY A N 1
ATOM 1748 C CA . GLY A 1 247 ? -8.840 -7.328 109.293 1.00 46.30 247 GLY A CA 1
ATOM 1749 C C . GLY A 1 247 ? -9.434 -7.329 107.896 1.00 44.22 247 GLY A C 1
ATOM 1750 O O . GLY A 1 247 ? -10.279 -6.492 107.581 1.00 44.01 247 GLY A O 1
ATOM 1751 N N . PRO A 1 248 ? -8.994 -8.270 107.044 1.00 42.17 248 PRO A N 1
ATOM 1752 C CA . PRO A 1 248 ? -7.968 -9.277 107.342 1.00 40.11 248 PRO A CA 1
ATOM 1753 C C . PRO A 1 248 ? -6.557 -8.703 107.275 1.00 38.29 248 PRO A C 1
ATOM 1754 O O . PRO A 1 248 ? -6.362 -7.600 106.765 1.00 37.19 248 PRO A O 1
ATOM 1758 N N . SER A 1 249 ? -5.588 -9.455 107.786 1.00 39.58 249 SER A N 1
ATOM 1759 C CA . SER A 1 249 ? -4.206 -8.992 107.856 1.00 39.05 249 SER A CA 1
ATOM 1760 C C . SER A 1 249 ? -3.580 -8.852 106.475 1.00 39.94 249 SER A C 1
ATOM 1761 O O . SER A 1 249 ? -4.089 -9.391 105.493 1.00 40.80 249 SER A O 1
ATOM 1764 N N . VAL A 1 250 ? -2.469 -8.126 106.410 1.00 41.26 250 VAL A N 1
ATOM 1765 C CA . VAL A 1 250 ? -1.759 -7.926 105.153 1.00 41.73 250 VAL A CA 1
ATOM 1766 C C . VAL A 1 250 ? -0.961 -9.170 104.781 1.00 43.82 250 VAL A C 1
ATOM 1767 O O . VAL A 1 250 ? -0.531 -9.321 103.637 1.00 46.10 250 VAL A O 1
ATOM 1771 N N . ASP A 1 251 ? -0.765 -10.058 105.751 1.00 43.94 251 ASP A N 1
ATOM 1772 C CA . ASP A 1 251 ? -0.062 -11.311 105.505 1.00 47.29 251 ASP A CA 1
ATOM 1773 C C . ASP A 1 251 ? -0.894 -12.236 104.625 1.00 46.97 251 ASP A C 1
ATOM 1774 O O . ASP A 1 251 ? -0.384 -12.821 103.670 1.00 46.79 251 ASP A O 1
ATOM 1779 N N . GLU A 1 252 ? -2.176 -12.360 104.953 1.00 45.87 252 GLU A N 1
ATOM 1780 C CA . GLU A 1 252 ? -3.091 -13.174 104.165 1.00 44.44 252 GLU A CA 1
ATOM 1781 C C . GLU A 1 252 ? -3.327 -12.559 102.789 1.00 42.28 252 GLU A C 1
ATOM 1782 O O . GLU A 1 252 ? -3.504 -13.274 101.802 1.00 42.16 252 GLU A O 1
ATOM 1788 N N . ILE A 1 253 ? -3.330 -11.231 102.735 1.00 39.51 253 ILE A N 1
ATOM 1789 C CA . ILE A 1 253 ? -3.458 -10.514 101.473 1.00 37.25 253 ILE A CA 1
ATOM 1790 C C . ILE A 1 253 ? -2.265 -10.829 100.580 1.00 38.20 253 ILE A C 1
ATOM 1791 O O . ILE A 1 253 ? -2.414 -11.066 99.380 1.00 38.15 253 ILE A O 1
ATOM 1796 N N . GLU A 1 254 ? -1.081 -10.840 101.183 1.00 39.75 254 GLU A N 1
ATOM 1797 C CA . GLU A 1 254 ? 0.146 -11.159 100.468 1.00 42.88 254 GLU A CA 1
ATOM 1798 C C . GLU A 1 254 ? 0.118 -12.588 99.939 1.00 44.37 254 GLU A C 1
ATOM 1799 O O . GLU A 1 254 ? 0.526 -12.846 98.807 1.00 46.69 254 GLU A O 1
ATOM 1805 N N . LYS A 1 255 ? -0.374 -13.510 100.761 1.00 42.63 255 LYS A N 1
ATOM 1806 C CA . LYS A 1 255 ? -0.434 -14.920 100.390 1.00 41.56 255 LYS A CA 1
ATOM 1807 C C . LYS A 1 255 ? -1.377 -15.159 99.215 1.00 38.85 255 LYS A C 1
ATOM 1808 O O . LYS A 1 255 ? -1.154 -16.056 98.402 1.00 38.69 255 LYS A O 1
ATOM 1814 N N . THR A 1 256 ? -2.429 -14.353 99.129 1.00 35.69 256 THR A N 1
ATOM 1815 C CA . THR A 1 256 ? -3.362 -14.446 98.016 1.00 33.04 256 THR A CA 1
ATOM 1816 C C . THR A 1 256 ? -2.664 -14.015 96.730 1.00 33.99 256 THR A C 1
ATOM 1817 O O . THR A 1 256 ? -2.846 -14.627 95.679 1.00 34.88 256 THR A O 1
ATOM 1821 N N . LEU A 1 257 ? -1.853 -12.966 96.828 1.00 33.50 257 LEU A N 1
ATOM 1822 C CA . LEU A 1 257 ? -1.084 -12.469 95.690 1.00 33.85 257 LEU A CA 1
ATOM 1823 C C . LEU A 1 257 ? -0.108 -13.520 95.172 1.00 34.93 257 LEU A C 1
ATOM 1824 O O . LEU A 1 257 ? 0.054 -13.691 93.965 1.00 34.27 257 LEU A O 1
ATOM 1829 N N . ILE A 1 258 ? 0.541 -14.219 96.097 1.00 37.19 258 ILE A N 1
ATOM 1830 C CA . ILE A 1 258 ? 1.514 -15.247 95.749 1.00 38.46 258 ILE A CA 1
ATOM 1831 C C . ILE A 1 258 ? 0.831 -16.471 95.143 1.00 38.20 258 ILE A C 1
ATOM 1832 O O . ILE A 1 258 ? 1.304 -17.030 94.154 1.00 36.85 258 ILE A O 1
ATOM 1837 N N . ALA A 1 259 ? -0.285 -16.876 95.741 1.00 38.96 259 ALA A N 1
ATOM 1838 C CA . ALA A 1 259 ? -1.038 -18.035 95.272 1.00 39.47 259 ALA A CA 1
ATOM 1839 C C . ALA A 1 259 ? -1.570 -17.822 93.859 1.00 40.26 259 ALA A C 1
ATOM 1840 O O . ALA A 1 259 ? -1.579 -18.743 93.043 1.00 40.78 259 ALA A O 1
ATOM 1842 N N . LEU A 1 260 ? -2.012 -16.600 93.580 1.00 39.48 260 LEU A N 1
ATOM 1843 C CA . LEU A 1 260 ? -2.549 -16.256 92.269 1.00 37.11 260 LEU A CA 1
ATOM 1844 C C . LEU A 1 260 ? -1.445 -16.159 91.226 1.00 40.39 260 LEU A C 1
ATOM 1845 O O . LEU A 1 260 ? -1.628 -16.562 90.079 1.00 41.77 260 LEU A O 1
ATOM 1850 N N . ALA A 1 261 ? -0.300 -15.620 91.630 1.00 41.89 261 ALA A N 1
ATOM 1851 C CA . ALA A 1 261 ? 0.844 -15.506 90.735 1.00 45.69 261 ALA A CA 1
ATOM 1852 C C . ALA A 1 261 ? 1.349 -16.890 90.347 1.00 49.25 261 ALA A C 1
ATOM 1853 O O . ALA A 1 261 ? 1.731 -17.126 89.201 1.00 52.18 261 ALA A O 1
ATOM 1855 N N . ASP A 1 262 ? 1.339 -17.805 91.311 1.00 49.32 262 ASP A N 1
ATOM 1856 C CA . ASP A 1 262 ? 1.779 -19.175 91.072 1.00 52.97 262 ASP A CA 1
ATOM 1857 C C . ASP A 1 262 ? 0.711 -19.976 90.332 1.00 51.31 262 ASP A C 1
ATOM 1858 O O . ASP A 1 262 ? 0.956 -21.102 89.899 1.00 53.55 262 ASP A O 1
ATOM 1863 N N . ALA A 1 263 ? -0.472 -19.387 90.189 1.00 46.16 263 ALA A N 1
ATOM 1864 C CA . ALA A 1 263 ? -1.574 -20.034 89.486 1.00 42.66 263 ALA A CA 1
ATOM 1865 C C . ALA A 1 263 ? -1.560 -19.696 87.998 1.00 44.11 263 ALA A C 1
ATOM 1866 O O . ALA A 1 263 ? -2.281 -20.306 87.207 1.00 46.19 263 ALA A O 1
ATOM 1868 N N . GLY A 1 264 ? -0.740 -18.718 87.624 1.00 42.86 264 GLY A N 1
ATOM 1869 C CA . GLY A 1 264 ? -0.583 -18.346 86.229 1.00 40.66 264 GLY A CA 1
ATOM 1870 C C . GLY A 1 264 ? -1.390 -17.129 85.824 1.00 38.05 264 GLY A C 1
ATOM 1871 O O . GLY A 1 264 ? -1.213 -16.595 84.730 1.00 37.98 264 GLY A O 1
ATOM 1872 N N . VAL A 1 265 ? -2.276 -16.687 86.709 1.00 37.40 265 VAL A N 1
ATOM 1873 C CA . VAL A 1 265 ? -3.135 -15.544 86.426 1.00 35.56 265 VAL A CA 1
ATOM 1874 C C . VAL A 1 265 ? -2.515 -14.234 86.893 1.00 36.96 265 VAL A C 1
ATOM 1875 O O . VAL A 1 265 ? -1.491 -14.224 87.574 1.00 38.67 265 VAL A O 1
ATOM 1879 N N . ARG A 1 266 ? -3.149 -13.128 86.524 1.00 37.79 266 ARG A N 1
ATOM 1880 C CA . ARG A 1 266 ? -2.683 -11.809 86.924 1.00 40.23 266 ARG A CA 1
ATOM 1881 C C . ARG A 1 266 ? -3.594 -11.247 88.013 1.00 38.32 266 ARG A C 1
ATOM 1882 O O . ARG A 1 266 ? -4.809 -11.450 87.983 1.00 38.09 266 ARG A O 1
ATOM 1890 N N . ALA A 1 267 ? -3.005 -10.547 88.977 1.00 36.14 267 ALA A N 1
ATOM 1891 C CA . ALA A 1 267 ? -3.756 -10.050 90.126 1.00 33.08 267 ALA A CA 1
ATOM 1892 C C . ALA A 1 267 ? -4.471 -8.731 89.843 1.00 33.21 267 ALA A C 1
ATOM 1893 O O . ALA A 1 267 ? -3.883 -7.795 89.303 1.00 33.57 267 ALA A O 1
ATOM 1895 N N . HIS A 1 268 ? -5.743 -8.669 90.220 1.00 33.07 268 HIS A N 1
ATOM 1896 C CA . HIS A 1 268 ? -6.534 -7.455 90.066 1.00 35.85 268 HIS A CA 1
ATOM 1897 C C . HIS A 1 268 ? -7.258 -7.107 91.363 1.00 35.67 268 HIS A C 1
ATOM 1898 O O . HIS A 1 268 ? -8.001 -7.923 91.907 1.00 35.30 268 HIS A O 1
ATOM 1905 N N . ILE A 1 269 ? -7.032 -5.896 91.862 1.00 35.42 269 ILE A N 1
ATOM 1906 C CA . 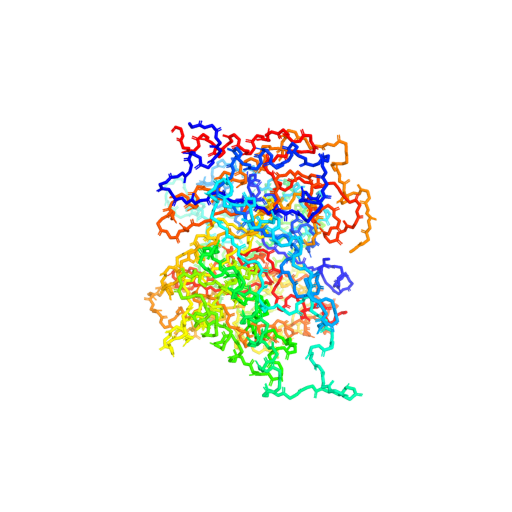ILE A 1 269 ? -7.818 -5.379 92.974 1.00 35.01 269 ILE A CA 1
ATOM 1907 C C . ILE A 1 269 ? -9.009 -4.633 92.384 1.00 36.50 269 ILE A C 1
ATOM 1908 O O . ILE A 1 269 ? -8.844 -3.590 91.751 1.00 37.86 269 ILE A O 1
ATOM 1913 N N . THR A 1 270 ? -10.207 -5.172 92.589 1.00 37.07 270 THR A N 1
ATOM 1914 C CA . THR A 1 270 ? -11.377 -4.726 91.837 1.00 40.00 270 THR A CA 1
ATOM 1915 C C . THR A 1 270 ? -12.333 -3.785 92.579 1.00 41.71 270 THR A C 1
ATOM 1916 O O . THR A 1 270 ? -12.766 -2.778 92.024 1.00 46.37 270 THR A O 1
ATOM 1920 N N . GLU A 1 271 ? -12.676 -4.114 93.820 1.00 39.15 271 GLU A N 1
ATOM 1921 C CA . GLU A 1 271 ? -13.689 -3.347 94.542 1.00 38.89 271 GLU A CA 1
ATOM 1922 C C . GLU A 1 271 ? -13.206 -2.913 95.922 1.00 39.97 271 GLU A C 1
ATOM 1923 O O . GLU A 1 271 ? -13.926 -3.060 96.910 1.00 40.92 271 GLU A O 1
ATOM 1929 N N . LEU A 1 272 ? -11.989 -2.381 95.986 1.00 39.05 272 LEU A N 1
ATOM 1930 C CA . LEU A 1 272 ? -11.351 -2.057 97.261 1.00 35.58 272 LEU A CA 1
ATOM 1931 C C . LEU A 1 272 ? -12.070 -0.978 98.070 1.00 37.42 272 LEU A C 1
ATOM 1932 O O . LEU A 1 272 ? -12.285 0.137 97.594 1.00 39.78 272 LEU A O 1
ATOM 1937 N N . ASP A 1 273 ? -12.433 -1.329 99.299 1.00 37.66 273 ASP A N 1
ATOM 1938 C CA . ASP A 1 273 ? -12.985 -0.377 100.256 1.00 38.55 273 ASP A CA 1
ATOM 1939 C C . ASP A 1 273 ? -12.741 -0.862 101.683 1.00 39.51 273 ASP A C 1
ATOM 1940 O O . ASP A 1 273 ? -12.585 -2.062 101.921 1.00 39.75 273 ASP A O 1
ATOM 1945 N N . ILE A 1 274 ? -12.700 0.071 102.629 1.00 39.58 274 ILE A N 1
ATOM 1946 C CA . ILE A 1 274 ? -12.393 -0.267 104.015 1.00 38.02 274 ILE A CA 1
ATOM 1947 C C . ILE A 1 274 ? -13.535 0.094 104.960 1.00 39.94 274 ILE A C 1
ATOM 1948 O O . ILE A 1 274 ? -13.753 1.265 105.265 1.00 42.69 274 ILE A O 1
ATOM 1953 N N . ASP A 1 275 ? -14.257 -0.919 105.428 1.00 39.20 275 ASP A N 1
ATOM 1954 C CA . ASP A 1 275 ? -15.361 -0.697 106.354 1.00 41.53 275 ASP A CA 1
ATOM 1955 C C . ASP A 1 275 ? -14.839 -0.326 107.739 1.00 43.42 275 ASP A C 1
ATOM 1956 O O . ASP A 1 275 ? -14.123 -1.101 108.372 1.00 43.68 275 ASP A O 1
ATOM 1961 N N . VAL A 1 276 ? -15.202 0.864 108.205 1.00 52.13 276 VAL A N 1
ATOM 1962 C CA . VAL A 1 276 ? -14.722 1.359 109.490 1.00 54.74 276 VAL A CA 1
ATOM 1963 C C . VAL A 1 276 ? -15.834 1.388 110.536 1.00 59.59 276 VAL A C 1
ATOM 1964 O O . VAL A 1 276 ? -15.712 2.049 111.567 1.00 62.52 276 VAL A O 1
ATOM 1968 N N . LEU A 1 277 ? -16.914 0.663 110.268 1.00 61.62 277 LEU A N 1
ATOM 1969 C CA . LEU A 1 277 ? -18.049 0.616 111.183 1.00 65.86 277 LEU A CA 1
ATOM 1970 C C . LEU A 1 277 ? -18.131 -0.733 111.895 1.00 68.67 277 LEU A C 1
ATOM 1971 O O . LEU A 1 277 ? -17.770 -1.761 111.324 1.00 68.02 277 LEU A O 1
ATOM 1976 N N . PRO A 1 278 ? -18.604 -0.728 113.153 1.00 71.72 278 PRO A N 1
ATOM 1977 C CA . PRO A 1 278 ? -18.768 -1.961 113.932 1.00 74.52 278 PRO A CA 1
ATOM 1978 C C . PRO A 1 278 ? -19.766 -2.915 113.284 1.00 76.80 278 PRO A C 1
ATOM 1979 O O . PRO A 1 278 ? -20.893 -2.520 112.982 1.00 75.99 278 PRO A O 1
ATOM 1983 N N . SER A 1 279 ? -19.350 -4.160 113.077 1.00 80.66 279 SER A N 1
ATOM 1984 C CA . SER A 1 279 ? -20.188 -5.146 112.403 1.00 84.21 279 SER A CA 1
ATOM 1985 C C . SER A 1 279 ? -20.481 -6.352 113.292 1.00 88.15 279 SER A C 1
ATOM 1986 O O . SER A 1 279 ? -21.006 -6.211 114.396 1.00 90.13 279 SER A O 1
ATOM 1989 N N . VAL A 1 280 ? -20.139 -7.538 112.799 1.00 88.77 280 VAL A N 1
ATOM 1990 C CA . VAL A 1 280 ? -20.388 -8.774 113.530 1.00 92.28 280 VAL A CA 1
ATOM 1991 C C . VAL A 1 280 ? -19.089 -9.523 113.809 1.00 92.81 280 VAL A C 1
ATOM 1992 O O . VAL A 1 280 ? -18.020 -8.919 113.900 1.00 90.62 280 VAL A O 1
ATOM 1996 N N . PHE A 1 292 ? -29.384 -5.713 108.779 1.00 72.18 292 PHE A N 1
ATOM 1997 C CA . PHE A 1 292 ? -29.523 -5.690 110.232 1.00 76.81 292 PHE A CA 1
ATOM 1998 C C . PHE A 1 292 ? -30.281 -4.457 110.714 1.00 79.48 292 PHE A C 1
ATOM 1999 O O . PHE A 1 292 ? -30.554 -3.540 109.940 1.00 78.25 292 PHE A O 1
ATOM 2007 N N . GLU A 1 293 ? -30.613 -4.445 112.001 1.00 83.03 293 GLU A N 1
ATOM 2008 C CA . GLU A 1 293 ? -31.356 -3.340 112.596 1.00 83.82 293 GLU A CA 1
ATOM 2009 C C . GLU A 1 293 ? -30.436 -2.165 112.917 1.00 80.80 293 GLU A C 1
ATOM 2010 O O . GLU A 1 293 ? -29.296 -2.354 113.340 1.00 78.17 293 GLU A O 1
ATOM 2016 N N . TYR A 1 294 ? -30.940 -0.951 112.712 1.00 81.36 294 TYR A N 1
ATOM 2017 C CA . TYR A 1 294 ? -30.168 0.255 112.983 1.00 80.70 294 TYR A CA 1
ATOM 2018 C C . TYR A 1 294 ? -30.104 0.539 114.479 1.00 83.88 294 TYR A C 1
ATOM 2019 O O . TYR A 1 294 ? -31.087 0.365 115.199 1.00 88.09 294 TYR A O 1
ATOM 2028 N N . LYS A 1 295 ? -28.939 0.979 114.939 1.00 81.78 295 LYS A N 1
ATOM 2029 C CA . LYS A 1 295 ? -28.736 1.299 116.344 1.00 83.52 295 LYS A CA 1
ATOM 2030 C C . LYS A 1 295 ? -27.765 2.469 116.452 1.00 82.58 295 LYS A C 1
ATOM 2031 O O . LYS A 1 295 ? -26.773 2.524 115.726 1.00 79.09 295 LYS A O 1
ATOM 2037 N N . PRO A 1 296 ? -28.052 3.416 117.357 1.00 86.52 296 PRO A N 1
ATOM 2038 C CA . PRO A 1 296 ? -27.222 4.612 117.543 1.00 85.80 296 PRO A CA 1
ATOM 2039 C C . PRO A 1 296 ? -25.773 4.297 117.921 1.00 83.56 296 PRO A C 1
ATOM 2040 O O . PRO A 1 296 ? -24.894 5.130 117.696 1.00 82.30 296 PRO A O 1
ATOM 2044 N N . GLU A 1 297 ? -25.526 3.114 118.478 1.00 82.12 297 GLU A N 1
ATOM 2045 C CA . GLU A 1 297 ? -24.179 2.750 118.909 1.00 79.36 297 GLU A CA 1
ATOM 2046 C C . GLU A 1 297 ? -23.349 2.090 117.807 1.00 74.51 297 GLU A C 1
ATOM 2047 O O . GLU A 1 297 ? -22.119 2.112 117.855 1.00 72.44 297 GLU A O 1
ATOM 2053 N N . ARG A 1 298 ? -24.017 1.504 116.818 1.00 72.92 298 ARG A N 1
ATOM 2054 C CA . ARG A 1 298 ? -23.309 0.889 115.699 1.00 71.41 298 ARG A CA 1
ATOM 2055 C C . ARG A 1 298 ? -23.176 1.857 114.525 1.00 70.22 298 ARG A C 1
ATOM 2056 O O . ARG A 1 298 ? -22.739 1.480 113.437 1.00 68.04 298 ARG A O 1
ATOM 2064 N N . ASP A 1 299 ? -23.560 3.106 114.761 1.00 71.63 299 ASP A N 1
ATOM 2065 C CA . ASP A 1 299 ? -23.335 4.190 113.812 1.00 68.98 299 ASP A CA 1
ATOM 2066 C C . ASP A 1 299 ? -22.843 5.403 114.594 1.00 68.46 299 ASP A C 1
ATOM 2067 O O . ASP A 1 299 ? -23.583 6.368 114.786 1.00 70.01 299 ASP A O 1
ATOM 2072 N N . PRO A 1 300 ? -21.584 5.352 115.055 1.00 66.57 300 PRO A N 1
ATOM 2073 C CA . PRO A 1 300 ? -21.038 6.329 116.000 1.00 67.44 300 PRO A CA 1
ATOM 2074 C C . PRO A 1 300 ? -20.309 7.500 115.344 1.00 64.29 300 PRO A C 1
ATOM 2075 O O . PRO A 1 300 ? -19.755 8.339 116.055 1.00 64.21 300 PRO A O 1
ATOM 2079 N N . TYR A 1 301 ? -20.309 7.561 114.018 1.00 62.37 301 TYR A N 1
ATOM 2080 C CA . TYR A 1 301 ? -19.587 8.619 113.320 1.00 61.30 301 TYR A CA 1
ATOM 2081 C C . TYR A 1 301 ? -20.515 9.444 112.437 1.00 62.39 301 TYR A C 1
ATOM 2082 O O . TYR A 1 301 ? -20.151 9.840 111.330 1.00 61.90 301 TYR A O 1
ATOM 2091 N N . ILE A 1 302 ? -21.717 9.700 112.943 1.00 65.19 302 ILE A N 1
ATOM 2092 C CA . ILE A 1 302 ? -22.688 10.529 112.244 1.00 67.42 302 ILE A CA 1
ATOM 2093 C C . ILE A 1 302 ? -22.212 11.976 112.212 1.00 69.78 302 ILE A C 1
ATOM 2094 O O . ILE A 1 302 ? -22.376 12.676 111.211 1.00 69.76 302 ILE A O 1
ATOM 2099 N N . GLN A 1 303 ? -21.609 12.414 113.312 1.00 71.59 303 GLN A N 1
ATOM 2100 C CA . GLN A 1 303 ? -21.149 13.790 113.443 1.00 72.03 303 GLN A CA 1
ATOM 2101 C C . GLN A 1 303 ? -19.842 14.018 112.686 1.00 66.39 303 GLN A C 1
ATOM 2102 O O . GLN A 1 303 ? -19.407 15.155 112.508 1.00 66.50 303 GLN A O 1
ATOM 2108 N N . GLY A 1 304 ? -19.221 12.930 112.242 1.00 62.02 304 GLY A N 1
ATOM 2109 C CA . GLY A 1 304 ? -17.970 13.012 111.511 1.00 60.51 304 GLY A CA 1
ATOM 2110 C C . GLY A 1 304 ? -16.988 11.940 111.943 1.00 60.91 304 GLY A C 1
ATOM 2111 O O . GLY A 1 304 ? -17.249 11.194 112.887 1.00 62.64 304 GLY A O 1
ATOM 2112 N N . LEU A 1 305 ? -15.856 11.860 111.251 1.00 57.87 305 LEU A N 1
ATOM 2113 C CA . LEU A 1 305 ? -14.835 10.873 111.578 1.00 55.27 305 LEU A CA 1
ATOM 2114 C C . LEU A 1 305 ? -13.696 11.514 112.367 1.00 61.19 305 LEU A C 1
ATOM 2115 O O . LEU A 1 305 ? -13.040 12.435 111.879 1.00 64.10 305 LEU A O 1
ATOM 2120 N N . PRO A 1 306 ? -13.462 11.025 113.596 1.00 62.85 306 PRO A N 1
ATOM 2121 C CA . PRO A 1 306 ? -12.420 11.543 114.491 1.00 65.62 306 PRO A CA 1
ATOM 2122 C C . PRO A 1 306 ? -11.023 11.418 113.889 1.00 67.39 306 PRO A C 1
ATOM 2123 O O . PRO A 1 306 ? -10.838 10.686 112.917 1.00 64.78 306 PRO A O 1
ATOM 2127 N N . LYS A 1 307 ? -10.055 12.124 114.465 1.00 72.54 307 LYS A N 1
ATOM 2128 C CA . LYS A 1 307 ? -8.699 12.143 113.924 1.00 74.04 307 LYS A CA 1
ATOM 2129 C C . LYS A 1 307 ? -8.003 10.793 114.071 1.00 74.65 307 LYS A C 1
ATOM 2130 O O . LYS A 1 307 ? -7.296 10.350 113.165 1.00 71.87 307 LYS A O 1
ATOM 2136 N N . ASP A 1 308 ? -8.204 10.146 115.215 1.00 77.92 308 ASP A N 1
ATOM 2137 C CA . ASP A 1 308 ? -7.584 8.852 115.479 1.00 77.60 308 ASP A CA 1
ATOM 2138 C C . ASP A 1 308 ? -8.142 7.784 114.545 1.00 70.53 308 ASP A C 1
ATOM 2139 O O . ASP A 1 308 ? -7.466 6.806 114.231 1.00 69.78 308 ASP A O 1
ATOM 2144 N N . MET A 1 309 ? -9.378 7.982 114.101 1.00 65.90 309 MET A N 1
ATOM 2145 C CA . MET A 1 309 ? -9.997 7.076 113.142 1.00 61.62 309 MET A CA 1
ATOM 2146 C C . MET A 1 309 ? -9.511 7.361 111.726 1.00 55.06 309 MET A C 1
ATOM 2147 O O . MET A 1 309 ? -9.328 6.442 110.929 1.00 51.98 309 MET A O 1
ATOM 2152 N N . GLU A 1 310 ? -9.308 8.640 111.419 1.00 52.67 310 GLU A N 1
ATOM 2153 C CA . GLU A 1 310 ? -8.748 9.042 110.135 1.00 48.90 310 GLU A CA 1
ATOM 2154 C C . GLU A 1 310 ? -7.330 8.506 109.986 1.00 48.89 310 GLU A C 1
ATOM 2155 O O . GLU A 1 310 ? -6.915 8.107 108.898 1.00 44.56 310 GLU A O 1
ATOM 2161 N N . GLU A 1 311 ? -6.590 8.498 111.090 1.00 53.54 311 GLU A N 1
ATOM 2162 C CA . GLU A 1 311 ? -5.222 7.997 111.082 1.00 54.95 311 GLU A CA 1
ATOM 2163 C C . GLU A 1 311 ? -5.168 6.476 111.059 1.00 50.74 311 GLU A C 1
ATOM 2164 O O . GLU A 1 311 ? -4.290 5.893 110.425 1.00 50.40 311 GLU A O 1
ATOM 2170 N N . LYS A 1 312 ? -6.106 5.836 111.748 1.00 48.90 312 LYS A N 1
ATOM 2171 C CA . LYS A 1 312 ? -6.188 4.382 111.732 1.00 49.15 312 LYS A CA 1
ATOM 2172 C C . LYS A 1 312 ? -6.577 3.911 110.336 1.00 45.75 312 LYS A C 1
ATOM 2173 O O . LYS A 1 312 ? -6.129 2.861 109.876 1.00 46.59 312 LYS A O 1
ATOM 2179 N N . LEU A 1 313 ? -7.411 4.700 109.666 1.00 43.09 313 LEU A N 1
ATOM 2180 C CA . LEU A 1 313 ? -7.803 4.418 108.291 1.00 39.17 313 LEU A CA 1
ATOM 2181 C C . LEU A 1 313 ? -6.643 4.692 107.341 1.00 40.71 313 LEU A C 1
ATOM 2182 O O . LEU A 1 313 ? -6.405 3.931 106.404 1.00 43.32 313 LEU A O 1
ATOM 2187 N N . ALA A 1 314 ? -5.927 5.784 107.589 1.00 39.31 314 ALA A N 1
ATOM 2188 C CA . ALA A 1 314 ? -4.753 6.122 106.794 1.00 37.62 314 ALA A CA 1
ATOM 2189 C C . ALA A 1 314 ? -3.683 5.048 106.949 1.00 39.21 314 ALA A C 1
ATOM 2190 O O . ALA A 1 314 ? -3.074 4.619 105.969 1.00 36.67 314 ALA A O 1
ATOM 2192 N N . LYS A 1 315 ? -3.465 4.618 108.188 1.00 42.42 315 LYS A N 1
ATOM 2193 C CA . LYS A 1 315 ? -2.517 3.551 108.477 1.00 45.30 315 LYS A CA 1
ATOM 2194 C C . LYS A 1 315 ? -2.955 2.258 107.795 1.00 41.39 315 LYS A C 1
ATOM 2195 O O . LYS A 1 315 ? -2.128 1.511 107.272 1.00 40.15 315 LYS A O 1
ATOM 2201 N N . ARG A 1 316 ? -4.261 2.009 107.795 1.00 39.02 316 ARG A N 1
ATOM 2202 C CA . ARG A 1 316 ? -4.823 0.815 107.176 1.00 38.74 316 ARG A CA 1
ATOM 2203 C C . ARG A 1 316 ? -4.529 0.776 105.679 1.00 38.72 316 ARG A C 1
ATOM 2204 O O . ARG A 1 316 ? -3.885 -0.155 105.197 1.00 37.93 316 ARG A O 1
ATOM 2212 N N . TYR A 1 317 ? -4.993 1.794 104.956 1.00 37.77 317 TYR A N 1
ATOM 2213 C CA . TYR A 1 317 ? -4.742 1.915 103.520 1.00 36.68 317 TYR A CA 1
ATOM 2214 C C . TYR A 1 317 ? -3.255 1.853 103.181 1.00 37.74 317 TYR A C 1
ATOM 2215 O O . TYR A 1 317 ? -2.864 1.263 102.174 1.00 36.57 317 TYR A O 1
ATOM 2224 N N . GLU A 1 318 ? -2.433 2.465 104.028 1.00 40.64 318 GLU A N 1
ATOM 2225 C CA . GLU A 1 318 ? -0.990 2.489 103.821 1.00 40.17 318 GLU A CA 1
ATOM 2226 C C . GLU A 1 318 ? -0.408 1.082 103.872 1.00 41.92 318 GLU A C 1
ATOM 2227 O O . GLU A 1 318 ? 0.359 0.689 102.993 1.00 40.85 318 GLU A O 1
ATOM 2233 N N . ASP A 1 319 ? -0.786 0.328 104.902 1.00 44.28 319 ASP A N 1
ATOM 2234 C CA . ASP A 1 319 ? -0.302 -1.036 105.086 1.00 46.96 319 ASP A CA 1
ATOM 2235 C C . ASP A 1 319 ? -0.692 -1.940 103.919 1.00 46.59 319 ASP A C 1
ATOM 2236 O O . ASP A 1 319 ? 0.076 -2.815 103.519 1.00 48.18 319 ASP A O 1
ATOM 2241 N N . ILE A 1 320 ? -1.885 -1.722 103.377 1.00 45.36 320 ILE A N 1
ATOM 2242 C CA . ILE A 1 320 ? -2.369 -2.520 102.256 1.00 47.21 320 ILE A CA 1
ATOM 2243 C C . ILE A 1 320 ? -1.573 -2.226 100.987 1.00 47.55 320 ILE A C 1
ATOM 2244 O O . ILE A 1 320 ? -1.143 -3.143 100.287 1.00 48.67 320 ILE A O 1
ATOM 2249 N N . PHE A 1 321 ? -1.376 -0.943 100.698 1.00 46.19 321 PHE A N 1
ATOM 2250 C CA . PHE A 1 321 ? -0.642 -0.529 99.506 1.00 43.56 321 PHE A CA 1
ATOM 2251 C C . PHE A 1 321 ? 0.846 -0.854 99.599 1.00 43.69 321 PHE A C 1
ATOM 2252 O O . PHE A 1 321 ? 1.519 -0.993 98.577 1.00 43.74 321 PHE A O 1
ATOM 2260 N N . LYS A 1 322 ? 1.356 -0.966 100.822 1.00 43.11 322 LYS A N 1
ATOM 2261 C CA . LYS A 1 322 ? 2.736 -1.388 101.032 1.00 43.05 322 LYS A CA 1
ATOM 2262 C C . LYS A 1 322 ? 2.934 -2.789 100.474 1.00 41.00 322 LYS A C 1
ATOM 2263 O O . LYS A 1 322 ? 3.945 -3.080 99.834 1.00 40.20 322 LYS A O 1
ATOM 2269 N N . ILE A 1 323 ? 1.953 -3.651 100.720 1.00 40.38 323 ILE A N 1
ATOM 2270 C CA . ILE A 1 323 ? 1.980 -5.017 100.215 1.00 41.80 323 ILE A CA 1
ATOM 2271 C C . ILE A 1 323 ? 1.798 -5.026 98.702 1.00 42.33 323 ILE A C 1
ATOM 2272 O O . ILE A 1 323 ? 2.475 -5.769 97.989 1.00 45.18 323 ILE A O 1
ATOM 2277 N N . TYR A 1 324 ? 0.892 -4.182 98.218 1.00 40.63 324 TYR A N 1
ATOM 2278 C CA . TYR A 1 324 ? 0.645 -4.057 96.787 1.00 38.70 324 TYR A CA 1
ATOM 2279 C C . TYR A 1 324 ? 1.908 -3.639 96.040 1.00 40.00 324 TYR A C 1
ATOM 2280 O O . TYR A 1 324 ? 2.233 -4.198 94.993 1.00 41.72 324 TYR A O 1
ATOM 2289 N N . LEU A 1 325 ? 2.619 -2.657 96.585 1.00 40.18 325 LEU A N 1
ATOM 2290 C CA . LEU A 1 325 ? 3.851 -2.176 95.970 1.00 43.38 325 LEU A CA 1
ATOM 2291 C C . LEU A 1 325 ? 4.938 -3.245 96.008 1.00 46.98 325 LEU A C 1
ATOM 2292 O O . LEU A 1 325 ? 5.761 -3.341 95.097 1.00 48.41 325 LEU A O 1
ATOM 2297 N N . LYS A 1 326 ? 4.930 -4.046 97.069 1.00 48.03 326 LYS A N 1
ATOM 2298 C CA . LYS A 1 326 ? 5.889 -5.132 97.221 1.00 48.40 326 LYS A CA 1
ATOM 2299 C C . LYS A 1 326 ? 5.717 -6.151 96.102 1.00 49.96 326 LYS A C 1
ATOM 2300 O O . LYS A 1 326 ? 6.693 -6.708 95.598 1.00 54.08 326 LYS A O 1
ATOM 2306 N N . HIS A 1 327 ? 4.468 -6.386 95.717 1.00 47.00 327 HIS A N 1
ATOM 2307 C CA . HIS A 1 327 ? 4.156 -7.322 94.646 1.00 46.82 327 HIS A CA 1
ATOM 2308 C C . HIS A 1 327 ? 3.519 -6.593 93.469 1.00 48.93 327 HIS A C 1
ATOM 2309 O O . HIS A 1 327 ? 2.485 -7.012 92.949 1.00 48.33 327 HIS A O 1
ATOM 2316 N N . ARG A 1 328 ? 4.149 -5.498 93.055 1.00 51.35 328 ARG A N 1
ATOM 2317 C CA . ARG A 1 328 ? 3.638 -4.678 91.965 1.00 51.98 328 ARG A CA 1
ATOM 2318 C C . ARG A 1 328 ? 3.708 -5.415 90.630 1.00 53.11 328 ARG A C 1
ATOM 2319 O O . ARG A 1 328 ? 2.938 -5.132 89.713 1.00 53.76 328 ARG A O 1
ATOM 2327 N N . ASP A 1 329 ? 4.634 -6.363 90.529 1.00 53.98 329 ASP A N 1
ATOM 2328 C CA . ASP A 1 329 ? 4.808 -7.139 89.307 1.00 56.93 329 ASP A CA 1
ATOM 2329 C C . ASP A 1 329 ? 3.706 -8.184 89.151 1.00 55.24 329 ASP A C 1
ATOM 2330 O O . ASP A 1 329 ? 3.535 -8.765 88.079 1.00 58.04 329 ASP A O 1
ATOM 2335 N N . LYS A 1 330 ? 2.961 -8.415 90.226 1.00 50.67 330 LYS A N 1
ATOM 2336 C CA . LYS A 1 330 ? 1.863 -9.372 90.212 1.00 46.94 330 LYS A CA 1
ATOM 2337 C C . LYS A 1 330 ? 0.539 -8.678 89.916 1.00 46.31 330 LYS A C 1
ATOM 2338 O O . LYS A 1 330 ? -0.355 -9.259 89.299 1.00 46.91 330 LYS A O 1
ATOM 2344 N N . ILE A 1 331 ? 0.424 -7.430 90.358 1.00 44.98 331 ILE A N 1
ATOM 2345 C CA . ILE A 1 331 ? -0.817 -6.676 90.226 1.00 43.52 331 ILE A CA 1
ATOM 2346 C C . ILE A 1 331 ? -0.833 -5.829 88.960 1.00 46.26 331 ILE A C 1
ATOM 2347 O O . ILE A 1 331 ? 0.149 -5.162 88.634 1.00 47.69 331 ILE A O 1
ATOM 2352 N N . GLU A 1 332 ? -1.958 -5.860 88.254 1.00 48.11 332 GLU A N 1
ATOM 2353 C CA . GLU A 1 332 ? -2.131 -5.073 87.041 1.00 51.18 332 GLU A CA 1
ATOM 2354 C C . GLU A 1 332 ? -2.941 -3.812 87.323 1.00 46.95 332 GLU A C 1
ATOM 2355 O O . GLU A 1 332 ? -2.730 -2.772 86.698 1.00 47.42 332 GLU A O 1
ATOM 2361 N N . ARG A 1 333 ? -3.861 -3.908 88.277 1.00 42.11 333 ARG A N 1
ATOM 2362 C CA . ARG A 1 333 ? -4.796 -2.823 88.545 1.00 37.55 333 ARG A CA 1
ATOM 2363 C C . ARG A 1 333 ? -5.318 -2.843 89.978 1.00 34.16 333 ARG A C 1
ATOM 2364 O O . ARG A 1 333 ? -5.649 -3.901 90.517 1.00 32.93 333 ARG A O 1
ATOM 2372 N N . VAL A 1 334 ? -5.382 -1.663 90.590 1.00 31.46 334 VAL A N 1
ATOM 2373 C CA . VAL A 1 334 ? -6.024 -1.502 91.889 1.00 29.79 334 VAL A CA 1
ATOM 2374 C C . VAL A 1 334 ? -7.193 -0.528 91.769 1.00 30.32 334 VAL A C 1
ATOM 2375 O O . VAL A 1 334 ? -7.004 0.657 91.488 1.00 28.50 334 VAL A O 1
ATOM 2379 N N . THR A 1 335 ? -8.402 -1.040 91.975 1.00 32.33 335 THR A N 1
ATOM 2380 C CA . THR A 1 335 ? -9.612 -0.244 91.806 1.00 31.90 335 THR A CA 1
ATOM 2381 C C . THR A 1 335 ? -10.382 -0.099 93.112 1.00 28.11 335 THR A C 1
ATOM 2382 O O . THR A 1 335 ? -10.710 -1.091 93.764 1.00 24.00 335 THR A O 1
ATOM 2386 N N . LEU A 1 336 ? -10.673 1.142 93.488 1.00 27.96 336 LEU A N 1
ATOM 2387 C CA . LEU A 1 336 ? -11.487 1.407 94.667 1.00 29.44 336 LEU A CA 1
ATOM 2388 C C . LEU A 1 336 ? -12.961 1.475 94.289 1.00 29.80 336 LEU A C 1
ATOM 2389 O O . LEU A 1 336 ? -13.328 2.101 93.294 1.00 29.74 336 LEU A O 1
ATOM 2394 N N . TRP A 1 337 ? -13.806 0.834 95.088 1.00 29.65 337 TRP A N 1
ATOM 2395 C CA . TRP A 1 337 ? -15.231 0.777 94.787 1.00 32.37 337 TRP A CA 1
ATOM 2396 C C . TRP A 1 337 ? -15.925 2.099 95.104 1.00 32.60 337 TRP A C 1
ATOM 2397 O O . TRP A 1 337 ? -16.676 2.206 96.075 1.00 32.82 337 TRP A O 1
ATOM 2408 N N . GLY A 1 338 ? -15.669 3.101 94.268 1.00 32.08 338 GLY A N 1
ATOM 2409 C CA . GLY A 1 338 ? -16.192 4.436 94.485 1.00 33.98 338 GLY A CA 1
ATOM 2410 C C . GLY A 1 338 ? -15.074 5.436 94.709 1.00 35.25 338 GLY A C 1
ATOM 2411 O O . GLY A 1 338 ? -13.951 5.061 95.048 1.00 33.18 338 GLY A O 1
ATOM 2412 N N . THR A 1 339 ? -15.380 6.715 94.519 1.00 38.73 339 THR A N 1
ATOM 2413 C CA . THR A 1 339 ? -14.385 7.768 94.683 1.00 38.22 339 THR A CA 1
ATOM 2414 C C . THR A 1 339 ? -14.509 8.447 96.043 1.00 37.41 339 THR A C 1
ATOM 2415 O O . THR A 1 339 ? -13.540 8.529 96.797 1.00 34.51 339 THR A O 1
ATOM 2419 N N . ALA A 1 340 ? -15.708 8.932 96.350 1.00 41.05 340 ALA A N 1
ATOM 2420 C CA . ALA A 1 340 ? -15.948 9.630 97.607 1.00 42.58 340 ALA A CA 1
ATOM 2421 C C . ALA A 1 340 ? -16.798 8.804 98.569 1.00 42.82 340 ALA A C 1
ATOM 2422 O O . ALA A 1 340 ? -17.413 7.813 98.176 1.00 41.49 340 ALA A O 1
ATOM 2424 N N . ASP A 1 341 ? -16.831 9.226 99.830 1.00 44.94 341 ASP A N 1
ATOM 2425 C CA . ASP A 1 341 ? -17.538 8.496 100.878 1.00 46.61 341 ASP A CA 1
ATOM 2426 C C . ASP A 1 341 ? -19.058 8.534 100.726 1.00 47.97 341 ASP A C 1
ATOM 2427 O O . ASP A 1 341 ? -19.760 7.663 101.237 1.00 48.71 341 ASP A O 1
ATOM 2432 N N . ASN A 1 342 ? -19.564 9.542 100.027 1.00 48.84 342 ASN A N 1
ATOM 2433 C CA . ASN A 1 342 ? -21.006 9.722 99.896 1.00 50.66 342 ASN A CA 1
ATOM 2434 C C . ASN A 1 342 ? -21.653 8.738 98.925 1.00 51.94 342 ASN A C 1
ATOM 2435 O O . ASN A 1 342 ? -22.878 8.625 98.868 1.00 53.24 342 ASN A O 1
ATOM 2440 N N . GLU A 1 343 ? -20.828 8.024 98.166 1.00 51.45 343 GLU A N 1
ATOM 2441 C CA . GLU A 1 343 ? -21.337 7.145 97.119 1.00 52.35 343 GLU A CA 1
ATOM 2442 C C . GLU A 1 343 ? -21.087 5.665 97.403 1.00 50.59 343 GLU A C 1
ATOM 2443 O O . GLU A 1 343 ? -21.294 4.822 96.531 1.00 52.73 343 GLU A O 1
ATOM 2449 N N . THR A 1 344 ? -20.651 5.347 98.618 1.00 48.04 344 THR A N 1
ATOM 2450 C CA . THR A 1 344 ? -20.349 3.961 98.961 1.00 48.47 344 THR A CA 1
ATOM 2451 C C . THR A 1 344 ? -21.600 3.153 99.296 1.00 52.05 344 THR A C 1
ATOM 2452 O O . THR A 1 344 ? -22.584 3.686 99.808 1.00 55.19 344 THR A O 1
ATOM 2456 N N . TRP A 1 345 ? -21.548 1.860 98.994 1.00 51.71 345 TRP A N 1
ATOM 2457 C CA . TRP A 1 345 ? -22.641 0.945 99.292 1.00 52.52 345 TRP A CA 1
ATOM 2458 C C . TRP A 1 345 ? -22.637 0.574 100.770 1.00 51.94 345 TRP A C 1
ATOM 2459 O O . TRP A 1 345 ? -23.614 0.031 101.288 1.00 54.91 345 TRP A O 1
ATOM 2470 N N . LEU A 1 346 ? -21.531 0.873 101.443 1.00 46.79 346 LEU A N 1
ATOM 2471 C CA . LEU A 1 346 ? -21.376 0.543 102.853 1.00 44.43 346 LEU A CA 1
ATOM 2472 C C . LEU A 1 346 ? -22.117 1.524 103.756 1.00 46.36 346 LEU A C 1
ATOM 2473 O O . LEU A 1 346 ? -22.211 1.317 104.966 1.00 48.07 346 LEU A O 1
ATOM 2478 N N . ASN A 1 347 ? -22.641 2.593 103.165 1.00 47.04 347 ASN A N 1
ATOM 2479 C CA . ASN A 1 347 ? -23.453 3.545 103.911 1.00 49.37 347 ASN A CA 1
ATOM 2480 C C . ASN A 1 347 ? -24.794 2.939 104.308 1.00 54.63 347 ASN A C 1
ATOM 2481 O O . ASN A 1 347 ? -25.360 3.286 105.344 1.00 55.66 347 ASN A O 1
ATOM 2486 N N . ASP A 1 348 ? -25.294 2.027 103.481 1.00 58.18 348 ASP A N 1
ATOM 2487 C CA . ASP A 1 348 ? -26.601 1.429 103.712 1.00 63.45 348 ASP A CA 1
ATOM 2488 C C . ASP A 1 348 ? -26.546 -0.091 103.775 1.00 65.14 348 ASP A C 1
ATOM 2489 O O . ASP A 1 348 ? -27.582 -0.756 103.796 1.00 68.03 348 ASP A O 1
ATOM 2494 N N . PHE A 1 349 ? -25.337 -0.639 103.806 1.00 63.74 349 PHE A N 1
ATOM 2495 C CA . PHE A 1 349 ? -25.166 -2.083 103.888 1.00 65.34 349 PHE A CA 1
ATOM 2496 C C . PHE A 1 349 ? -24.005 -2.444 104.810 1.00 61.08 349 PHE A C 1
ATOM 2497 O O . PHE A 1 349 ? -22.943 -1.825 104.742 1.00 57.35 349 PHE A O 1
ATOM 2505 N N . PRO A 1 350 ? -24.202 -3.451 105.678 1.00 61.56 350 PRO A N 1
ATOM 2506 C CA . PRO A 1 350 ? -25.425 -4.253 105.808 1.00 63.35 350 PRO A CA 1
ATOM 2507 C C . PRO A 1 350 ? -26.506 -3.568 106.640 1.00 64.91 350 PRO A C 1
ATOM 2508 O O . PRO A 1 350 ? -27.544 -4.171 106.905 1.00 67.59 350 PRO A O 1
ATOM 2512 N N . ILE A 1 351 ? -26.261 -2.327 107.047 1.00 64.86 351 ILE A N 1
ATOM 2513 C CA . ILE A 1 351 ? -27.237 -1.574 107.826 1.00 68.73 351 ILE A CA 1
ATOM 2514 C C . ILE A 1 351 ? -27.559 -0.247 107.150 1.00 69.43 351 ILE A C 1
ATOM 2515 O O . ILE A 1 351 ? -26.671 0.572 106.913 1.00 68.80 351 ILE A O 1
ATOM 2520 N N . LYS A 1 352 ? -28.835 -0.038 106.845 1.00 71.20 352 LYS 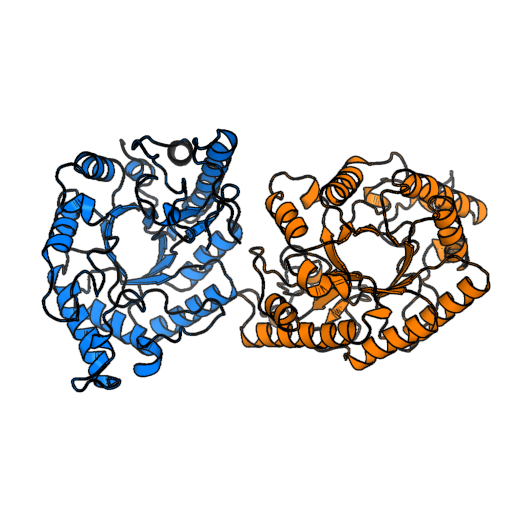A N 1
ATOM 2521 C CA . LYS A 1 352 ? -29.267 1.161 106.136 1.00 70.37 352 LYS A CA 1
ATOM 2522 C C . LYS A 1 352 ? -29.313 2.387 107.044 1.00 69.72 352 LYS A C 1
ATOM 2523 O O . LYS A 1 352 ? -29.841 2.331 108.155 1.00 72.58 352 LYS A O 1
ATOM 2529 N N . GLY A 1 353 ? -28.754 3.493 106.561 1.00 66.09 353 GLY A N 1
ATOM 2530 C CA . GLY A 1 353 ? -28.834 4.758 107.268 1.00 64.91 353 GLY A CA 1
ATOM 2531 C C . GLY A 1 353 ? -27.563 5.161 107.991 1.00 62.33 353 GLY A C 1
ATOM 2532 O O . GLY A 1 353 ? -27.505 6.227 108.604 1.00 64.07 353 GLY A O 1
ATOM 2533 N N . ARG A 1 354 ? -26.541 4.315 107.921 1.00 58.39 354 ARG A N 1
ATOM 2534 C CA . ARG A 1 354 ? -25.289 4.587 108.618 1.00 54.78 354 ARG A CA 1
ATOM 2535 C C . ARG A 1 354 ? -24.389 5.534 107.832 1.00 49.48 354 ARG A C 1
ATOM 2536 O O . ARG A 1 354 ? -24.602 5.771 106.644 1.00 46.29 354 ARG A O 1
ATOM 2544 N N . THR A 1 355 ? -23.382 6.075 108.511 1.00 48.99 355 THR A N 1
ATOM 2545 C CA . THR A 1 355 ? -22.424 6.975 107.884 1.00 48.38 355 THR A CA 1
ATOM 2546 C C . THR A 1 355 ? -21.035 6.344 107.883 1.00 48.66 355 THR A C 1
ATOM 2547 O O . THR A 1 355 ? -20.382 6.260 108.923 1.00 49.97 355 THR A O 1
ATOM 2551 N N . ASN A 1 356 ? -20.590 5.903 106.712 1.00 48.27 356 ASN A N 1
ATOM 2552 C CA . ASN A 1 356 ? -19.328 5.184 106.593 1.00 47.52 356 ASN A CA 1
ATOM 2553 C C . ASN A 1 356 ? -18.260 5.996 105.862 1.00 45.68 356 ASN A C 1
ATOM 2554 O O . ASN A 1 356 ? -18.576 6.935 105.133 1.00 44.88 356 ASN A O 1
ATOM 2559 N N . TYR A 1 357 ? -16.998 5.627 106.063 1.00 45.55 357 TYR A N 1
ATOM 2560 C CA . TYR A 1 357 ? -15.878 6.320 105.428 1.00 44.45 357 TYR A CA 1
ATOM 2561 C C . TYR A 1 357 ? -14.871 5.334 104.837 1.00 42.08 357 TYR A C 1
ATOM 2562 O O . TYR A 1 357 ? -13.766 5.192 105.357 1.00 43.77 357 TYR A O 1
ATOM 2571 N N . PRO A 1 358 ? -15.245 4.648 103.745 1.00 39.61 358 PRO A N 1
ATOM 2572 C CA . PRO A 1 358 ? -14.385 3.595 103.195 1.00 37.30 358 PRO A CA 1
ATOM 2573 C C . PRO A 1 358 ? -13.415 4.059 102.106 1.00 36.98 358 PRO A C 1
ATOM 2574 O O . PRO A 1 358 ? -12.435 3.361 101.847 1.00 37.34 358 PRO A O 1
ATOM 2578 N N . LEU A 1 359 ? -13.678 5.204 101.480 1.00 36.67 359 LEU A N 1
ATOM 2579 C CA . LEU A 1 359 ? -12.900 5.628 100.314 1.00 35.63 359 LEU A CA 1
ATOM 2580 C C . LEU A 1 359 ? -11.782 6.626 100.625 1.00 36.78 359 LEU A C 1
ATOM 2581 O O . LEU A 1 359 ? -11.497 6.918 101.786 1.00 37.23 359 LEU A O 1
ATOM 2586 N N . LEU A 1 360 ? -11.155 7.141 99.570 1.00 37.52 360 LEU A N 1
ATOM 2587 C CA . LEU A 1 360 ? -10.031 8.066 99.702 1.00 38.11 360 LEU A CA 1
ATOM 2588 C C . LEU A 1 360 ? -10.476 9.525 99.739 1.00 40.16 360 LEU A C 1
ATOM 2589 O O . LEU A 1 360 ? -9.732 10.400 100.185 1.00 44.22 360 LEU A O 1
ATOM 2594 N N . PHE A 1 361 ? -11.686 9.785 99.257 1.00 37.19 361 PHE A N 1
ATOM 2595 C CA . PHE A 1 361 ? -12.246 11.130 99.282 1.00 37.27 361 PHE A CA 1
ATOM 2596 C C . PHE A 1 361 ? -13.477 11.168 100.178 1.00 38.08 361 PHE A C 1
ATOM 2597 O O . PHE A 1 361 ? -14.206 10.183 100.282 1.00 37.67 361 PHE A O 1
ATOM 2605 N N . ASP A 1 362 ? -13.706 12.307 100.824 1.00 39.10 362 ASP A N 1
ATOM 2606 C CA . ASP A 1 362 ? -14.804 12.423 101.779 1.00 39.27 362 ASP A CA 1
ATOM 2607 C C . ASP A 1 362 ? -16.119 12.839 101.130 1.00 40.58 362 ASP A C 1
ATOM 2608 O O . ASP A 1 362 ? -16.231 12.900 99.907 1.00 40.93 362 ASP A O 1
ATOM 2613 N N . ARG A 1 363 ? -17.106 13.135 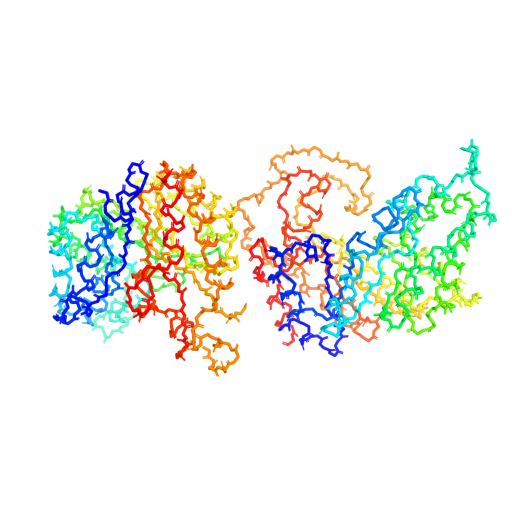101.970 1.00 42.35 363 ARG A N 1
ATOM 2614 C CA . ARG A 1 363 ? -18.442 13.504 101.515 1.00 42.91 363 ARG A CA 1
ATOM 2615 C C . ARG A 1 363 ? -18.453 14.812 100.723 1.00 46.30 363 ARG A C 1
ATOM 2616 O O . ARG A 1 363 ? -19.387 15.080 99.966 1.00 47.14 363 ARG A O 1
ATOM 2624 N N . ASN A 1 364 ? -17.413 15.622 100.899 1.00 47.10 364 ASN A N 1
ATOM 2625 C CA . ASN A 1 364 ? -17.292 16.874 100.160 1.00 50.45 364 ASN A CA 1
ATOM 2626 C C . ASN A 1 364 ? -16.243 16.801 99.052 1.00 49.84 364 ASN A C 1
ATOM 2627 O O . ASN A 1 364 ? -15.698 17.825 98.637 1.00 51.80 364 ASN A O 1
ATOM 2632 N N . GLN A 1 365 ? -15.969 15.585 98.585 1.00 47.25 365 GLN A N 1
ATOM 2633 C CA . GLN A 1 365 ? -15.007 15.344 97.505 1.00 47.67 365 GLN A CA 1
ATOM 2634 C C . GLN A 1 365 ? -13.611 15.883 97.805 1.00 44.60 365 GLN A C 1
ATOM 2635 O O . GLN A 1 365 ? -12.890 16.305 96.900 1.00 43.91 365 GLN A O 1
ATOM 2641 N N . LYS A 1 366 ? -13.234 15.865 99.079 1.00 42.13 366 LYS A N 1
ATOM 2642 C CA . LYS A 1 366 ? -11.910 16.315 99.486 1.00 38.59 366 LYS A CA 1
ATOM 2643 C C . LYS A 1 366 ? -11.029 15.124 99.849 1.00 36.23 366 LYS A C 1
ATOM 2644 O O . LYS A 1 366 ? -11.492 14.176 100.486 1.00 34.32 366 LYS A O 1
ATOM 2650 N N . PRO A 1 367 ? -9.756 15.164 99.429 1.00 36.69 367 PRO A N 1
ATOM 2651 C CA . PRO A 1 367 ? -8.796 14.088 99.698 1.00 34.65 367 PRO A CA 1
ATOM 2652 C C . PRO A 1 367 ? -8.599 13.853 101.195 1.00 36.09 367 PRO A C 1
ATOM 2653 O O . PRO A 1 367 ? -8.305 14.791 101.938 1.00 37.74 367 PRO A O 1
ATOM 2657 N N . LYS A 1 368 ? -8.767 12.606 101.622 1.00 34.73 368 LYS A N 1
ATOM 2658 C CA . LYS A 1 368 ? -8.600 12.231 103.023 1.00 35.77 368 LYS A CA 1
ATOM 2659 C C . LYS A 1 368 ? -7.131 11.922 103.315 1.00 38.16 368 LYS A C 1
ATOM 2660 O O . LYS A 1 368 ? -6.364 11.655 102.390 1.00 38.72 368 LYS A O 1
ATOM 2666 N N . PRO A 1 369 ? -6.730 11.974 104.599 1.00 40.04 369 PRO A N 1
ATOM 2667 C CA . PRO A 1 369 ? -5.347 11.668 104.989 1.00 42.09 369 PRO A CA 1
ATOM 2668 C C . PRO A 1 369 ? -4.842 10.332 104.442 1.00 42.04 369 PRO A C 1
ATOM 2669 O O . PRO A 1 369 ? -3.643 10.182 104.208 1.00 45.46 369 PRO A O 1
ATOM 2673 N N . ALA A 1 370 ? -5.748 9.381 104.235 1.00 38.05 370 ALA A N 1
ATOM 2674 C CA . ALA A 1 370 ? -5.377 8.092 103.667 1.00 37.23 370 ALA A CA 1
ATOM 2675 C C . ALA A 1 370 ? -4.853 8.254 102.243 1.00 38.13 370 ALA A C 1
ATOM 2676 O O . ALA A 1 370 ? -3.911 7.572 101.838 1.00 37.39 370 ALA A O 1
ATOM 2678 N N . TYR A 1 371 ? -5.472 9.163 101.494 1.00 38.43 371 TYR A N 1
ATOM 2679 C CA . TYR A 1 371 ? -5.080 9.440 100.114 1.00 37.47 371 TYR A CA 1
ATOM 2680 C C . TYR A 1 371 ? -3.649 9.963 100.031 1.00 39.22 371 TYR A C 1
ATOM 2681 O O . TYR A 1 371 ? -2.837 9.453 99.256 1.00 37.99 371 TYR A O 1
ATOM 2690 N N . PHE A 1 372 ? -3.344 10.981 100.831 1.00 40.60 372 PHE A N 1
ATOM 2691 C CA . PHE A 1 372 ? -2.003 11.555 100.855 1.00 42.63 372 PHE A CA 1
ATOM 2692 C C . PHE A 1 372 ? -0.988 10.553 101.385 1.00 44.76 372 PHE A C 1
ATOM 2693 O O . PHE A 1 372 ? 0.187 10.592 101.020 1.00 45.72 372 PHE A O 1
ATOM 2701 N N . ARG A 1 373 ? -1.450 9.656 102.249 1.00 45.96 373 ARG A N 1
ATOM 2702 C CA . ARG A 1 373 ? -0.590 8.625 102.808 1.00 49.63 373 ARG A CA 1
ATOM 2703 C C . ARG A 1 373 ? -0.113 7.688 101.701 1.00 48.04 373 ARG A C 1
ATOM 2704 O O . ARG A 1 373 ? 1.010 7.184 101.741 1.00 48.82 373 ARG A O 1
ATOM 2712 N N . LEU A 1 374 ? -0.971 7.467 100.710 1.00 45.23 374 LEU A N 1
ATOM 2713 C CA . LEU A 1 374 ? -0.632 6.612 99.580 1.00 44.02 374 LEU A CA 1
ATOM 2714 C C . LEU A 1 374 ? 0.280 7.337 98.596 1.00 48.11 374 LEU A C 1
ATOM 2715 O O . LEU A 1 374 ? 1.024 6.706 97.846 1.00 50.60 374 LEU A O 1
ATOM 2720 N N . LEU A 1 375 ? 0.217 8.665 98.601 1.00 48.33 375 LEU A N 1
ATOM 2721 C CA . LEU A 1 375 ? 1.066 9.465 97.729 1.00 48.82 375 LEU A CA 1
ATOM 2722 C C . LEU A 1 375 ? 2.502 9.490 98.238 1.00 52.67 375 LEU A C 1
ATOM 2723 O O . LEU A 1 375 ? 3.448 9.451 97.451 1.00 54.69 375 LEU A O 1
ATOM 2728 N N . ASP A 1 376 ? 2.656 9.554 99.557 1.00 54.66 376 ASP A N 1
ATOM 2729 C CA . ASP A 1 376 ? 3.977 9.618 100.176 1.00 58.51 376 ASP A CA 1
ATOM 2730 C C . ASP A 1 376 ? 4.784 8.344 99.948 1.00 55.87 376 ASP A C 1
ATOM 2731 O O . ASP A 1 376 ? 6.013 8.362 100.005 1.00 57.85 376 ASP A O 1
ATOM 2736 N N . LEU A 1 377 ? 4.088 7.242 99.689 1.00 51.93 377 LEU A N 1
ATOM 2737 C CA . LEU A 1 377 ? 4.746 5.967 99.428 1.00 50.69 377 LEU A CA 1
ATOM 2738 C C . LEU A 1 377 ? 5.567 6.021 98.143 1.00 54.10 377 LEU A C 1
ATOM 2739 O O . LEU A 1 377 ? 6.559 5.306 98.000 1.00 55.85 377 LEU A O 1
ATOM 2744 N N . LYS A 1 378 ? 5.151 6.876 97.213 1.00 55.18 378 LYS A N 1
ATOM 2745 C CA . LYS A 1 378 ? 5.835 6.997 95.930 1.00 57.33 378 LYS A CA 1
ATOM 2746 C C . LYS A 1 378 ? 6.639 8.290 95.821 1.00 62.05 378 LYS A C 1
ATOM 2747 O O . LYS A 1 378 ? 7.057 8.680 94.731 1.00 62.65 378 LYS A O 1
ATOM 2753 N N . LYS A 1 379 ? 6.854 8.949 96.955 1.00 65.49 379 LYS A N 1
ATOM 2754 C CA . LYS A 1 379 ? 7.649 10.171 96.988 1.00 70.27 379 LYS A CA 1
ATOM 2755 C C . LYS A 1 379 ? 9.021 9.922 97.606 1.00 71.60 379 LYS A C 1
ATOM 2756 O O . LYS A 1 379 ? 9.550 8.813 97.537 1.00 70.60 379 LYS A O 1
ATOM 2762 N N . GLY B 1 34 ? -22.546 -13.715 121.142 1.00 36.96 34 GLY B N 1
ATOM 2763 C CA . GLY B 1 34 ? -21.406 -14.409 121.710 1.00 35.86 34 GLY B CA 1
ATOM 2764 C C . GLY B 1 34 ? -21.744 -15.817 122.164 1.00 38.93 34 GLY B C 1
ATOM 2765 O O . GLY B 1 34 ? -22.842 -16.071 122.661 1.00 41.22 34 GLY B O 1
ATOM 2766 N N . ILE B 1 35 ? -20.793 -16.732 121.996 1.00 39.15 35 ILE B N 1
ATOM 2767 C CA . ILE B 1 35 ? -20.977 -18.127 122.388 1.00 42.14 35 ILE B CA 1
ATOM 2768 C C . ILE B 1 35 ? -21.159 -18.263 123.903 1.00 45.54 35 ILE B C 1
ATOM 2769 O O . ILE B 1 35 ? -21.722 -19.246 124.386 1.00 47.00 35 ILE B O 1
ATOM 2774 N N . LYS B 1 36 ? -20.691 -17.261 124.642 1.00 46.00 36 LYS B N 1
ATOM 2775 C CA . LYS B 1 36 ? -20.825 -17.239 126.094 1.00 46.67 36 LYS B CA 1
ATOM 2776 C C . LYS B 1 36 ? -22.290 -17.210 126.526 1.00 49.36 36 LYS B C 1
ATOM 2777 O O . LYS B 1 36 ? -22.648 -17.750 127.574 1.00 49.30 36 LYS B O 1
ATOM 2783 N N . ASP B 1 37 ? -23.132 -16.581 125.711 1.00 50.72 37 ASP B N 1
ATOM 2784 C CA . ASP B 1 37 ? -24.543 -16.413 126.040 1.00 52.26 37 ASP B CA 1
ATOM 2785 C C . ASP B 1 37 ? -25.351 -17.673 125.755 1.00 50.36 37 ASP B C 1
ATOM 2786 O O . ASP B 1 37 ? -26.426 -17.872 126.322 1.00 49.53 37 ASP B O 1
ATOM 2791 N N . PHE B 1 38 ? -24.830 -18.521 124.875 1.00 49.69 38 PHE B N 1
ATOM 2792 C CA . PHE B 1 38 ? -25.507 -19.762 124.519 1.00 50.92 38 PHE B CA 1
ATOM 2793 C C . PHE B 1 38 ? -25.308 -20.831 125.587 1.00 51.75 38 PHE B C 1
ATOM 2794 O O . PHE B 1 38 ? -26.122 -21.744 125.723 1.00 52.69 38 PHE B O 1
ATOM 2802 N N . TYR B 1 39 ? -24.221 -20.708 126.342 1.00 52.22 39 TYR B N 1
ATOM 2803 C CA . TYR B 1 39 ? -23.922 -21.641 127.422 1.00 54.91 39 TYR B CA 1
ATOM 2804 C C . TYR B 1 39 ? -23.904 -20.914 128.763 1.00 57.47 39 TYR B C 1
ATOM 2805 O O . TYR B 1 39 ? -23.160 -21.281 129.672 1.00 57.52 39 TYR B O 1
ATOM 2814 N N . LYS B 1 40 ? -24.734 -19.880 128.871 1.00 59.18 40 LYS B N 1
ATOM 2815 C CA . LYS B 1 40 ? -24.794 -19.042 130.064 1.00 60.10 40 LYS B CA 1
ATOM 2816 C C . LYS B 1 40 ? -25.118 -19.840 131.325 1.00 60.34 40 LYS B C 1
ATOM 2817 O O . LYS B 1 40 ? -24.496 -19.644 132.370 1.00 60.38 40 LYS B O 1
ATOM 2823 N N . ASP B 1 41 ? -26.087 -20.743 131.220 1.00 61.15 41 ASP B N 1
ATOM 2824 C CA . ASP B 1 41 ? -26.538 -21.514 132.374 1.00 61.41 41 ASP B CA 1
ATOM 2825 C C . ASP B 1 41 ? -25.948 -22.922 132.406 1.00 60.10 41 ASP B C 1
ATOM 2826 O O . ASP B 1 41 ? -26.233 -23.701 133.316 1.00 60.91 41 ASP B O 1
ATOM 2831 N N . ASP B 1 42 ? -25.126 -23.242 131.412 1.00 58.28 42 ASP B N 1
ATOM 2832 C CA . ASP B 1 42 ? -24.484 -24.551 131.344 1.00 56.21 42 ASP B CA 1
ATOM 2833 C C . ASP B 1 42 ? -23.103 -24.512 131.988 1.00 55.15 42 ASP B C 1
ATOM 2834 O O . ASP B 1 42 ? -22.843 -25.226 132.957 1.00 54.20 42 ASP B O 1
ATOM 2839 N N . PHE B 1 43 ? -22.226 -23.680 131.433 1.00 54.24 43 PHE B N 1
ATOM 2840 C CA . PHE B 1 43 ? -20.888 -23.461 131.977 1.00 48.64 43 PHE B CA 1
ATOM 2841 C C . PHE B 1 43 ? -20.193 -22.287 131.292 1.00 46.12 43 PHE B C 1
ATOM 2842 O O . PHE B 1 43 ? -20.524 -21.931 130.161 1.00 47.37 43 PHE B O 1
ATOM 2850 N N . ARG B 1 44 ? -19.227 -21.694 131.985 1.00 44.08 44 ARG B N 1
ATOM 2851 C CA . ARG B 1 44 ? -18.462 -20.575 131.445 1.00 43.59 44 ARG B CA 1
ATOM 2852 C C . ARG B 1 44 ? -17.700 -20.980 130.186 1.00 40.78 44 ARG B C 1
ATOM 2853 O O . ARG B 1 44 ? -17.196 -22.099 130.086 1.00 40.31 44 ARG B O 1
ATOM 2861 N N . ILE B 1 45 ? -17.628 -20.067 129.223 1.00 37.93 45 ILE B N 1
ATOM 2862 C CA . ILE B 1 45 ? -16.838 -20.293 128.021 1.00 35.32 45 ILE B CA 1
ATOM 2863 C C . ILE B 1 45 ? -15.636 -19.360 128.021 1.00 32.48 45 ILE B C 1
ATOM 2864 O O . ILE B 1 45 ? -15.782 -18.143 127.905 1.00 33.36 45 ILE B O 1
ATOM 2869 N N . GLY B 1 46 ? -14.447 -19.936 128.155 1.00 29.82 46 GLY B N 1
ATOM 2870 C CA . GLY B 1 46 ? -13.244 -19.139 128.285 1.00 30.95 46 GLY B CA 1
ATOM 2871 C C . GLY B 1 46 ? -12.246 -19.309 127.159 1.00 31.50 46 GLY B C 1
ATOM 2872 O O . GLY B 1 46 ? -12.409 -20.157 126.282 1.00 30.72 46 GLY B O 1
ATOM 2873 N N . THR B 1 47 ? -11.203 -18.490 127.192 1.00 34.64 47 THR B N 1
ATOM 2874 C CA . THR B 1 47 ? -10.138 -18.564 126.206 1.00 38.71 47 THR B CA 1
ATOM 2875 C C . THR B 1 47 ? -8.819 -18.120 126.827 1.00 40.23 47 THR B C 1
ATOM 2876 O O . THR B 1 47 ? -8.794 -17.562 127.927 1.00 36.83 47 THR B O 1
ATOM 2880 N N . ALA B 1 48 ? -7.725 -18.373 126.118 1.00 43.11 48 ALA B N 1
ATOM 2881 C CA . ALA B 1 48 ? -6.403 -17.973 126.579 1.00 42.25 48 ALA B CA 1
ATOM 2882 C C . ALA B 1 48 ? -5.960 -16.708 125.858 1.00 40.65 48 ALA B C 1
ATOM 2883 O O . ALA B 1 48 ? -6.192 -16.558 124.659 1.00 42.20 48 ALA B O 1
ATOM 2885 N N . VAL B 1 49 ? -5.326 -15.801 126.593 1.00 39.93 49 VAL B N 1
ATOM 2886 C CA . VAL B 1 49 ? -4.876 -14.534 126.025 1.00 41.41 49 VAL B CA 1
ATOM 2887 C C . VAL B 1 49 ? -3.379 -14.317 126.237 1.00 40.67 49 VAL B C 1
ATOM 2888 O O . VAL B 1 49 ? -2.882 -14.408 127.359 1.00 38.81 49 VAL B O 1
ATOM 2892 N N . ALA B 1 50 ? -2.667 -14.037 125.149 1.00 42.12 50 ALA B N 1
ATOM 2893 C CA . ALA B 1 50 ? -1.224 -13.828 125.206 1.00 42.45 50 ALA B CA 1
ATOM 2894 C C . ALA B 1 50 ? -0.875 -12.432 125.710 1.00 43.14 50 ALA B C 1
ATOM 2895 O O . ALA B 1 50 ? -1.742 -11.564 125.817 1.00 43.92 50 ALA B O 1
ATOM 2897 N N . THR B 1 51 ? 0.403 -12.225 126.011 1.00 42.53 51 THR B N 1
ATOM 2898 C CA . THR B 1 51 ? 0.881 -10.947 126.525 1.00 42.01 51 THR B CA 1
ATOM 2899 C C . THR B 1 51 ? 0.832 -9.864 125.450 1.00 45.12 51 THR B C 1
ATOM 2900 O O . THR B 1 51 ? 0.487 -8.714 125.729 1.00 46.54 51 THR B O 1
ATOM 2904 N N . ALA B 1 52 ? 1.175 -10.242 124.222 1.00 44.78 52 ALA B N 1
ATOM 2905 C CA . ALA B 1 52 ? 1.186 -9.309 123.099 1.00 45.29 52 ALA B CA 1
ATOM 2906 C C . ALA B 1 52 ? -0.203 -8.741 122.833 1.00 46.74 52 ALA B C 1
ATOM 2907 O O . ALA B 1 52 ? -0.343 -7.622 122.338 1.00 47.69 52 ALA B O 1
ATOM 2909 N N . THR B 1 53 ? -1.225 -9.521 123.167 1.00 47.61 53 THR B N 1
ATOM 2910 C CA . THR B 1 53 ? -2.608 -9.093 123.001 1.00 49.99 53 THR B CA 1
ATOM 2911 C C . THR B 1 53 ? -2.942 -7.975 123.987 1.00 51.37 53 THR B C 1
ATOM 2912 O O . THR B 1 53 ? -3.817 -7.146 123.734 1.00 51.57 53 THR B O 1
ATOM 2916 N N . LEU B 1 54 ? -2.224 -7.952 125.106 1.00 50.94 54 LEU B N 1
ATOM 2917 C CA . LEU B 1 54 ? -2.466 -6.976 126.162 1.00 50.06 54 LEU B CA 1
ATOM 2918 C C . LEU B 1 54 ? -1.580 -5.740 126.034 1.00 52.78 54 LEU B C 1
ATOM 2919 O O . LEU B 1 54 ? -1.978 -4.643 126.425 1.00 54.35 54 LEU B O 1
ATOM 2924 N N . THR B 1 55 ? -0.382 -5.921 125.488 1.00 54.14 55 THR B N 1
ATOM 2925 C CA . THR B 1 55 ? 0.600 -4.842 125.431 1.00 56.39 55 THR B CA 1
ATOM 2926 C C . THR B 1 55 ? 0.541 -4.028 124.141 1.00 59.62 55 THR B C 1
ATOM 2927 O O . THR B 1 55 ? 0.744 -2.814 124.159 1.00 62.93 55 THR B O 1
ATOM 2931 N N . MET B 1 56 ? 0.268 -4.696 123.026 1.00 59.67 56 MET B N 1
ATOM 2932 C CA . MET B 1 56 ? 0.268 -4.032 121.726 1.00 61.14 56 MET B CA 1
ATOM 2933 C C . MET B 1 56 ? -1.092 -3.439 121.364 1.00 63.69 56 MET B C 1
ATOM 2934 O O . MET B 1 56 ? -2.131 -4.069 121.558 1.00 62.88 56 MET B O 1
ATOM 2939 N N . LYS B 1 57 ? -1.070 -2.221 120.830 1.00 67.18 57 LYS B N 1
ATOM 2940 C CA . LYS B 1 57 ? -2.291 -1.534 120.429 1.00 69.77 57 LYS B CA 1
ATOM 2941 C C . LYS B 1 57 ? -2.875 -2.156 119.166 1.00 71.14 57 LYS B C 1
ATOM 2942 O O . LYS B 1 57 ? -4.041 -1.940 118.838 1.00 71.28 57 LYS B O 1
ATOM 2948 N N . GLU B 1 58 ? -2.057 -2.932 118.464 1.00 72.55 58 GLU B N 1
ATOM 2949 C CA . GLU B 1 58 ? -2.470 -3.558 117.213 1.00 74.07 58 GLU B CA 1
ATOM 2950 C C . GLU B 1 58 ? -3.345 -4.784 117.467 1.00 71.38 58 GLU B C 1
ATOM 2951 O O . GLU B 1 58 ? -3.933 -5.341 116.539 1.00 72.14 58 GLU B O 1
ATOM 2957 N N . LYS B 1 59 ? -3.426 -5.196 118.729 1.00 67.93 59 LYS B N 1
ATOM 2958 C CA . LYS B 1 59 ? -4.202 -6.372 119.109 1.00 64.98 59 LYS B CA 1
ATOM 2959 C C . LYS B 1 59 ? -5.511 -6.001 119.800 1.00 62.29 59 LYS B C 1
ATOM 2960 O O . LYS B 1 59 ? -6.198 -6.866 120.344 1.00 61.07 59 LYS B O 1
ATOM 2966 N N . LYS B 1 60 ? -5.846 -4.715 119.784 1.00 61.40 60 LYS B N 1
ATOM 2967 C CA . LYS B 1 6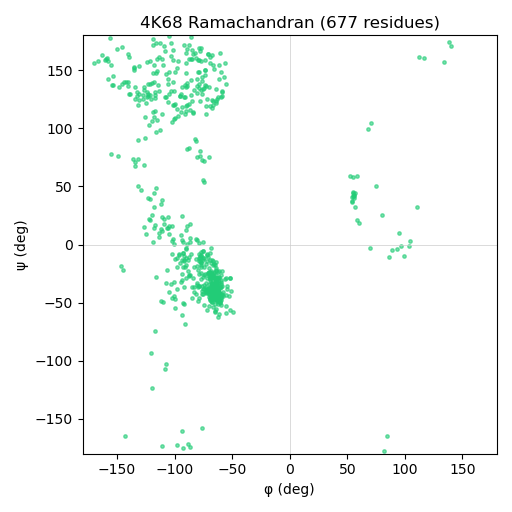0 ? -7.103 -4.238 120.367 1.00 58.18 60 LYS B CA 1
ATOM 2968 C C . LYS B 1 60 ? -8.374 -4.914 119.825 1.00 55.36 60 LYS B C 1
ATOM 2969 O O . LYS B 1 60 ? -9.270 -5.234 120.607 1.00 52.71 60 LYS B O 1
ATOM 2975 N N . PRO B 1 61 ? -8.471 -5.121 118.494 1.00 54.73 61 PRO B N 1
ATOM 2976 C CA . PRO B 1 61 ? -9.662 -5.822 117.998 1.00 52.95 61 PRO B CA 1
ATOM 2977 C C . PRO B 1 61 ? -9.797 -7.241 118.550 1.00 47.12 61 PRO B C 1
ATOM 2978 O O . PRO B 1 61 ? -10.913 -7.750 118.658 1.00 46.57 61 PRO B O 1
ATOM 2982 N N . LEU B 1 62 ? -8.676 -7.866 118.892 1.00 43.00 62 LEU B N 1
ATOM 2983 C CA . LEU B 1 62 ? -8.699 -9.203 119.470 1.00 38.39 62 LEU B CA 1
ATOM 2984 C C . LEU B 1 62 ? -9.275 -9.173 120.883 1.00 36.73 62 LEU B C 1
ATOM 2985 O O . LEU B 1 62 ? -10.032 -10.062 121.271 1.00 36.88 62 LEU B O 1
ATOM 2990 N N . LEU B 1 63 ? -8.915 -8.145 121.646 1.00 34.66 63 LEU B N 1
ATOM 2991 C CA . LEU B 1 63 ? -9.461 -7.957 122.985 1.00 33.54 63 LEU B CA 1
ATOM 2992 C C . LEU B 1 63 ? -10.968 -7.736 122.921 1.00 34.98 63 LEU B C 1
ATOM 2993 O O . LEU B 1 63 ? -11.720 -8.275 123.732 1.00 32.43 63 LEU B O 1
ATOM 2998 N N . ALA B 1 64 ? -11.400 -6.939 121.949 1.00 39.94 64 ALA B N 1
ATOM 2999 C CA . ALA B 1 64 ? -12.819 -6.678 121.748 1.00 41.48 64 ALA B CA 1
ATOM 3000 C C . ALA B 1 64 ? -13.538 -7.950 121.308 1.00 45.02 64 ALA B C 1
ATOM 3001 O O . ALA B 1 64 ? -14.708 -8.156 121.628 1.00 48.42 64 ALA B O 1
ATOM 3003 N N . LEU B 1 65 ? -12.828 -8.801 120.572 1.00 43.63 65 LEU B N 1
ATOM 3004 C CA . LEU B 1 65 ? -13.378 -10.077 120.130 1.00 43.47 65 LEU B CA 1
ATOM 3005 C C . LEU B 1 65 ? -13.533 -11.034 121.307 1.00 44.03 65 LEU B C 1
ATOM 3006 O O . LEU B 1 65 ? -14.541 -11.732 121.423 1.00 43.60 65 LEU B O 1
ATOM 3011 N N . ILE B 1 66 ? -12.528 -11.062 122.177 1.00 45.44 66 ILE B N 1
ATOM 3012 C CA . ILE B 1 66 ? -12.554 -11.911 123.364 1.00 44.96 66 ILE B CA 1
ATOM 3013 C C . ILE B 1 66 ? -13.676 -11.488 124.309 1.00 47.14 66 ILE B C 1
ATOM 3014 O O . ILE B 1 66 ? -14.378 -12.326 124.878 1.00 46.82 66 ILE B O 1
ATOM 3019 N N . ALA B 1 67 ? -13.848 -10.178 124.457 1.00 49.29 67 ALA B N 1
ATOM 3020 C CA . ALA B 1 67 ? -14.867 -9.624 125.342 1.00 49.32 67 ALA B CA 1
ATOM 3021 C C . ALA B 1 67 ? -16.271 -9.827 124.784 1.00 52.10 67 ALA B C 1
ATOM 3022 O O . ALA B 1 67 ? -17.262 -9.666 125.495 1.00 52.08 67 ALA B O 1
ATOM 3024 N N . ARG B 1 68 ? -16.350 -10.181 123.507 1.00 56.03 68 ARG B N 1
ATOM 3025 C CA . ARG B 1 68 ? -17.633 -10.339 122.836 1.00 60.91 68 ARG B CA 1
ATOM 3026 C C . ARG B 1 68 ? -18.071 -11.804 122.796 1.00 59.29 68 ARG B C 1
ATOM 3027 O O . ARG B 1 68 ? -19.254 -12.103 122.630 1.00 61.93 68 ARG B O 1
ATOM 3035 N N . GLU B 1 69 ? -17.119 -12.714 122.973 1.00 54.43 69 GLU B N 1
ATOM 3036 C CA . GLU B 1 69 ? -17.404 -14.139 122.842 1.00 49.94 69 GLU B CA 1
ATOM 3037 C C . GLU B 1 69 ? -17.221 -14.937 124.134 1.00 45.61 69 GLU B C 1
ATOM 3038 O O . GLU B 1 69 ? -17.874 -15.961 124.329 1.00 43.73 69 GLU B O 1
ATOM 3044 N N . PHE B 1 70 ? -16.339 -14.472 125.013 1.00 43.84 70 PHE B N 1
ATOM 3045 C CA . PHE B 1 70 ? -15.995 -15.243 126.204 1.00 43.14 70 PHE B CA 1
ATOM 3046 C C . PHE B 1 70 ? -16.354 -14.538 127.510 1.00 42.80 70 PHE B C 1
ATOM 3047 O O . PHE B 1 70 ? -16.429 -13.311 127.567 1.00 44.17 70 PHE B O 1
ATOM 3055 N N . ASN B 1 71 ? -16.574 -15.330 128.557 1.00 40.80 71 ASN B N 1
ATOM 3056 C CA . ASN B 1 71 ? -16.839 -14.797 129.890 1.00 40.91 71 ASN B CA 1
ATOM 3057 C C . ASN B 1 71 ? -15.813 -15.289 130.908 1.00 43.88 71 ASN B C 1
ATOM 3058 O O . ASN B 1 71 ? -16.062 -15.282 132.114 1.00 44.26 71 ASN B O 1
ATOM 3063 N N . ALA B 1 72 ? -14.661 -15.720 130.405 1.00 45.34 72 ALA B N 1
ATOM 3064 C CA . ALA B 1 72 ? -13.572 -16.204 131.244 1.00 43.59 72 ALA B CA 1
ATOM 3065 C C . ALA B 1 72 ? -12.251 -16.097 130.489 1.00 43.19 72 ALA B C 1
ATOM 3066 O O . ALA B 1 72 ? -12.197 -16.329 129.282 1.00 42.88 72 ALA B O 1
ATOM 3068 N N . ILE B 1 73 ? -11.187 -15.739 131.201 1.00 42.90 73 ILE B N 1
ATOM 3069 C CA . ILE B 1 73 ? -9.876 -15.585 130.576 1.00 40.03 73 ILE B CA 1
ATOM 3070 C C . ILE B 1 73 ? -8.755 -16.231 131.386 1.00 38.80 73 ILE B C 1
ATOM 3071 O O . ILE B 1 73 ? -8.841 -16.352 132.609 1.00 36.86 73 ILE B O 1
ATOM 3076 N N . THR B 1 74 ? -7.702 -16.637 130.684 1.00 38.46 74 THR B N 1
ATOM 3077 C CA . THR B 1 74 ? -6.554 -17.292 131.296 1.00 37.19 74 THR B CA 1
ATOM 3078 C C . THR B 1 74 ? -5.275 -16.775 130.647 1.00 38.63 74 THR B C 1
ATOM 3079 O O . THR B 1 74 ? -5.166 -16.753 129.420 1.00 40.66 74 THR B O 1
ATOM 3083 N N . PRO B 1 75 ? -4.302 -16.346 131.466 1.00 39.11 75 PRO B N 1
ATOM 3084 C CA . PRO B 1 75 ? -3.044 -15.824 130.926 1.00 40.07 75 PRO B CA 1
ATOM 3085 C C . PRO B 1 75 ? -2.161 -16.946 130.395 1.00 42.09 75 PRO B C 1
ATOM 3086 O O . PRO B 1 75 ? -2.003 -17.976 131.052 1.00 38.95 75 PRO B O 1
ATOM 3090 N N . GLU B 1 76 ? -1.598 -16.751 129.208 1.00 47.69 76 GLU B N 1
ATOM 3091 C CA . GLU B 1 76 ? -0.774 -17.779 128.589 1.00 52.01 76 GLU B CA 1
ATOM 3092 C C . GLU B 1 76 ? 0.607 -17.867 129.226 1.00 51.54 76 GLU B C 1
ATOM 3093 O O . GLU B 1 76 ? 1.132 -18.961 129.424 1.00 50.48 76 GLU B O 1
ATOM 3099 N N . ASN B 1 77 ? 1.190 -16.715 129.548 1.00 52.86 77 ASN B N 1
ATOM 3100 C CA . ASN B 1 77 ? 2.552 -16.674 130.073 1.00 53.70 77 ASN B CA 1
ATOM 3101 C C . ASN B 1 77 ? 2.809 -15.559 131.085 1.00 53.95 77 ASN B C 1
ATOM 3102 O O . ASN B 1 77 ? 3.775 -15.620 131.845 1.00 55.13 77 ASN B O 1
ATOM 3107 N N . CYS B 1 78 ? 1.951 -14.543 131.098 1.00 52.61 78 CYS B N 1
ATOM 3108 C CA . CYS B 1 78 ? 2.231 -13.336 131.875 1.00 52.02 78 CYS B CA 1
ATOM 3109 C C . CYS B 1 78 ? 2.106 -13.512 133.392 1.00 51.86 78 CYS B C 1
ATOM 3110 O O . CYS B 1 78 ? 2.473 -12.616 134.153 1.00 52.48 78 CYS B O 1
ATOM 3113 N N . MET B 1 79 ? 1.600 -14.661 133.831 1.00 49.19 79 MET B N 1
ATOM 3114 C CA . MET B 1 79 ? 1.468 -14.924 135.262 1.00 46.21 79 MET B CA 1
ATOM 3115 C C . MET B 1 79 ? 2.290 -16.120 135.732 1.00 48.59 79 MET B C 1
ATOM 3116 O O . MET B 1 79 ? 2.084 -16.627 136.836 1.00 49.99 79 MET B O 1
ATOM 3121 N N . LYS B 1 80 ? 3.222 -16.565 134.895 1.00 49.29 80 LYS B N 1
ATOM 3122 C CA . LYS B 1 80 ? 4.122 -17.649 135.271 1.00 50.63 80 LYS B CA 1
ATOM 3123 C C . LYS B 1 80 ? 5.488 -17.107 135.683 1.00 49.45 80 LYS B C 1
ATOM 3124 O O . LYS B 1 80 ? 5.852 -15.995 135.311 1.00 49.39 80 LYS B O 1
ATOM 3130 N N . TRP B 1 81 ? 6.232 -17.906 136.445 1.00 49.00 81 TRP B N 1
ATOM 3131 C CA . TRP B 1 81 ? 7.407 -17.439 137.187 1.00 48.26 81 TRP B CA 1
ATOM 3132 C C . TRP B 1 81 ? 8.431 -16.617 136.399 1.00 47.64 81 TRP B C 1
ATOM 3133 O O . TRP B 1 81 ? 8.738 -15.485 136.772 1.00 46.37 81 TRP B O 1
ATOM 3144 N N . GLU B 1 82 ? 8.967 -17.190 135.325 1.00 48.92 82 GLU B N 1
ATOM 3145 C CA . GLU B 1 82 ? 10.019 -16.525 134.553 1.00 51.38 82 GLU B CA 1
ATOM 3146 C C . GLU B 1 82 ? 9.626 -15.163 133.956 1.00 52.34 82 GLU B C 1
ATOM 3147 O O . GLU B 1 82 ? 10.342 -14.182 134.156 1.00 54.00 82 GLU B O 1
ATOM 3153 N N . PRO B 1 83 ? 8.496 -15.089 133.226 1.00 51.43 83 PRO B N 1
ATOM 3154 C CA . PRO B 1 83 ? 8.150 -13.768 132.686 1.00 52.25 83 PRO B CA 1
ATOM 3155 C C . PRO B 1 83 ? 7.716 -12.787 133.771 1.00 52.47 83 PRO B C 1
ATOM 3156 O O . PRO B 1 83 ? 7.821 -11.575 133.582 1.00 54.15 83 PRO B O 1
ATOM 3160 N N . LEU B 1 84 ? 7.237 -13.311 134.894 1.00 50.64 84 LEU B N 1
ATOM 3161 C CA . LEU B 1 84 ? 6.722 -12.475 135.973 1.00 50.05 84 LEU B CA 1
ATOM 3162 C C . LEU B 1 84 ? 7.835 -12.027 136.916 1.00 50.72 84 LEU B C 1
ATOM 3163 O O . LEU B 1 84 ? 7.734 -10.981 137.559 1.00 52.19 84 LEU B O 1
ATOM 3168 N N . LYS B 1 85 ? 8.898 -12.819 136.990 1.00 51.16 85 LYS B N 1
ATOM 3169 C CA . LYS B 1 85 ? 9.982 -12.550 137.926 1.00 52.46 85 LYS B CA 1
ATOM 3170 C C . LYS B 1 85 ? 11.293 -13.162 137.435 1.00 54.85 85 LYS B C 1
ATOM 3171 O O . LYS B 1 85 ? 11.712 -14.210 137.925 1.00 55.86 85 LYS B O 1
ATOM 3177 N N . PRO B 1 86 ? 11.941 -12.505 136.457 1.00 57.27 86 PRO B N 1
ATOM 3178 C CA . PRO B 1 86 ? 13.196 -12.984 135.865 1.00 58.36 86 PRO B CA 1
ATOM 3179 C C . PRO B 1 86 ? 14.302 -13.139 136.903 1.00 60.65 86 PRO B C 1
ATOM 3180 O O . PRO B 1 86 ? 14.532 -12.222 137.692 1.00 63.25 86 PRO B O 1
ATOM 3184 N N . GLN B 1 87 ? 14.964 -14.294 136.895 1.00 61.04 87 GLN B N 1
ATOM 3185 C CA . GLN B 1 87 ? 16.019 -14.622 137.856 1.00 61.85 87 GLN B CA 1
ATOM 3186 C C . GLN B 1 87 ? 15.539 -14.569 139.308 1.00 59.76 87 GLN B C 1
ATOM 3187 O O . GLN B 1 87 ? 16.348 -14.433 140.227 1.00 60.23 87 GLN B O 1
ATOM 3193 N N . ASP B 1 88 ? 14.226 -14.684 139.498 1.00 57.61 88 ASP B N 1
ATOM 3194 C CA . ASP B 1 88 ? 13.606 -14.627 140.820 1.00 56.79 88 ASP B CA 1
ATOM 3195 C C . ASP B 1 88 ? 14.004 -13.355 141.572 1.00 60.26 88 ASP B C 1
ATOM 3196 O O . ASP B 1 88 ? 14.198 -13.372 142.787 1.00 61.94 88 ASP B O 1
ATOM 3201 N N . LYS B 1 89 ? 14.124 -12.253 140.838 1.00 61.41 89 LYS B N 1
ATOM 3202 C CA . LYS B 1 89 ? 14.553 -10.987 141.420 1.00 63.89 89 LYS B CA 1
ATOM 3203 C C . LYS B 1 89 ? 13.408 -9.985 141.502 1.00 63.69 89 LYS B C 1
ATOM 3204 O O . LYS B 1 89 ? 12.513 -10.116 142.335 1.00 62.55 89 LYS B O 1
ATOM 3210 N N . ASP B 1 90 ? 13.446 -8.981 140.633 1.00 65.25 90 ASP B N 1
ATOM 3211 C CA . ASP B 1 90 ? 12.427 -7.941 140.623 1.00 65.89 90 ASP B CA 1
ATOM 3212 C C . ASP B 1 90 ? 11.168 -8.409 139.900 1.00 62.74 90 ASP B C 1
ATOM 3213 O O . ASP B 1 90 ? 11.244 -9.030 138.839 1.00 61.58 90 ASP B O 1
ATOM 3218 N N . TRP B 1 91 ? 10.011 -8.109 140.482 1.00 60.24 91 TRP B N 1
ATOM 3219 C CA . TRP B 1 91 ? 8.735 -8.477 139.882 1.00 56.66 91 TRP B CA 1
ATOM 3220 C C . TRP B 1 91 ? 8.408 -7.605 138.677 1.00 55.80 91 TRP B C 1
ATOM 3221 O O . TRP B 1 91 ? 8.734 -6.418 138.649 1.00 56.28 91 TRP B O 1
ATOM 3232 N N . HIS B 1 92 ? 7.757 -8.202 137.684 1.00 54.00 92 HIS B N 1
ATOM 3233 C CA . HIS B 1 92 ? 7.251 -7.462 136.536 1.00 54.51 92 HIS B CA 1
ATOM 3234 C C . HIS B 1 92 ? 5.731 -7.564 136.511 1.00 50.59 92 HIS B C 1
ATOM 3235 O O . HIS B 1 92 ? 5.174 -8.546 136.020 1.00 48.97 92 HIS B O 1
ATOM 3242 N N . TRP B 1 93 ? 5.065 -6.545 137.043 1.00 49.06 93 TRP B N 1
ATOM 3243 C CA . TRP B 1 93 ? 3.616 -6.588 137.219 1.00 47.37 93 TRP B CA 1
ATOM 3244 C C . TRP B 1 93 ? 2.825 -6.017 136.044 1.00 48.50 93 TRP B C 1
ATOM 3245 O O . TRP B 1 93 ? 1.615 -6.226 135.956 1.00 46.29 93 TRP B O 1
ATOM 3256 N N . GLU B 1 94 ? 3.508 -5.303 135.152 1.00 52.16 94 GLU B N 1
ATOM 3257 C CA . GLU B 1 94 ? 2.850 -4.565 134.072 1.00 55.67 94 GLU B CA 1
ATOM 3258 C C . GLU B 1 94 ? 1.884 -5.409 133.241 1.00 53.40 94 GLU B C 1
ATOM 3259 O O . GLU B 1 94 ? 0.704 -5.077 133.120 1.00 52.20 94 GLU B O 1
ATOM 3265 N N . ALA B 1 95 ? 2.390 -6.500 132.675 1.00 51.91 95 ALA B N 1
ATOM 3266 C CA . ALA B 1 95 ? 1.592 -7.352 131.800 1.00 48.04 95 ALA B CA 1
ATOM 3267 C C . ALA B 1 95 ? 0.426 -8.000 132.540 1.00 46.03 95 ALA B C 1
ATOM 3268 O O . ALA B 1 95 ? -0.703 -8.007 132.050 1.00 48.01 95 ALA B O 1
ATOM 3270 N N . ALA B 1 96 ? 0.705 -8.538 133.723 1.00 42.68 96 ALA B N 1
ATOM 3271 C CA . ALA B 1 96 ? -0.310 -9.228 134.511 1.00 39.43 96 ALA B CA 1
ATOM 3272 C C . ALA B 1 96 ? -1.402 -8.281 135.003 1.00 36.70 96 ALA B C 1
ATOM 3273 O O . ALA B 1 96 ? -2.562 -8.672 135.120 1.00 34.92 96 ALA B O 1
ATOM 3275 N N . ASP B 1 97 ? -1.028 -7.038 135.295 1.00 37.94 97 ASP B N 1
ATOM 3276 C CA . ASP B 1 97 ? -2.001 -6.038 135.719 1.00 40.77 97 ASP B CA 1
ATOM 3277 C C . ASP B 1 97 ? -2.973 -5.726 134.589 1.00 43.40 97 ASP B C 1
ATOM 3278 O O . ASP B 1 97 ? -4.178 -5.618 134.811 1.00 43.56 97 ASP B O 1
ATOM 3283 N N . LYS B 1 98 ? -2.442 -5.590 133.376 1.00 45.71 98 LYS B N 1
ATOM 3284 C CA . LYS B 1 98 ? -3.266 -5.336 132.198 1.00 45.73 98 LYS B CA 1
ATOM 3285 C C . LYS B 1 98 ? -4.286 -6.450 131.999 1.00 42.62 98 LYS B C 1
ATOM 3286 O O . LYS B 1 98 ? -5.414 -6.204 131.571 1.00 43.32 98 LYS B O 1
ATOM 3292 N N . PHE B 1 99 ? -3.878 -7.675 132.317 1.00 39.57 99 PHE B N 1
ATOM 3293 C CA . PHE B 1 99 ? -4.742 -8.842 132.187 1.00 40.17 99 PHE B CA 1
ATOM 3294 C C . PHE B 1 99 ? -5.940 -8.776 133.130 1.00 40.95 99 PHE B C 1
ATOM 3295 O O . PHE B 1 99 ? -7.076 -9.027 132.726 1.00 42.07 99 PHE B O 1
ATOM 3303 N N . VAL B 1 100 ? -5.680 -8.440 134.388 1.00 41.12 100 VAL B N 1
ATOM 3304 C CA . VAL B 1 100 ? -6.731 -8.384 135.397 1.00 40.78 100 VAL B CA 1
ATOM 3305 C C . VAL B 1 100 ? -7.652 -7.185 135.180 1.00 43.00 100 VAL B C 1
ATOM 3306 O O . VAL B 1 100 ? -8.869 -7.288 135.349 1.00 43.50 100 VAL B O 1
ATOM 3310 N N . GLU B 1 101 ? -7.064 -6.052 134.803 1.00 44.02 101 GLU B N 1
ATOM 3311 C CA . GLU B 1 101 ? -7.834 -4.852 134.493 1.00 46.28 101 GLU B CA 1
ATOM 3312 C C . GLU B 1 101 ? -8.783 -5.111 133.331 1.00 46.12 101 GLU B C 1
ATOM 3313 O O . GLU B 1 101 ? -9.909 -4.613 133.310 1.00 45.81 101 GLU B O 1
ATOM 3319 N N . PHE B 1 102 ? -8.320 -5.900 132.367 1.00 45.88 102 PHE B N 1
ATOM 3320 C CA . PHE B 1 102 ? -9.121 -6.238 131.198 1.00 45.81 102 PHE B CA 1
ATOM 3321 C C . PHE B 1 102 ? -10.298 -7.131 131.572 1.00 44.86 102 PHE B C 1
ATOM 3322 O O . PHE B 1 102 ? -11.405 -6.962 131.063 1.00 46.86 102 PHE B O 1
ATOM 3330 N N . GLY B 1 103 ? -10.050 -8.080 132.468 1.00 42.30 103 GLY B N 1
ATOM 3331 C CA . GLY B 1 103 ? -11.083 -8.996 132.914 1.00 42.46 103 GLY B CA 1
ATOM 3332 C C . GLY B 1 103 ? -12.178 -8.322 133.716 1.00 45.23 103 GLY B C 1
ATOM 3333 O O . GLY B 1 103 ? -13.363 -8.566 133.489 1.00 46.08 103 GLY B O 1
ATOM 3334 N N . GLU B 1 104 ? -11.782 -7.472 134.658 1.00 46.90 104 GLU B N 1
ATOM 3335 C CA . GLU B 1 104 ? -12.740 -6.781 135.514 1.00 49.74 104 GLU B CA 1
ATOM 3336 C C . GLU B 1 104 ? -13.554 -5.759 134.733 1.00 51.62 104 GLU B C 1
ATOM 3337 O O . GLU B 1 104 ? -14.678 -5.427 135.107 1.00 53.63 104 GLU B O 1
ATOM 3343 N N . LYS B 1 105 ? -12.978 -5.265 133.644 1.00 51.94 105 LYS B N 1
ATOM 3344 C CA . LYS B 1 105 ? -13.653 -4.288 132.802 1.00 53.83 105 LYS B CA 1
ATOM 3345 C C . LYS B 1 105 ? -14.831 -4.927 132.070 1.00 54.03 105 LYS B C 1
ATOM 3346 O O . LYS B 1 105 ? -15.785 -4.245 131.692 1.00 55.92 105 LYS B O 1
ATOM 3352 N N . HIS B 1 106 ? -14.766 -6.241 131.884 1.00 51.43 106 HIS B N 1
ATOM 3353 C CA . HIS B 1 106 ? -15.814 -6.955 131.166 1.00 50.84 106 HIS B CA 1
ATOM 3354 C C . HIS B 1 106 ? -16.443 -8.061 132.009 1.00 49.78 106 HIS B C 1
ATOM 3355 O O . HIS B 1 106 ? -17.039 -8.995 131.472 1.00 47.94 106 HIS B O 1
ATOM 3362 N N . LYS B 1 107 ? -16.305 -7.940 133.328 1.00 49.58 107 LYS B N 1
ATOM 3363 C CA . LYS B 1 107 ? -16.901 -8.880 134.278 1.00 48.30 107 LYS B CA 1
ATOM 3364 C C . LYS B 1 107 ? -16.519 -10.329 133.985 1.00 45.89 107 LYS B C 1
ATOM 3365 O O . LYS B 1 107 ? -17.350 -11.232 134.086 1.00 44.45 107 LYS B O 1
ATOM 3371 N N . MET B 1 108 ? -15.259 -10.543 133.621 1.00 46.11 108 MET B N 1
ATOM 3372 C CA . MET B 1 108 ? -14.773 -11.869 133.253 1.00 45.86 108 MET B CA 1
ATOM 3373 C C . MET B 1 108 ? -14.613 -12.788 134.458 1.00 44.28 108 MET B C 1
ATOM 3374 O O . MET B 1 108 ? -14.502 -12.328 135.595 1.00 42.54 108 MET B O 1
ATOM 3379 N N . TYR B 1 109 ? -14.604 -14.090 134.193 1.00 45.03 109 TYR B N 1
ATOM 3380 C CA . TYR B 1 109 ? -14.241 -15.080 135.197 1.00 43.60 109 TYR B CA 1
ATOM 3381 C C . TYR B 1 109 ? -12.728 -15.245 135.137 1.00 40.73 109 TYR B C 1
ATOM 3382 O O . TYR B 1 109 ? -12.216 -16.148 134.475 1.00 39.98 109 TYR B O 1
ATOM 3391 N N . ILE B 1 110 ? -12.018 -14.351 135.817 1.00 41.13 110 ILE B N 1
ATOM 3392 C CA . ILE B 1 110 ? -10.561 -14.306 135.748 1.00 40.13 110 ILE B CA 1
ATOM 3393 C C . ILE B 1 110 ? -9.904 -15.525 136.388 1.00 39.85 110 ILE B C 1
ATOM 3394 O O . ILE B 1 110 ? -10.044 -15.768 137.587 1.00 39.48 110 ILE B O 1
ATOM 3399 N N . VAL B 1 111 ? -9.185 -16.288 135.571 1.00 39.22 111 VAL B N 1
ATOM 3400 C CA . VAL B 1 111 ? -8.460 -17.458 136.044 1.00 37.97 111 VAL B CA 1
ATOM 3401 C C . VAL B 1 111 ? -6.974 -17.135 136.149 1.00 40.04 111 VAL B C 1
ATOM 3402 O O . VAL B 1 111 ? -6.392 -16.575 135.224 1.00 41.26 111 VAL B O 1
ATOM 3406 N N . GLY B 1 112 ? -6.366 -17.479 137.280 1.00 38.60 112 GLY B N 1
ATOM 3407 C CA . GLY B 1 112 ? -4.936 -17.300 137.454 1.00 34.65 112 GLY B CA 1
ATOM 3408 C C . GLY B 1 112 ? -4.184 -18.548 137.031 1.00 33.11 112 GLY B C 1
ATOM 3409 O O . GLY B 1 112 ? -4.484 -19.646 137.496 1.00 29.84 112 GLY B O 1
ATOM 3410 N N . HIS B 1 113 ? -3.203 -18.384 136.150 1.00 37.70 113 HIS B N 1
ATOM 3411 C CA . HIS B 1 113 ? -2.496 -19.532 135.594 1.00 42.46 113 HIS B CA 1
ATOM 3412 C C . HIS B 1 113 ? -1.153 -19.776 136.268 1.00 46.67 113 HIS B C 1
ATOM 3413 O O . HIS B 1 113 ? -0.204 -19.012 136.083 1.00 44.77 113 HIS B O 1
ATOM 3420 N N . ASN B 1 114 ? -1.101 -20.847 137.056 1.00 51.41 114 ASN B N 1
ATOM 3421 C CA . ASN B 1 114 ? 0.129 -21.352 137.667 1.00 52.21 114 ASN B CA 1
ATOM 3422 C C . ASN B 1 114 ? 0.763 -20.479 138.748 1.00 50.17 114 ASN B C 1
ATOM 3423 O O . ASN B 1 114 ? 1.454 -19.502 138.457 1.00 49.30 114 ASN B O 1
ATOM 3428 N N . LEU B 1 115 ? 0.510 -20.849 140.000 1.00 48.71 115 LEU B N 1
ATOM 3429 C CA . LEU B 1 115 ? 1.253 -20.312 141.129 1.00 44.86 115 LEU B CA 1
ATOM 3430 C C . LEU B 1 115 ? 2.541 -21.111 141.246 1.00 46.01 115 LEU B C 1
ATOM 3431 O O . LEU B 1 115 ? 3.610 -20.561 141.511 1.00 47.00 115 LEU B O 1
ATOM 3436 N N . VAL B 1 116 ? 2.421 -22.420 141.044 1.00 46.99 116 VAL B N 1
ATOM 3437 C CA . VAL B 1 116 ? 3.561 -23.326 141.106 1.00 47.83 116 VAL B CA 1
ATOM 3438 C C . VAL B 1 116 ? 3.585 -24.251 139.895 1.00 48.19 116 VAL B C 1
ATOM 3439 O O . VAL B 1 116 ? 2.642 -25.008 139.661 1.00 46.96 116 VAL B O 1
ATOM 3443 N N . TRP B 1 117 ? 4.667 -24.187 139.126 1.00 51.93 117 TRP B N 1
ATOM 3444 C CA . TRP B 1 117 ? 4.839 -25.068 137.976 1.00 55.42 117 TRP B CA 1
ATOM 3445 C C . TRP B 1 117 ? 6.289 -25.524 137.875 1.00 52.61 117 TRP B C 1
ATOM 3446 O O . TRP B 1 117 ? 7.175 -24.939 138.497 1.00 52.31 117 TRP B O 1
ATOM 3457 N N . HIS B 1 118 ? 6.525 -26.569 137.089 1.00 49.60 118 HIS B N 1
ATOM 3458 C CA . HIS B 1 118 ? 7.868 -27.109 136.910 1.00 48.20 118 HIS B CA 1
ATOM 3459 C C . HIS B 1 118 ? 8.557 -26.507 135.689 1.00 46.82 118 HIS B C 1
ATOM 3460 O O . HIS B 1 118 ? 9.766 -26.654 135.513 1.00 42.96 118 HIS B O 1
ATOM 3467 N N . SER B 1 119 ? 7.781 -25.831 134.849 1.00 50.07 119 SER B N 1
ATOM 3468 C CA . SER B 1 119 ? 8.313 -25.236 133.629 1.00 53.34 119 SER B CA 1
ATOM 3469 C C . SER B 1 119 ? 8.343 -23.716 133.719 1.00 55.91 119 SER B C 1
ATOM 3470 O O . SER B 1 119 ? 7.564 -23.115 134.460 1.00 56.20 119 SER B O 1
ATOM 3473 N N . GLN B 1 120 ? 9.248 -23.109 132.953 1.00 58.23 120 GLN B N 1
ATOM 3474 C CA . GLN B 1 120 ? 9.407 -21.656 132.910 1.00 58.19 120 GLN B CA 1
ATOM 3475 C C . GLN B 1 120 ? 9.648 -21.055 134.293 1.00 54.63 120 GLN B C 1
ATOM 3476 O O . GLN B 1 120 ? 9.047 -20.047 134.661 1.00 54.48 120 GLN B O 1
ATOM 3482 N N . VAL B 1 121 ? 10.533 -21.693 135.053 1.00 51.25 121 VAL B N 1
ATOM 3483 C CA . VAL B 1 121 ? 10.907 -21.214 136.376 1.00 48.79 121 VAL B CA 1
ATOM 3484 C C . VAL B 1 121 ? 12.416 -21.000 136.423 1.00 47.54 121 VAL B C 1
ATOM 3485 O O . VAL B 1 121 ? 13.180 -21.898 136.065 1.00 46.81 121 VAL B O 1
ATOM 3489 N N . PRO B 1 122 ? 12.848 -19.802 136.850 1.00 47.21 122 PRO B N 1
ATOM 3490 C CA . PRO B 1 122 ? 14.275 -19.469 136.936 1.00 48.82 122 PRO B CA 1
ATOM 3491 C C . PRO B 1 122 ? 15.040 -20.450 137.819 1.00 49.86 122 PRO B C 1
ATOM 3492 O O . PRO B 1 122 ? 14.501 -20.931 138.816 1.00 50.26 122 PRO B O 1
ATOM 3496 N N . LYS B 1 123 ? 16.282 -20.740 137.445 1.00 50.68 123 LYS B N 1
ATOM 3497 C CA . LYS B 1 123 ? 17.078 -21.755 138.128 1.00 51.72 123 LYS B CA 1
ATOM 3498 C C . LYS B 1 123 ? 17.517 -21.316 139.518 1.00 52.04 123 LYS B C 1
ATOM 3499 O O . LYS B 1 123 ? 17.788 -22.151 140.383 1.00 53.03 123 LYS B O 1
ATOM 3505 N N . GLU B 1 124 ? 17.586 -20.006 139.728 1.00 51.13 124 GLU B N 1
ATOM 3506 C CA . GLU B 1 124 ? 18.036 -19.455 141.002 1.00 52.31 124 GLU B CA 1
ATOM 3507 C C . GLU B 1 124 ? 17.066 -19.762 142.142 1.00 51.26 124 GLU B C 1
ATOM 3508 O O . GLU B 1 124 ? 17.406 -19.604 143.315 1.00 52.25 124 GLU B O 1
ATOM 3514 N N . VAL B 1 125 ? 15.861 -20.201 141.792 1.00 48.81 125 VAL B N 1
ATOM 3515 C CA . VAL B 1 125 ? 14.856 -20.564 142.784 1.00 47.44 125 VAL B CA 1
ATOM 3516 C C . VAL B 1 125 ? 15.285 -21.799 143.573 1.00 45.60 125 VAL B C 1
ATOM 3517 O O . VAL B 1 125 ? 15.143 -21.848 144.795 1.00 44.96 125 VAL B O 1
ATOM 3521 N N . PHE B 1 126 ? 15.822 -22.790 142.868 1.00 43.53 126 PHE B N 1
ATOM 3522 C CA . PHE B 1 126 ? 16.202 -24.052 143.494 1.00 40.94 126 PHE B CA 1
ATOM 3523 C C . PHE B 1 126 ? 17.669 -24.075 143.919 1.00 43.10 126 PHE B C 1
ATOM 3524 O O . PHE B 1 126 ? 18.269 -25.142 144.045 1.00 43.56 126 PHE B O 1
ATOM 3532 N N . LEU B 1 127 ? 18.238 -22.895 144.147 1.00 43.53 127 LEU B N 1
ATOM 3533 C CA . LEU B 1 127 ? 19.637 -22.785 144.542 1.00 45.51 127 LEU B CA 1
ATOM 3534 C C . LEU B 1 127 ? 19.800 -22.027 145.856 1.00 47.83 127 LEU B C 1
ATOM 3535 O O . LEU B 1 127 ? 18.933 -21.242 146.241 1.00 48.19 127 LEU B O 1
ATOM 3540 N N . ASN B 1 128 ? 20.915 -22.264 146.542 1.00 49.73 128 ASN B N 1
ATOM 3541 C CA . ASN B 1 128 ? 21.249 -21.489 147.730 1.00 52.99 128 ASN B CA 1
ATOM 3542 C C . ASN B 1 128 ? 22.148 -20.307 147.377 1.00 57.84 128 ASN B C 1
ATOM 3543 O O . ASN B 1 128 ? 22.204 -19.893 146.220 1.00 61.25 128 ASN B O 1
ATOM 3548 N N . GLU B 1 129 ? 22.850 -19.768 148.367 1.00 58.50 129 GLU B N 1
ATOM 3549 C CA . GLU B 1 129 ? 23.666 -18.579 148.143 1.00 59.74 129 GLU B CA 1
ATOM 3550 C C . GLU B 1 129 ? 25.015 -18.911 147.513 1.00 61.09 129 GLU B C 1
ATOM 3551 O O . GLU B 1 129 ? 25.722 -18.020 147.044 1.00 64.63 129 GLU B O 1
ATOM 3557 N N . SER B 1 130 ? 25.370 -20.193 147.501 1.00 59.41 130 SER B N 1
ATOM 3558 C CA . SER B 1 130 ? 26.670 -20.614 146.989 1.00 59.97 130 SER B CA 1
ATOM 3559 C C . SER B 1 130 ? 26.556 -21.444 145.715 1.00 58.14 130 SER B C 1
ATOM 3560 O O . SER B 1 130 ? 27.549 -21.977 145.221 1.00 58.81 130 SER B O 1
ATOM 3563 N N . GLY B 1 131 ? 25.343 -21.552 145.185 1.00 55.74 131 GLY B N 1
ATOM 3564 C CA . GLY B 1 131 ? 25.120 -22.293 143.959 1.00 53.64 131 GLY B CA 1
ATOM 3565 C C . GLY B 1 131 ? 24.741 -23.741 144.201 1.00 50.47 131 GLY B C 1
ATOM 3566 O O . GLY B 1 131 ? 24.457 -24.480 143.259 1.00 51.42 131 GLY B O 1
ATOM 3567 N N . GLY B 1 132 ? 24.743 -24.150 145.466 1.00 46.16 132 GLY B N 1
ATOM 3568 C CA . GLY B 1 132 ? 24.328 -25.493 145.825 1.00 42.68 132 GLY B CA 1
ATOM 3569 C C . GLY B 1 132 ? 22.817 -25.607 145.802 1.00 41.51 132 GLY B C 1
ATOM 3570 O O . GLY B 1 132 ? 22.115 -24.601 145.695 1.00 41.39 132 GLY B O 1
ATOM 3571 N N . THR B 1 133 ? 22.314 -26.832 145.900 1.00 42.14 133 THR B N 1
ATOM 3572 C CA . THR B 1 133 ? 20.876 -27.065 145.867 1.00 41.96 133 THR B CA 1
ATOM 3573 C C . THR B 1 133 ? 20.219 -26.540 147.136 1.00 40.84 133 THR B C 1
ATOM 3574 O O . THR B 1 133 ? 20.718 -26.754 148.241 1.00 40.66 133 THR B O 1
ATOM 3578 N N . ILE B 1 134 ? 19.096 -25.851 146.965 1.00 40.30 134 ILE B N 1
ATOM 3579 C CA . ILE B 1 134 ? 18.365 -25.270 148.082 1.00 38.53 134 ILE B CA 1
ATOM 3580 C C . ILE B 1 134 ? 17.788 -26.369 148.973 1.00 36.75 134 ILE B C 1
ATOM 3581 O O . ILE B 1 134 ? 17.565 -27.494 148.524 1.00 37.28 134 ILE B O 1
ATOM 3586 N N . SER B 1 135 ? 17.566 -26.047 150.243 1.00 35.65 135 SER B N 1
ATOM 3587 C CA . SER B 1 135 ? 17.022 -27.015 151.187 1.00 35.46 135 SER B CA 1
ATOM 3588 C C . SER B 1 135 ? 15.503 -27.065 151.100 1.00 36.00 135 SER B C 1
ATOM 3589 O O . SER B 1 135 ? 14.872 -26.165 150.543 1.00 35.31 135 SER B O 1
ATOM 3592 N N . LYS B 1 136 ? 14.927 -28.127 151.654 1.00 38.51 136 LYS B N 1
ATOM 3593 C CA . LYS B 1 136 ? 13.480 -28.308 151.677 1.00 41.85 136 LYS B CA 1
ATOM 3594 C C . LYS B 1 136 ? 12.778 -27.175 152.422 1.00 43.93 136 LYS B C 1
ATOM 3595 O O . LYS B 1 136 ? 11.756 -26.660 151.966 1.00 44.68 136 LYS B O 1
ATOM 3601 N N . GLU B 1 137 ? 13.334 -26.791 153.567 1.00 44.60 137 GLU B N 1
ATOM 3602 C CA . GLU B 1 137 ? 12.752 -25.731 154.383 1.00 45.54 137 GLU B CA 1
ATOM 3603 C C . GLU B 1 137 ? 12.827 -24.376 153.684 1.00 43.24 137 GLU B C 1
ATOM 3604 O O . GLU B 1 137 ? 11.879 -23.592 153.730 1.00 41.83 137 GLU B O 1
ATOM 3610 N N . ALA B 1 138 ? 13.957 -24.110 153.037 1.00 42.20 138 ALA B N 1
ATOM 3611 C CA . ALA B 1 138 ? 14.166 -22.836 152.357 1.00 41.22 138 ALA B CA 1
ATOM 3612 C C . ALA B 1 138 ? 13.340 -22.724 151.079 1.00 38.62 138 ALA B C 1
ATOM 3613 O O . ALA B 1 138 ? 12.795 -21.663 150.777 1.00 37.50 138 ALA B O 1
ATOM 3615 N N . LEU B 1 139 ? 13.253 -23.819 150.329 1.00 37.62 139 LEU B N 1
ATOM 3616 C CA . LEU B 1 139 ? 12.462 -23.836 149.104 1.00 34.72 139 LEU B CA 1
ATOM 3617 C C . LEU B 1 139 ? 10.986 -23.638 149.420 1.00 33.09 139 LEU B C 1
ATOM 3618 O O . LEU B 1 139 ? 10.271 -22.957 148.686 1.00 35.56 139 LEU B O 1
ATOM 3623 N N . THR B 1 140 ? 10.539 -24.235 150.521 1.00 30.13 140 THR B N 1
ATOM 3624 C CA . THR B 1 140 ? 9.163 -24.080 150.973 1.00 28.97 140 THR B CA 1
ATOM 3625 C C . THR B 1 140 ? 8.847 -22.608 151.221 1.00 30.90 140 THR B C 1
ATOM 3626 O O . THR B 1 140 ? 7.782 -22.121 150.843 1.00 31.39 140 THR B O 1
ATOM 3630 N N . ALA B 1 141 ? 9.788 -21.902 151.842 1.00 32.02 141 ALA B N 1
ATOM 3631 C CA . ALA B 1 141 ? 9.620 -20.481 152.120 1.00 34.50 141 ALA B CA 1
ATOM 3632 C C . ALA B 1 141 ? 9.473 -19.677 150.831 1.00 37.86 141 ALA B C 1
ATOM 3633 O O . ALA B 1 141 ? 8.644 -18.770 150.753 1.00 40.22 141 ALA B O 1
ATOM 3635 N N . LYS B 1 142 ? 10.274 -20.015 149.823 1.00 38.01 142 LYS B N 1
ATOM 3636 C CA . LYS B 1 142 ? 10.200 -19.340 148.531 1.00 38.61 142 LYS B CA 1
ATOM 3637 C C . LYS B 1 142 ? 8.823 -19.489 147.903 1.00 39.49 142 LYS B C 1
ATOM 3638 O O . LYS B 1 142 ? 8.248 -18.517 147.412 1.00 41.02 142 LYS B O 1
ATOM 3644 N N . MET B 1 143 ? 8.301 -20.712 147.924 1.00 39.11 143 MET B N 1
ATOM 3645 C CA . MET B 1 143 ? 6.995 -20.998 147.344 1.00 41.60 143 MET B CA 1
ATOM 3646 C C . MET B 1 143 ? 5.888 -20.196 148.019 1.00 44.63 143 MET B C 1
ATOM 3647 O O . MET B 1 143 ? 5.087 -19.548 147.346 1.00 47.66 143 MET B O 1
ATOM 3652 N N . GLN B 1 144 ? 5.851 -20.240 149.347 1.00 43.98 144 GLN B N 1
ATOM 3653 C CA . GLN B 1 144 ? 4.823 -19.535 150.105 1.00 44.86 144 GLN B CA 1
ATOM 3654 C C . GLN B 1 144 ? 4.935 -18.023 149.935 1.00 43.50 144 GLN B C 1
ATOM 3655 O O . GLN B 1 144 ? 3.927 -17.319 149.907 1.00 42.85 144 GLN B O 1
ATOM 3661 N N . ASP B 1 145 ? 6.164 -17.529 149.820 1.00 43.22 145 ASP B N 1
ATOM 3662 C CA . ASP B 1 145 ? 6.393 -16.108 149.591 1.00 43.08 145 ASP B CA 1
ATOM 3663 C C . ASP B 1 145 ? 5.943 -15.714 148.186 1.00 42.42 145 ASP B C 1
ATOM 3664 O O . ASP B 1 145 ? 5.417 -14.622 147.975 1.00 43.93 145 ASP B O 1
ATOM 3669 N N . HIS B 1 146 ? 6.151 -16.616 147.231 1.00 38.87 146 HIS B N 1
ATOM 3670 C CA . HIS B 1 146 ? 5.727 -16.392 145.854 1.00 35.70 146 HIS B CA 1
ATOM 3671 C C . HIS B 1 146 ? 4.205 -16.350 145.768 1.00 33.80 146 HIS B C 1
ATOM 3672 O O . HIS B 1 146 ? 3.636 -15.502 145.081 1.00 34.30 146 HIS B O 1
ATOM 3679 N N . ILE B 1 147 ? 3.554 -17.270 146.475 1.00 31.86 147 ILE B N 1
ATOM 3680 C CA . ILE B 1 147 ? 2.097 -17.346 146.493 1.00 29.83 147 ILE B CA 1
ATOM 3681 C C . ILE B 1 147 ? 1.485 -16.150 147.220 1.00 31.99 147 ILE B C 1
ATOM 3682 O O . ILE B 1 147 ? 0.530 -15.542 146.734 1.00 31.33 147 ILE B O 1
ATOM 3687 N N . ALA B 1 148 ? 2.046 -15.813 148.378 1.00 34.27 148 ALA B N 1
ATOM 3688 C CA . ALA B 1 148 ? 1.560 -14.690 149.174 1.00 36.46 148 ALA B CA 1
ATOM 3689 C C . ALA B 1 148 ? 1.634 -13.373 148.409 1.00 39.03 148 ALA B C 1
ATOM 3690 O O . ALA B 1 148 ? 0.782 -12.500 148.575 1.00 41.28 148 ALA B O 1
ATOM 3692 N N . THR B 1 149 ? 2.655 -13.235 147.570 1.00 37.58 149 THR B N 1
ATOM 3693 C CA . THR B 1 149 ? 2.842 -12.016 146.794 1.00 38.30 149 THR B CA 1
ATOM 3694 C C . THR B 1 149 ? 1.928 -11.984 145.572 1.00 39.55 149 THR B C 1
ATOM 3695 O O . THR B 1 149 ? 1.242 -10.991 145.323 1.00 41.90 149 THR B O 1
ATOM 3699 N N . LEU B 1 150 ? 1.919 -13.079 144.818 1.00 38.33 150 LEU B N 1
ATOM 3700 C CA . LEU B 1 150 ? 1.151 -13.158 143.580 1.00 36.36 150 LEU B CA 1
ATOM 3701 C C . LEU B 1 150 ? -0.356 -13.198 143.821 1.00 34.89 150 LEU B C 1
ATOM 3702 O O . LEU B 1 150 ? -1.103 -12.400 143.256 1.00 33.77 150 LEU B O 1
ATOM 3707 N N . ALA B 1 151 ? -0.800 -14.130 144.658 1.00 34.47 151 ALA B N 1
ATOM 3708 C CA . ALA B 1 151 ? -2.221 -14.262 144.961 1.00 34.45 151 ALA B CA 1
ATOM 3709 C C . ALA B 1 151 ? -2.721 -13.105 145.822 1.00 36.72 151 ALA B C 1
ATOM 3710 O O . ALA B 1 151 ? -3.908 -12.781 145.810 1.00 39.07 151 ALA B O 1
ATOM 3712 N N . GLY B 1 152 ? -1.810 -12.488 146.567 1.00 35.53 152 GLY B N 1
ATOM 3713 C CA . GLY B 1 152 ? -2.162 -11.391 147.449 1.00 37.06 152 GLY B CA 1
ATOM 3714 C C . GLY B 1 152 ? -2.442 -10.102 146.704 1.00 41.01 152 GLY B C 1
ATOM 3715 O O . GLY B 1 152 ? -3.302 -9.317 147.104 1.00 42.19 152 GLY B O 1
ATOM 3716 N N . ARG B 1 153 ? -1.712 -9.887 145.615 1.00 42.56 153 ARG B N 1
ATOM 3717 C CA . ARG B 1 153 ? -1.863 -8.679 144.815 1.00 43.96 153 ARG B CA 1
ATOM 3718 C C . ARG B 1 153 ? -3.226 -8.632 144.132 1.00 46.39 153 ARG B C 1
ATOM 3719 O O . ARG B 1 153 ? -3.820 -7.564 143.980 1.00 50.24 153 ARG B O 1
ATOM 3727 N N . TYR B 1 154 ? -3.717 -9.797 143.724 1.00 44.09 154 TYR B N 1
ATOM 3728 C CA . TYR B 1 154 ? -4.998 -9.881 143.037 1.00 44.18 154 TYR B CA 1
ATOM 3729 C C . TYR B 1 154 ? -6.047 -10.559 143.910 1.00 45.84 154 TYR B C 1
ATOM 3730 O O . TYR B 1 154 ? -6.872 -11.330 143.420 1.00 47.00 154 TYR B O 1
ATOM 3739 N N . LYS B 1 155 ? -6.007 -10.267 145.206 1.00 46.01 155 LYS B N 1
ATOM 3740 C CA . LYS B 1 155 ? -6.964 -10.831 146.149 1.00 45.22 155 LYS B CA 1
ATOM 3741 C C . LYS B 1 155 ? -8.360 -10.257 145.931 1.00 45.26 155 LYS B C 1
ATOM 3742 O O . LYS B 1 155 ? -8.572 -9.051 146.054 1.00 45.15 155 LYS B O 1
ATOM 3748 N N . GLY B 1 156 ? -9.309 -11.129 145.605 1.00 45.72 156 GLY B N 1
ATOM 3749 C CA . GLY B 1 156 ? -10.683 -10.717 145.386 1.00 46.65 156 GLY B CA 1
ATOM 3750 C C . GLY B 1 156 ? -10.946 -10.312 143.949 1.00 47.68 156 GLY B C 1
ATOM 3751 O O . GLY B 1 156 ? -12.081 -10.016 143.574 1.00 47.86 156 GLY B O 1
ATOM 3752 N N . ARG B 1 157 ? -9.891 -10.299 143.142 1.00 47.33 157 ARG B N 1
ATOM 3753 C CA . ARG B 1 157 ? -10.008 -9.912 141.743 1.00 46.32 157 ARG B CA 1
ATOM 3754 C C . ARG B 1 157 ? -9.905 -11.125 140.824 1.00 45.48 157 ARG B C 1
ATOM 3755 O O . ARG B 1 157 ? -10.374 -11.096 139.685 1.00 48.43 157 ARG B O 1
ATOM 3763 N N . ILE B 1 158 ? -9.294 -12.192 141.328 1.00 41.64 158 ILE B N 1
ATOM 3764 C CA . ILE B 1 158 ? -9.177 -13.438 140.577 1.00 38.96 158 ILE B CA 1
ATOM 3765 C C . ILE B 1 158 ? -10.103 -14.507 141.157 1.00 41.49 158 ILE B C 1
ATOM 3766 O O . ILE B 1 158 ? -10.072 -14.783 142.356 1.00 44.70 158 ILE B O 1
ATOM 3771 N N . GLN B 1 159 ? -10.927 -15.103 140.299 1.00 40.36 159 GLN B N 1
ATOM 3772 C CA . GLN B 1 159 ? -11.937 -16.060 140.743 1.00 40.56 159 GLN B CA 1
ATOM 3773 C C . GLN B 1 159 ? -11.418 -17.496 140.837 1.00 38.74 159 GLN B C 1
ATOM 3774 O O . GLN B 1 159 ? -11.930 -18.294 141.621 1.00 39.75 159 GLN B O 1
ATOM 3780 N N . ALA B 1 160 ? -10.408 -17.825 140.038 1.00 35.50 160 ALA B N 1
ATOM 3781 C CA . ALA B 1 160 ? -9.874 -19.183 140.032 1.00 33.90 160 ALA B CA 1
ATOM 3782 C C . ALA B 1 160 ? -8.359 -19.208 139.870 1.00 33.89 160 ALA B C 1
ATOM 3783 O O . ALA B 1 160 ? -7.797 -18.447 139.083 1.00 33.47 160 ALA B O 1
ATOM 3785 N N . TRP B 1 161 ? -7.706 -20.095 140.614 1.00 32.83 161 TRP B N 1
ATOM 3786 C CA . TRP B 1 161 ? -6.254 -20.215 140.563 1.00 35.28 161 TRP B CA 1
ATOM 3787 C C . TRP B 1 161 ? -5.791 -21.626 140.215 1.00 40.30 161 TRP B C 1
ATOM 3788 O O . TRP B 1 161 ? -6.249 -22.606 140.807 1.00 41.12 161 TRP B O 1
ATOM 3799 N N . ASP B 1 162 ? -4.883 -21.721 139.248 1.00 43.63 162 ASP B N 1
ATOM 3800 C CA . ASP B 1 162 ? -4.170 -22.963 138.992 1.00 46.87 162 ASP B CA 1
ATOM 3801 C C . ASP B 1 162 ? -3.026 -23.056 139.987 1.00 45.20 162 ASP B C 1
ATOM 3802 O O . ASP B 1 162 ? -1.920 -22.597 139.714 1.00 45.95 162 ASP B O 1
ATOM 3807 N N . VAL B 1 163 ? -3.302 -23.640 141.147 1.00 43.69 163 VAL B N 1
ATOM 3808 C CA . VAL B 1 163 ? -2.324 -23.701 142.227 1.00 42.75 163 VAL B CA 1
ATOM 3809 C C . VAL B 1 163 ? -1.106 -24.538 141.841 1.00 42.64 163 VAL B C 1
ATOM 3810 O O . VAL B 1 163 ? 0.030 -24.064 141.899 1.00 42.27 163 VAL B O 1
ATOM 3814 N N . VAL B 1 164 ? -1.354 -25.784 141.447 1.00 40.52 164 VAL B N 1
ATOM 3815 C CA . VAL B 1 164 ? -0.293 -26.682 141.007 1.00 36.10 164 VAL B CA 1
ATOM 3816 C C . VAL B 1 164 ? -0.616 -27.244 139.628 1.00 35.12 164 VAL B C 1
ATOM 3817 O O . VAL B 1 164 ? -1.734 -27.698 139.379 1.00 32.48 164 VAL B O 1
ATOM 3821 N N . ASN B 1 165 ? 0.368 -27.215 138.735 1.00 35.33 165 ASN B N 1
ATOM 3822 C CA . ASN B 1 165 ? 0.161 -27.658 137.364 1.00 33.84 165 ASN B CA 1
ATOM 3823 C C . ASN B 1 165 ? 1.085 -28.803 136.955 1.00 34.46 165 ASN B C 1
ATOM 3824 O O . ASN B 1 165 ? 2.300 -28.726 137.138 1.00 32.44 165 ASN B O 1
ATOM 3829 N N . GLU B 1 166 ? 0.492 -29.862 136.408 1.00 37.08 166 GLU B N 1
ATOM 3830 C CA . GLU B 1 166 ? 1.237 -30.984 135.837 1.00 38.77 166 GLU B CA 1
ATOM 3831 C C . GLU B 1 166 ? 2.231 -31.614 136.808 1.00 39.05 166 GLU B C 1
ATOM 3832 O O . GLU B 1 166 ? 3.427 -31.678 136.526 1.00 40.50 166 GLU B O 1
ATOM 3838 N N . ALA B 1 167 ? 1.729 -32.084 137.944 1.00 37.68 167 ALA B N 1
ATOM 3839 C CA . ALA B 1 167 ? 2.583 -32.662 138.977 1.00 35.34 167 ALA B CA 1
ATOM 3840 C C . ALA B 1 167 ? 2.659 -34.180 138.858 1.00 34.48 167 ALA B C 1
ATOM 3841 O O . ALA B 1 167 ? 3.539 -34.815 139.436 1.00 33.92 167 ALA B O 1
ATOM 3843 N N . VAL B 1 168 ? 1.728 -34.754 138.103 1.00 35.20 168 VAL B N 1
ATOM 3844 C CA . VAL B 1 168 ? 1.655 -36.199 137.934 1.00 33.48 168 VAL B CA 1
ATOM 3845 C C . VAL B 1 168 ? 2.384 -36.657 136.673 1.00 35.60 168 VAL B C 1
ATOM 3846 O O . VAL B 1 168 ? 2.140 -36.143 135.582 1.00 37.18 168 VAL B O 1
ATOM 3850 N N . GLU B 1 169 ? 3.282 -37.624 136.833 1.00 37.34 169 GLU B N 1
ATOM 3851 C CA . GLU B 1 169 ? 4.007 -38.193 135.705 1.00 40.29 169 GLU B CA 1
ATOM 3852 C C . GLU B 1 169 ? 3.116 -39.188 134.962 1.00 40.04 169 GLU B C 1
ATOM 3853 O O . GLU B 1 169 ? 2.263 -39.836 135.567 1.00 39.52 169 GLU B O 1
ATOM 3859 N N . ASP B 1 170 ? 3.319 -39.303 133.653 1.00 40.23 170 ASP B N 1
ATOM 3860 C CA . ASP B 1 170 ? 2.475 -40.148 132.812 1.00 43.42 170 ASP B CA 1
ATOM 3861 C C . ASP B 1 170 ? 2.642 -41.645 133.084 1.00 44.57 170 ASP B C 1
ATOM 3862 O O . ASP B 1 170 ? 1.804 -42.450 132.674 1.00 44.14 170 ASP B O 1
ATOM 3867 N N . ASP B 1 171 ? 3.717 -42.017 133.773 1.00 43.26 171 ASP B N 1
ATOM 3868 C CA . ASP B 1 171 ? 3.970 -43.422 134.072 1.00 42.91 171 ASP B CA 1
ATOM 3869 C C . ASP B 1 171 ? 3.096 -43.939 135.213 1.00 40.40 171 ASP B C 1
ATOM 3870 O O . ASP B 1 171 ? 2.912 -45.143 135.368 1.00 42.30 171 ASP B O 1
ATOM 3875 N N . GLY B 1 172 ? 2.563 -43.018 136.008 1.00 37.29 172 GLY B N 1
ATOM 3876 C CA . GLY B 1 172 ? 1.769 -43.383 137.166 1.00 38.25 172 GLY B CA 1
ATOM 3877 C C . GLY B 1 172 ? 2.488 -43.064 138.463 1.00 38.71 172 GLY B C 1
ATOM 3878 O O . GLY B 1 172 ? 2.329 -43.763 139.463 1.00 38.36 172 GLY B O 1
ATOM 3879 N N . SER B 1 173 ? 3.288 -42.003 138.438 1.00 38.65 173 SER B N 1
ATOM 3880 C CA . SER B 1 173 ? 4.009 -41.548 139.621 1.00 38.42 173 SER B CA 1
ATOM 3881 C C . SER B 1 173 ? 4.068 -40.025 139.648 1.00 37.66 173 SER B C 1
ATOM 3882 O O . SER B 1 173 ? 3.328 -39.355 138.926 1.00 36.79 173 SER B O 1
ATOM 3885 N N . TRP B 1 174 ? 4.950 -39.483 140.482 1.00 38.10 174 TRP B N 1
ATOM 3886 C CA . TRP B 1 174 ? 5.119 -38.038 140.583 1.00 36.24 174 TRP B CA 1
ATOM 3887 C C . TRP B 1 174 ? 6.161 -37.528 139.600 1.00 38.05 174 TRP B C 1
ATOM 3888 O O . TRP B 1 174 ? 7.208 -38.149 139.414 1.00 42.36 174 TRP B O 1
ATOM 3899 N N . ARG B 1 175 ? 5.871 -36.391 138.975 1.00 36.37 175 ARG B N 1
ATOM 3900 C CA . ARG B 1 175 ? 6.819 -35.765 138.064 1.00 37.04 175 ARG B CA 1
ATOM 3901 C C . ARG B 1 175 ? 8.067 -35.352 138.833 1.00 37.30 175 ARG B C 1
ATOM 3902 O O . ARG B 1 175 ? 7.983 -34.635 139.831 1.00 37.00 175 ARG B O 1
ATOM 3910 N N . LYS B 1 176 ? 9.224 -35.808 138.363 1.00 35.13 176 LYS B N 1
ATOM 3911 C CA . LYS B 1 176 ? 10.487 -35.556 139.049 1.00 30.57 176 LYS B CA 1
ATOM 3912 C C . LYS B 1 176 ? 10.970 -34.117 138.878 1.00 31.91 176 LYS B C 1
ATOM 3913 O O . LYS B 1 176 ? 12.103 -33.876 138.457 1.00 33.79 176 LYS B O 1
ATOM 3919 N N . SER B 1 177 ? 10.101 -33.167 139.207 1.00 30.69 177 SER B N 1
ATOM 3920 C CA . SER B 1 177 ? 10.454 -31.757 139.183 1.00 31.06 177 SER B CA 1
ATOM 3921 C C . SER B 1 177 ? 11.252 -31.421 140.436 1.00 37.07 177 SER B C 1
ATOM 3922 O O . SER B 1 177 ? 11.185 -32.150 141.427 1.00 39.04 177 SER B O 1
ATOM 3925 N N . PRO B 1 178 ? 12.026 -30.324 140.391 1.00 39.18 178 PRO B N 1
ATOM 3926 C CA . PRO B 1 178 ? 12.781 -29.878 141.565 1.00 39.58 178 PRO B CA 1
ATOM 3927 C C . PRO B 1 178 ? 11.893 -29.664 142.788 1.00 39.09 178 PRO B C 1
ATOM 3928 O O . PRO B 1 178 ? 12.366 -29.809 143.914 1.00 41.69 178 PRO B O 1
ATOM 3932 N N . TRP B 1 179 ? 10.626 -29.324 142.568 1.00 36.64 179 TRP B N 1
ATOM 3933 C CA . TRP B 1 179 ? 9.677 -29.169 143.663 1.00 37.27 179 TRP B CA 1
ATOM 3934 C C . TRP B 1 179 ? 9.485 -30.492 144.403 1.00 38.35 179 TRP B C 1
ATOM 3935 O O . TRP B 1 179 ? 9.557 -30.545 145.632 1.00 36.98 179 TRP B O 1
ATOM 3946 N N . TYR B 1 180 ? 9.248 -31.558 143.645 1.00 38.37 180 TYR B N 1
ATOM 3947 C CA . TYR B 1 180 ? 9.008 -32.873 144.228 1.00 37.91 180 TYR B CA 1
ATOM 3948 C C . TYR B 1 180 ? 10.289 -33.524 144.747 1.00 40.51 180 TYR B C 1
ATOM 3949 O O . TYR B 1 180 ? 10.282 -34.188 145.784 1.00 41.20 180 TYR B O 1
ATOM 3958 N N . ASN B 1 181 ? 11.385 -33.335 144.018 1.00 40.33 181 ASN B N 1
ATOM 3959 C CA . ASN B 1 181 ? 12.667 -33.923 144.389 1.00 39.72 181 ASN B CA 1
ATOM 3960 C C . ASN B 1 181 ? 13.202 -33.401 145.718 1.00 41.26 181 ASN B C 1
ATOM 3961 O O . ASN B 1 181 ? 14.018 -34.055 146.367 1.00 45.57 181 ASN B O 1
ATOM 3966 N N . ILE B 1 182 ? 12.742 -32.220 146.119 1.00 37.33 182 ILE B N 1
ATOM 3967 C CA . ILE B 1 182 ? 13.248 -31.578 147.325 1.00 36.13 182 ILE B CA 1
ATOM 3968 C C . ILE B 1 182 ? 12.201 -31.509 148.436 1.00 36.83 182 ILE B C 1
ATOM 3969 O O . ILE B 1 182 ? 12.477 -31.868 149.580 1.00 40.53 182 ILE B O 1
ATOM 3974 N N . MET B 1 183 ? 11.001 -31.052 148.096 1.00 35.52 183 MET B N 1
ATOM 3975 C CA . MET B 1 183 ? 9.952 -30.856 149.091 1.00 35.74 183 MET B CA 1
ATOM 3976 C C . MET B 1 183 ? 9.053 -32.079 149.250 1.00 36.38 183 MET B C 1
ATOM 3977 O O . MET B 1 183 ? 8.289 -32.176 150.211 1.00 36.07 183 MET B O 1
ATOM 3982 N N . GLY B 1 184 ? 9.148 -33.011 148.309 1.00 38.29 184 GLY B N 1
ATOM 3983 C CA . GLY B 1 184 ? 8.249 -34.150 148.283 1.00 40.47 184 GLY B CA 1
ATOM 3984 C C . GLY B 1 184 ? 6.947 -33.750 147.622 1.00 43.03 184 GLY B C 1
ATOM 3985 O O . GLY B 1 184 ? 6.802 -32.611 147.180 1.00 41.76 184 GLY B O 1
ATOM 3986 N N . GLU B 1 185 ? 5.993 -34.674 147.557 1.00 46.74 185 GLU B N 1
ATOM 3987 C CA . GLU B 1 185 ? 4.714 -34.387 146.915 1.00 48.33 185 GLU B CA 1
ATOM 3988 C C . GLU B 1 185 ? 3.829 -33.513 147.797 1.00 49.08 185 GLU B C 1
ATOM 3989 O O . GLU B 1 185 ? 2.760 -33.071 147.377 1.00 51.45 185 GLU B O 1
ATOM 3995 N N . ASP B 1 186 ? 4.286 -33.256 149.017 1.00 46.82 186 ASP B N 1
ATOM 3996 C CA . ASP B 1 186 ? 3.517 -32.466 149.968 1.00 45.51 186 ASP B CA 1
ATOM 3997 C C . ASP B 1 186 ? 3.619 -30.970 149.675 1.00 39.87 186 ASP B C 1
ATOM 3998 O O . ASP B 1 186 ? 3.047 -30.151 150.394 1.00 39.05 186 ASP B O 1
ATOM 4003 N N . PHE B 1 187 ? 4.347 -30.617 148.620 1.00 35.88 187 PHE B N 1
ATOM 4004 C CA . PHE B 1 187 ? 4.434 -29.225 148.197 1.00 34.09 187 PHE B CA 1
ATOM 4005 C C . PHE B 1 187 ? 3.092 -28.788 147.626 1.00 35.33 187 PHE B C 1
ATOM 4006 O O . PHE B 1 187 ? 2.758 -27.604 147.631 1.00 35.54 187 PHE B O 1
ATOM 4014 N N . ILE B 1 188 ? 2.329 -29.759 147.135 1.00 35.50 188 ILE B N 1
ATOM 4015 C CA . ILE B 1 188 ? 1.000 -29.505 146.597 1.00 34.31 188 ILE B CA 1
ATOM 4016 C C . ILE B 1 188 ? 0.045 -29.107 147.716 1.00 32.71 188 ILE B C 1
ATOM 4017 O O . ILE B 1 188 ? -0.710 -28.144 147.588 1.00 31.63 188 ILE B O 1
ATOM 4022 N N . ALA B 1 189 ? 0.087 -29.855 148.813 1.00 35.09 189 ALA B N 1
ATOM 4023 C CA . ALA B 1 189 ? -0.754 -29.573 149.970 1.00 36.87 189 ALA B CA 1
ATOM 4024 C C . ALA B 1 189 ? -0.435 -28.202 150.556 1.00 39.46 189 ALA B C 1
ATOM 4025 O O . ALA B 1 189 ? -1.335 -27.453 150.932 1.00 42.08 189 ALA B O 1
ATOM 4027 N N . LYS B 1 190 ? 0.853 -27.882 150.630 1.00 37.83 190 LYS B N 1
ATOM 4028 C CA . LYS B 1 190 ? 1.295 -26.601 151.168 1.00 37.20 190 LYS B CA 1
ATOM 4029 C C . LYS B 1 190 ? 0.884 -25.443 150.267 1.00 37.27 190 LYS B C 1
ATOM 4030 O O . LYS B 1 190 ? 0.543 -24.362 150.747 1.00 39.59 190 LYS B O 1
ATOM 4036 N N . ALA B 1 191 ? 0.919 -25.679 148.960 1.00 35.68 191 ALA B N 1
ATOM 4037 C CA . ALA B 1 191 ? 0.580 -24.649 147.986 1.00 34.02 191 ALA B CA 1
ATOM 4038 C C . ALA B 1 191 ? -0.901 -24.282 148.044 1.00 36.24 191 ALA B C 1
ATOM 4039 O O . ALA B 1 191 ? -1.254 -23.101 148.040 1.00 37.58 191 ALA B O 1
ATOM 4041 N N . PHE B 1 192 ? -1.761 -25.296 148.093 1.00 36.15 192 PHE B N 1
ATOM 4042 C CA . PHE B 1 192 ? -3.201 -25.076 148.200 1.00 35.79 192 PHE B CA 1
ATOM 4043 C C . PHE B 1 192 ? -3.569 -24.435 149.535 1.00 34.79 192 PHE B C 1
ATOM 4044 O O . PHE B 1 192 ? -4.445 -23.573 149.596 1.00 34.20 192 PHE B O 1
ATOM 4052 N N . THR B 1 193 ? -2.900 -24.866 150.600 1.00 34.78 193 THR B N 1
ATOM 4053 C CA . THR B 1 193 ? -3.155 -24.333 151.933 1.00 36.46 193 THR B CA 1
ATOM 4054 C C . THR B 1 193 ? -2.796 -22.855 151.994 1.00 39.35 193 THR B C 1
ATOM 4055 O O . THR B 1 193 ? -3.521 -22.050 152.583 1.00 41.40 193 THR B O 1
ATOM 4059 N N . MET B 1 194 ? -1.673 -22.506 151.374 1.00 37.68 194 MET B N 1
ATOM 4060 C CA . MET B 1 194 ? -1.207 -21.126 151.347 1.00 36.75 194 MET B CA 1
ATOM 4061 C C . MET B 1 194 ? -2.136 -20.244 150.521 1.00 37.98 194 MET B C 1
ATOM 4062 O O . MET B 1 194 ? -2.502 -19.149 150.946 1.00 40.38 194 MET B O 1
ATOM 4067 N N . ALA B 1 195 ? -2.515 -20.729 149.342 1.00 34.95 195 ALA B N 1
ATOM 4068 C CA . ALA B 1 195 ? -3.377 -19.974 148.438 1.00 34.07 195 ALA B CA 1
ATOM 4069 C C . ALA B 1 195 ? -4.738 -19.687 149.064 1.00 33.53 195 ALA B C 1
ATOM 4070 O O . ALA B 1 195 ? -5.252 -18.573 148.966 1.00 32.54 195 ALA B O 1
ATOM 4072 N N . HIS B 1 196 ? -5.313 -20.697 149.710 1.00 34.14 196 HIS B N 1
ATOM 4073 C CA . HIS B 1 196 ? -6.608 -20.546 150.364 1.00 35.99 196 HIS B CA 1
ATOM 4074 C C . HIS B 1 196 ? -6.514 -19.607 151.561 1.00 39.28 196 HIS B C 1
ATOM 4075 O O . HIS B 1 196 ? -7.493 -18.963 151.932 1.00 41.93 196 HIS B O 1
ATOM 4082 N N . GLU B 1 197 ? -5.334 -19.533 152.166 1.00 38.44 197 GLU B N 1
ATOM 4083 C CA . GLU B 1 197 ? -5.121 -18.621 153.278 1.00 41.71 197 GLU B CA 1
ATOM 4084 C C . GLU B 1 197 ? -5.061 -17.191 152.751 1.00 41.63 197 GLU B C 1
ATOM 4085 O O . GLU B 1 197 ? -5.629 -16.274 153.345 1.00 42.88 197 GLU B O 1
ATOM 4091 N N . VAL B 1 198 ? -4.372 -17.012 151.628 1.00 39.52 198 VAL B N 1
ATOM 4092 C CA . VAL B 1 198 ? -4.233 -15.700 151.010 1.00 40.67 198 VAL B CA 1
ATOM 4093 C C . VAL B 1 198 ? -5.566 -15.198 150.453 1.00 45.37 198 VAL B C 1
ATOM 4094 O O . VAL B 1 198 ? -5.967 -14.063 150.709 1.00 48.54 198 VAL B O 1
ATOM 4098 N N . ASP B 1 199 ? -6.249 -16.050 149.694 1.00 45.59 199 ASP B N 1
ATOM 4099 C CA . ASP B 1 199 ? -7.535 -15.691 149.108 1.00 46.48 199 ASP B CA 1
ATOM 4100 C C . ASP B 1 199 ? -8.559 -16.798 149.348 1.00 49.45 199 ASP B C 1
ATOM 4101 O O . ASP B 1 199 ? -8.701 -17.707 148.530 1.00 48.96 199 ASP B O 1
ATOM 4106 N N . PRO B 1 200 ? -9.281 -16.719 150.476 1.00 51.33 200 PRO B N 1
ATOM 4107 C CA . PRO B 1 200 ? -10.230 -17.756 150.901 1.00 50.31 200 PRO B CA 1
ATOM 4108 C C . PRO B 1 200 ? -11.484 -17.856 150.036 1.00 49.19 200 PRO B C 1
ATOM 4109 O O . PRO B 1 200 ? -12.215 -18.839 150.153 1.00 50.83 200 PRO B O 1
ATOM 4113 N N . LYS B 1 201 ? -11.732 -16.864 149.187 1.00 48.28 201 LYS B N 1
ATOM 4114 C CA . LYS B 1 201 ? -12.915 -16.888 148.332 1.00 50.10 201 LYS B CA 1
ATOM 4115 C C . LYS B 1 201 ? -12.586 -17.306 146.902 1.00 48.12 201 LYS B C 1
ATOM 4116 O O . LYS B 1 201 ? -13.455 -17.302 146.031 1.00 48.47 201 LYS B O 1
ATOM 4122 N N . ALA B 1 202 ? -11.331 -17.675 146.668 1.00 45.64 202 ALA B N 1
ATOM 4123 C CA . ALA B 1 202 ? -10.890 -18.078 145.337 1.00 41.61 202 ALA B CA 1
ATOM 4124 C C . ALA B 1 202 ? -11.048 -19.580 145.116 1.00 39.59 202 ALA B C 1
ATOM 4125 O O . ALA B 1 202 ? -10.913 -20.374 146.046 1.00 39.13 202 ALA B O 1
ATOM 4127 N N . HIS B 1 203 ? -11.334 -19.958 143.875 1.00 38.35 203 HIS B N 1
ATOM 4128 C CA . HIS B 1 203 ? -11.483 -21.359 143.509 1.00 37.60 203 HIS B CA 1
ATOM 4129 C C . HIS B 1 203 ? -10.116 -21.944 143.167 1.00 34.18 203 HIS B C 1
ATOM 4130 O O . HIS B 1 203 ? -9.476 -21.525 142.201 1.00 33.08 203 HIS B O 1
ATOM 4137 N N . LEU B 1 204 ? -9.669 -22.908 143.965 1.00 32.74 204 LEU B N 1
ATOM 4138 C CA . LEU B 1 204 ? -8.341 -23.487 143.789 1.00 32.15 204 LEU B CA 1
ATOM 4139 C C . LEU B 1 204 ? -8.388 -24.760 142.949 1.00 30.31 204 LEU B C 1
ATOM 4140 O O . LEU B 1 204 ? -9.147 -25.684 143.239 1.00 31.01 204 LEU B O 1
ATOM 4145 N N . ILE B 1 205 ? -7.562 -24.800 141.909 1.00 28.13 205 ILE B N 1
ATOM 4146 C CA . ILE B 1 205 ? -7.611 -25.885 140.938 1.00 31.30 205 ILE B CA 1
ATOM 4147 C C . ILE B 1 205 ? -6.260 -26.561 140.737 1.00 32.67 205 ILE B C 1
ATOM 4148 O O . ILE B 1 205 ? -5.234 -25.893 140.611 1.00 32.52 205 ILE B O 1
ATOM 4153 N N . TYR B 1 206 ? -6.265 -27.890 140.711 1.00 33.83 206 TYR B N 1
ATOM 4154 C CA . TYR B 1 206 ? -5.116 -28.631 140.213 1.00 36.27 206 TYR B CA 1
ATOM 4155 C C . TYR B 1 206 ? -5.311 -28.884 138.722 1.00 35.97 206 TYR B C 1
ATOM 4156 O O . TYR B 1 206 ? -6.345 -29.405 138.303 1.00 35.72 206 TYR B O 1
ATOM 4165 N N . ASN B 1 207 ? -4.318 -28.508 137.924 1.00 34.62 207 ASN B N 1
ATOM 4166 C CA . ASN B 1 207 ? -4.415 -28.653 136.479 1.00 34.66 207 ASN B CA 1
ATOM 4167 C C . ASN B 1 207 ? -3.408 -29.659 135.939 1.00 33.67 207 ASN B C 1
ATOM 4168 O O . ASN B 1 207 ? -2.250 -29.675 136.357 1.00 33.31 207 ASN B O 1
ATOM 4173 N N . ASP B 1 208 ? -3.855 -30.499 135.013 1.00 33.75 208 ASP B N 1
ATOM 4174 C CA . ASP B 1 208 ? -2.977 -31.484 134.396 1.00 35.68 208 ASP B CA 1
ATOM 4175 C C . ASP B 1 208 ? -3.546 -31.961 133.065 1.00 36.39 208 ASP B C 1
ATOM 4176 O O . ASP B 1 208 ? -4.742 -31.828 132.807 1.00 36.85 208 ASP B O 1
ATOM 4181 N N . TYR B 1 209 ? -2.680 -32.516 132.223 1.00 36.65 209 TYR B N 1
ATOM 4182 C CA . TYR B 1 209 ? -3.100 -33.043 130.930 1.00 36.41 209 TYR B CA 1
ATOM 4183 C C . TYR B 1 209 ? -3.152 -34.567 130.947 1.00 34.84 209 TYR B C 1
ATOM 4184 O O . TYR B 1 209 ? -2.848 -35.197 131.963 1.00 30.32 209 TYR B O 1
ATOM 4193 N N . ASN B 1 210 ? -3.535 -35.142 129.809 1.00 35.88 210 ASN B N 1
ATOM 4194 C CA . ASN B 1 210 ? -3.606 -36.589 129.639 1.00 37.93 210 ASN B CA 1
ATOM 4195 C C . ASN B 1 210 ? -4.505 -37.249 130.683 1.00 37.83 210 ASN B C 1
ATOM 4196 O O . ASN B 1 210 ? -4.179 -38.308 131.220 1.00 37.87 210 ASN B O 1
ATOM 4201 N N . THR B 1 211 ? -5.638 -36.612 130.965 1.00 37.25 211 THR B N 1
ATOM 4202 C CA . THR B 1 211 ? -6.565 -37.104 131.978 1.00 36.93 211 THR B CA 1
ATOM 4203 C C . THR B 1 211 ? -7.397 -38.281 131.480 1.00 42.61 211 THR B C 1
ATOM 4204 O O . THR B 1 211 ? -8.096 -38.927 132.261 1.00 45.59 211 THR B O 1
ATOM 4208 N N . GLU B 1 212 ? -7.328 -38.554 130.181 1.00 43.97 212 GLU B N 1
ATOM 4209 C CA . GLU B 1 212 ? -8.061 -39.677 129.606 1.00 47.99 212 GLU B CA 1
ATOM 4210 C C . GLU B 1 212 ? -7.227 -40.950 129.649 1.00 49.70 212 GLU B C 1
ATOM 4211 O O . GLU B 1 212 ? -7.671 -42.010 129.205 1.00 49.50 212 GLU B O 1
ATOM 4217 N N . SER B 1 213 ? -6.016 -40.835 130.183 1.00 50.28 213 SER B N 1
ATOM 4218 C CA . SER B 1 213 ? -5.157 -41.990 130.402 1.00 50.35 213 SER B CA 1
ATOM 4219 C C . SER B 1 213 ? -5.531 -42.640 131.726 1.00 47.51 213 SER B C 1
ATOM 4220 O O . SER B 1 213 ? -5.343 -42.040 132.785 1.00 48.08 213 SER B O 1
ATOM 4223 N N . PRO B 1 214 ? -6.066 -43.871 131.667 1.00 45.34 214 PRO B N 1
ATOM 4224 C CA . PRO B 1 214 ? -6.569 -44.615 132.828 1.00 44.56 214 PRO B CA 1
ATOM 4225 C C . PRO B 1 214 ? -5.563 -44.676 133.973 1.00 42.72 214 PRO B C 1
ATOM 4226 O O . PRO B 1 214 ? -5.948 -44.548 135.134 1.00 41.77 214 PRO B O 1
ATOM 4230 N N . ILE B 1 215 ? -4.290 -44.864 133.642 1.00 42.77 215 ILE B N 1
ATOM 4231 C CA . ILE B 1 215 ? -3.237 -44.899 134.648 1.00 43.73 215 ILE B CA 1
ATOM 4232 C C . ILE B 1 215 ? -3.052 -43.532 135.301 1.00 43.27 215 ILE B C 1
ATOM 4233 O O . ILE B 1 215 ? -3.025 -43.419 136.528 1.00 44.10 215 ILE B O 1
ATOM 4238 N N . LYS B 1 216 ? -2.931 -42.496 134.477 1.00 40.70 216 LYS B N 1
ATOM 4239 C CA . LYS B 1 216 ? -2.728 -41.147 134.987 1.00 37.84 216 LYS B CA 1
ATOM 4240 C C . LYS B 1 216 ? -3.985 -40.624 135.672 1.00 38.07 216 LYS B C 1
ATOM 4241 O O . LYS B 1 216 ? -3.905 -39.881 136.649 1.00 38.01 216 LYS B O 1
ATOM 4247 N N . ARG B 1 217 ? -5.145 -41.020 135.159 1.00 37.96 217 ARG B N 1
ATOM 4248 C CA . ARG B 1 217 ? -6.414 -40.591 135.734 1.00 38.79 217 ARG B CA 1
ATOM 4249 C C . ARG B 1 217 ? -6.593 -41.144 137.142 1.00 41.74 217 ARG B C 1
ATOM 4250 O O . ARG B 1 217 ? -7.038 -40.432 138.042 1.00 42.49 217 ARG B O 1
ATOM 4258 N N . ASN B 1 218 ? -6.243 -42.414 137.328 1.00 42.86 218 ASN B N 1
ATOM 4259 C CA . ASN B 1 218 ? -6.331 -43.042 138.642 1.00 45.36 218 ASN B CA 1
ATOM 4260 C C . ASN B 1 218 ? -5.421 -42.374 139.666 1.00 42.12 218 ASN B C 1
ATOM 4261 O O . ASN B 1 218 ? -5.799 -42.200 140.825 1.00 41.47 218 ASN B O 1
ATOM 4266 N N . PHE B 1 219 ? -4.221 -42.000 139.231 1.00 40.05 219 PHE B N 1
ATOM 4267 C CA . PHE B 1 219 ? -3.260 -41.348 140.111 1.00 40.93 219 PHE B CA 1
ATOM 4268 C C . PHE B 1 219 ? -3.763 -39.971 140.528 1.00 41.22 219 PHE B C 1
ATOM 4269 O O . PHE B 1 219 ? -3.652 -39.587 141.692 1.00 41.73 219 PHE B O 1
ATOM 4277 N N . ILE B 1 220 ? -4.317 -39.235 139.569 1.00 40.12 220 ILE B N 1
ATOM 4278 C CA . ILE B 1 220 ? -4.827 -37.892 139.826 1.00 37.95 220 ILE B CA 1
ATOM 4279 C C . ILE B 1 220 ? -6.006 -37.908 140.796 1.00 40.05 220 ILE B C 1
ATOM 4280 O O . ILE B 1 220 ? -6.010 -37.178 141.786 1.00 40.11 220 ILE B O 1
ATOM 4285 N N . VAL B 1 221 ? -7.000 -38.745 140.513 1.00 42.93 221 VAL B N 1
ATOM 4286 C CA . VAL B 1 221 ? -8.180 -38.827 141.368 1.00 46.10 221 VAL B CA 1
ATOM 4287 C C . VAL B 1 221 ? -7.837 -39.416 142.733 1.00 49.38 221 VAL B C 1
ATOM 4288 O O . VAL B 1 221 ? -8.508 -39.132 143.723 1.00 53.53 221 VAL B O 1
ATOM 4292 N N . GLY B 1 222 ? -6.787 -40.230 142.782 1.00 46.98 222 GLY B N 1
ATOM 4293 C CA . GLY B 1 222 ? -6.339 -40.812 144.032 1.00 45.26 222 GLY B CA 1
ATOM 4294 C C . GLY B 1 222 ? -5.616 -39.779 144.868 1.00 44.04 222 GLY B C 1
ATOM 4295 O O . GLY B 1 222 ? -5.814 -39.690 146.080 1.00 45.29 222 GLY B O 1
ATOM 4296 N N . MET B 1 223 ? -4.773 -38.992 144.208 1.00 41.73 223 MET B N 1
ATOM 4297 C CA . MET B 1 223 ? -4.037 -37.920 144.865 1.00 38.19 223 MET B CA 1
ATOM 4298 C C . MET B 1 223 ? -4.983 -36.856 145.411 1.00 42.06 223 MET B C 1
ATOM 4299 O O . MET B 1 223 ? -4.843 -36.412 146.551 1.00 43.77 223 MET B O 1
ATOM 4304 N N . ILE B 1 224 ? -5.948 -36.455 144.587 1.00 43.56 224 ILE B N 1
ATOM 4305 C CA . ILE B 1 224 ? -6.940 -35.459 144.979 1.00 44.09 224 ILE B CA 1
ATOM 4306 C C . ILE B 1 224 ? -7.770 -35.920 146.177 1.00 43.43 224 ILE B C 1
ATOM 4307 O O . ILE B 1 224 ? -7.937 -35.178 147.145 1.00 41.50 224 ILE B O 1
ATOM 4312 N N . LYS B 1 225 ? -8.280 -37.147 146.110 1.00 46.23 225 LYS B N 1
ATOM 4313 C CA . LYS B 1 225 ? -9.073 -37.705 147.203 1.00 49.62 225 LYS B CA 1
ATOM 4314 C C . LYS B 1 225 ? -8.281 -37.766 148.504 1.00 51.97 225 LYS B C 1
ATOM 4315 O O . LYS B 1 225 ? -8.827 -37.546 149.585 1.00 53.22 225 LYS B O 1
ATOM 4321 N N . ASN B 1 226 ? -6.992 -38.066 148.390 1.00 51.97 226 ASN B N 1
ATOM 4322 C CA . ASN B 1 226 ? -6.126 -38.178 149.556 1.00 50.53 226 ASN B CA 1
ATOM 4323 C C . ASN B 1 226 ? -5.898 -36.829 150.234 1.00 47.31 226 ASN B C 1
ATOM 4324 O O . ASN B 1 226 ? -5.979 -36.719 151.456 1.00 48.65 226 ASN B O 1
ATOM 4329 N N . PHE B 1 227 ? -5.616 -35.806 149.434 1.00 44.50 227 PHE B N 1
ATOM 4330 C CA . PHE B 1 227 ? -5.384 -34.464 149.958 1.00 43.16 227 PHE B CA 1
ATOM 4331 C C . PHE B 1 227 ? -6.626 -33.888 150.632 1.00 43.16 227 PHE B C 1
ATOM 4332 O O . PHE B 1 227 ? -6.548 -33.364 151.743 1.00 44.16 227 PHE B O 1
ATOM 4340 N N . LYS B 1 228 ? -7.767 -33.992 149.957 1.00 41.92 228 LYS B N 1
ATOM 4341 C CA . LYS B 1 228 ? -9.026 -33.473 150.484 1.00 43.03 228 LYS B CA 1
ATOM 4342 C C . LYS B 1 228 ? -9.428 -34.168 151.783 1.00 46.43 228 LYS B C 1
ATOM 4343 O O . LYS B 1 228 ? -10.098 -33.579 152.632 1.00 47.38 228 LYS B O 1
ATOM 4349 N N . LYS B 1 229 ? -9.013 -35.421 151.934 1.00 47.96 229 LYS B N 1
ATOM 4350 C CA . LYS B 1 229 ? -9.292 -36.174 153.148 1.00 51.39 229 LYS B CA 1
ATOM 4351 C C . LYS B 1 229 ? -8.409 -35.672 154.286 1.00 51.35 229 LYS B C 1
ATOM 4352 O O . LYS B 1 229 ? -8.757 -35.795 155.462 1.00 50.95 229 LYS B O 1
ATOM 4358 N N . GLN B 1 230 ? -7.264 -35.100 153.926 1.00 50.31 230 GLN B N 1
ATOM 4359 C CA . GLN B 1 230 ? -6.344 -34.534 154.905 1.00 49.47 230 GLN B CA 1
ATOM 4360 C C . GLN B 1 230 ? -6.727 -33.098 155.247 1.00 47.40 230 GLN B C 1
ATOM 4361 O O . GLN B 1 230 ? -6.161 -32.496 156.161 1.00 46.56 230 GLN B O 1
ATOM 4367 N N . GLY B 1 231 ? -7.686 -32.552 154.505 1.00 46.08 231 GLY B N 1
ATOM 4368 C CA . GLY B 1 231 ? -8.184 -31.213 154.764 1.00 45.02 231 GLY B CA 1
ATOM 4369 C C . GLY B 1 231 ? -7.695 -30.169 153.777 1.00 42.48 231 GLY B C 1
ATOM 4370 O O . GLY B 1 231 ? -7.995 -28.984 153.921 1.00 42.73 231 GLY B O 1
ATOM 4371 N N . VAL B 1 232 ? -6.940 -30.608 152.775 1.00 40.00 232 VAL B N 1
ATOM 4372 C CA . VAL B 1 232 ? -6.406 -29.699 151.767 1.00 37.79 232 VAL B CA 1
ATOM 4373 C C . VAL B 1 232 ? -7.529 -29.115 150.914 1.00 38.41 232 VAL B C 1
ATOM 4374 O O . VAL B 1 232 ? -8.316 -29.856 150.326 1.00 40.19 232 VAL B O 1
ATOM 4378 N N . PRO B 1 233 ? -7.608 -27.777 150.853 1.00 36.97 233 PRO B N 1
ATOM 4379 C CA . PRO B 1 233 ? -8.669 -27.069 150.129 1.00 35.71 233 PRO B CA 1
ATOM 4380 C C . PRO B 1 233 ? -8.490 -27.109 148.612 1.00 36.16 233 PRO B C 1
ATOM 4381 O O . PRO B 1 233 ? -8.148 -26.093 148.006 1.00 36.76 233 PRO B O 1
ATOM 4385 N N . ILE B 1 234 ? -8.718 -28.272 148.011 1.00 35.15 234 ILE B N 1
ATOM 4386 C CA . ILE B 1 234 ? -8.710 -28.392 146.558 1.00 34.06 234 ILE B CA 1
ATOM 4387 C C . ILE B 1 234 ? -10.142 -28.374 146.039 1.00 34.78 234 ILE B C 1
ATOM 4388 O O . ILE B 1 234 ? -10.896 -29.329 146.229 1.00 34.02 234 ILE B O 1
ATOM 4393 N N . HIS B 1 235 ? -10.507 -27.280 145.383 1.00 36.77 235 HIS B N 1
ATOM 4394 C CA . HIS B 1 235 ? -11.890 -27.046 144.987 1.00 39.82 235 HIS B CA 1
ATOM 4395 C C . HIS B 1 235 ? -12.268 -27.729 143.675 1.00 37.64 235 HIS B C 1
ATOM 4396 O O . HIS B 1 235 ? -13.428 -28.086 143.468 1.00 36.75 235 HIS B O 1
ATOM 4403 N N . GLY B 1 236 ? -11.291 -27.910 142.791 1.00 37.42 236 GLY B N 1
ATOM 4404 C CA . GLY B 1 236 ? -11.558 -28.515 141.501 1.00 39.70 236 GLY B CA 1
ATOM 4405 C C . GLY B 1 236 ? -10.328 -29.027 140.777 1.00 40.13 236 GLY B C 1
ATOM 4406 O O . GLY B 1 236 ? -9.197 -28.669 141.107 1.00 41.48 236 GLY B O 1
ATOM 4407 N N . VAL B 1 237 ? -10.559 -29.875 139.781 1.00 38.64 237 VAL B N 1
ATOM 4408 C CA . VAL B 1 237 ? -9.485 -30.414 138.957 1.00 37.67 237 VAL B CA 1
ATOM 4409 C C . VAL B 1 237 ? -9.661 -29.968 137.510 1.00 38.86 237 VAL B C 1
ATOM 4410 O O . VAL B 1 237 ? -10.751 -30.071 136.946 1.00 36.93 237 VAL B O 1
ATOM 4414 N N . GLY B 1 238 ? -8.587 -29.464 136.914 1.00 39.75 238 GLY B N 1
ATOM 4415 C CA . GLY B 1 238 ? -8.646 -28.958 135.557 1.00 38.63 238 GLY B CA 1
ATOM 4416 C C . GLY B 1 238 ? -8.121 -29.935 134.526 1.00 38.61 238 GLY B C 1
ATOM 4417 O O . GLY B 1 238 ? -6.967 -30.358 134.587 1.00 39.26 238 GLY B O 1
ATOM 4418 N N . MET B 1 239 ? -8.981 -30.301 133.581 1.00 38.87 239 MET B N 1
ATOM 4419 C CA . MET B 1 239 ? -8.578 -31.122 132.447 1.00 39.17 239 MET B CA 1
ATOM 4420 C C . MET B 1 239 ? -8.102 -30.222 131.318 1.00 38.43 239 MET B C 1
ATOM 4421 O O . MET B 1 239 ? -8.856 -29.379 130.829 1.00 39.10 239 MET B O 1
ATOM 4426 N N . GLN B 1 240 ? -6.850 -30.393 130.908 1.00 37.27 240 GLN B N 1
ATOM 4427 C CA . GLN B 1 240 ? -6.294 -29.571 129.840 1.00 38.31 240 GLN B CA 1
ATOM 4428 C C . GLN B 1 240 ? -6.964 -29.870 128.506 1.00 42.41 240 GLN B C 1
ATOM 4429 O O . GLN B 1 240 ? -7.203 -28.966 127.713 1.00 44.51 240 GLN B O 1
ATOM 4435 N N . GLU B 1 241 ? -7.269 -31.143 128.271 1.00 42.02 241 GLU B N 1
ATOM 4436 C CA . GLU B 1 241 ? -7.992 -31.563 127.073 1.00 38.12 241 GLU B CA 1
ATOM 4437 C C . GLU B 1 241 ? -7.310 -31.158 125.768 1.00 36.96 241 GLU B C 1
ATOM 4438 O O . GLU B 1 241 ? -7.966 -30.682 124.842 1.00 37.62 241 GLU B O 1
ATOM 4444 N N . HIS B 1 242 ? -5.996 -31.342 125.697 1.00 36.15 242 HIS B N 1
ATOM 4445 C CA . HIS B 1 242 ? -5.281 -31.152 124.441 1.00 38.33 242 HIS B CA 1
ATOM 4446 C C . HIS B 1 242 ? -5.512 -32.370 123.557 1.00 38.63 242 HIS B C 1
ATOM 4447 O O . HIS B 1 242 ? -4.635 -33.220 123.406 1.00 38.66 242 HIS B O 1
ATOM 4454 N N . LEU B 1 243 ? -6.705 -32.442 122.976 1.00 37.80 243 LEU B N 1
ATOM 4455 C CA . LEU B 1 243 ? -7.139 -33.626 122.252 1.00 38.84 243 LEU B CA 1
ATOM 4456 C C . LEU B 1 243 ? -6.708 -33.599 120.791 1.00 40.66 243 LEU B C 1
ATOM 4457 O O . LEU B 1 243 ? -6.194 -32.593 120.299 1.00 39.57 243 LEU B O 1
ATOM 4462 N N . ALA B 1 244 ? -6.922 -34.717 120.106 1.00 42.73 244 ALA B N 1
ATOM 4463 C CA . ALA B 1 244 ? -6.656 -34.812 118.678 1.00 44.31 244 ALA B CA 1
ATOM 4464 C C . ALA B 1 244 ? -7.968 -34.971 117.920 1.00 45.98 244 ALA B C 1
ATOM 4465 O O . ALA B 1 244 ? -9.029 -35.133 118.524 1.00 45.34 244 ALA B O 1
ATOM 4467 N N . ILE B 1 245 ? -7.888 -34.929 116.595 1.00 48.75 245 ILE B N 1
ATOM 4468 C CA . ILE B 1 245 ? -9.072 -35.033 115.751 1.00 52.71 245 ILE B CA 1
ATOM 4469 C C . ILE B 1 245 ? -9.701 -36.424 115.842 1.00 57.73 245 ILE B C 1
ATOM 4470 O O . ILE B 1 245 ? -10.910 -36.582 115.670 1.00 59.91 245 ILE B O 1
ATOM 4475 N N . ASP B 1 246 ? -8.878 -37.425 116.141 1.00 59.11 246 ASP B N 1
ATOM 4476 C CA . ASP B 1 246 ? -9.333 -38.812 116.153 1.00 59.32 246 ASP B CA 1
ATOM 4477 C C . ASP B 1 246 ? -9.458 -39.396 117.559 1.00 56.93 246 ASP B C 1
ATOM 4478 O O . ASP B 1 246 ? -10.334 -40.223 117.816 1.00 56.16 246 ASP B O 1
ATOM 4483 N N . GLY B 1 247 ? -8.585 -38.966 118.464 1.00 55.89 247 GLY B N 1
ATOM 4484 C CA . GLY B 1 247 ? -8.597 -39.472 119.825 1.00 55.02 247 GLY B CA 1
ATOM 4485 C C . GLY B 1 247 ? -8.345 -38.402 120.871 1.00 54.92 247 GLY B C 1
ATOM 4486 O O . GLY B 1 247 ? -7.819 -37.334 120.555 1.00 57.06 247 GLY B O 1
ATOM 4487 N N . PRO B 1 248 ? -8.720 -38.681 122.129 1.00 52.24 248 PRO B N 1
ATOM 4488 C CA . PRO B 1 248 ? -9.378 -39.924 122.542 1.00 50.28 248 PRO B CA 1
ATOM 4489 C C . PRO B 1 248 ? -10.889 -39.853 122.348 1.00 49.81 248 PRO B C 1
ATOM 4490 O O . PRO B 1 248 ? -11.407 -38.823 121.918 1.00 49.22 248 PRO B O 1
ATOM 4494 N N . SER B 1 249 ? -11.583 -40.941 122.665 1.00 51.02 249 SER B N 1
ATOM 4495 C CA . SER B 1 249 ? -13.030 -40.996 122.510 1.00 53.27 249 SER B CA 1
ATOM 4496 C C . SER B 1 249 ? -13.727 -40.122 123.545 1.00 52.35 249 SER B C 1
ATOM 4497 O O . SER B 1 249 ? -13.126 -39.726 124.543 1.00 52.20 249 SER B O 1
ATOM 4500 N N . VAL B 1 250 ? -14.998 -39.824 123.299 1.00 53.80 250 VAL B N 1
ATOM 4501 C CA . VAL B 1 250 ? -15.792 -39.039 124.234 1.00 54.25 250 VAL B CA 1
ATOM 4502 C C . VAL B 1 250 ? -16.168 -39.876 125.450 1.00 55.42 250 VAL B C 1
ATOM 4503 O O . VAL B 1 250 ? -16.516 -39.341 126.503 1.00 56.09 250 VAL B O 1
ATOM 4507 N N . ASP B 1 251 ? -16.095 -41.194 125.297 1.00 56.03 251 ASP B N 1
ATOM 4508 C CA . ASP B 1 251 ? -16.401 -42.108 126.388 1.00 56.76 251 ASP B CA 1
ATOM 4509 C C . ASP B 1 251 ? -15.337 -42.009 127.474 1.00 53.72 251 ASP B C 1
ATOM 4510 O O . ASP B 1 251 ? -15.647 -42.064 128.664 1.00 53.23 251 ASP B O 1
ATOM 4515 N N . GLU B 1 252 ? -14.085 -41.852 127.058 1.00 51.63 252 GLU B N 1
ATOM 4516 C CA . GLU B 1 252 ? -12.978 -41.707 127.997 1.00 49.64 252 GLU B CA 1
ATOM 4517 C C . GLU B 1 252 ? -13.046 -40.371 128.731 1.00 47.32 252 GLU B C 1
ATOM 4518 O O . GLU B 1 252 ? -12.744 -40.289 129.922 1.00 48.20 252 GLU B O 1
ATOM 4524 N N . ILE B 1 253 ? -13.444 -39.329 128.008 1.00 45.56 253 ILE B N 1
ATOM 4525 C CA . ILE B 1 253 ? -13.623 -38.008 128.596 1.00 44.19 253 ILE B CA 1
ATOM 4526 C C . ILE B 1 253 ? -14.737 -38.042 129.634 1.00 45.92 253 ILE B C 1
ATOM 4527 O O . ILE B 1 253 ? -14.617 -37.456 130.712 1.00 43.85 253 ILE B O 1
ATOM 4532 N N . GLU B 1 254 ? -15.817 -38.743 129.302 1.00 48.67 254 GLU B N 1
ATOM 4533 C CA . GLU B 1 254 ? -16.960 -38.869 130.196 1.00 49.37 254 GLU B CA 1
ATOM 4534 C C . GLU B 1 254 ? -16.581 -39.594 131.485 1.00 47.73 254 GLU B C 1
ATOM 4535 O O . GLU B 1 254 ? -17.062 -39.248 132.563 1.00 47.40 254 GLU B O 1
ATOM 4541 N N . LYS B 1 255 ? -15.716 -40.597 131.365 1.00 46.43 255 LYS B N 1
ATOM 4542 C CA . LYS B 1 255 ? -15.239 -41.341 132.527 1.00 46.41 255 LYS B CA 1
ATOM 4543 C C . LYS B 1 255 ? -14.493 -40.427 133.490 1.00 43.46 255 LYS B C 1
ATOM 4544 O O . LYS B 1 255 ? -14.643 -40.535 134.707 1.00 45.06 255 LYS B O 1
ATOM 4550 N N . THR B 1 256 ? -13.690 -39.527 132.935 1.00 38.19 256 THR B N 1
ATOM 4551 C CA . THR B 1 256 ? -12.926 -38.585 133.739 1.00 34.99 256 THR B CA 1
ATOM 4552 C C . THR B 1 256 ? -13.861 -37.635 134.481 1.00 39.24 256 THR B C 1
ATOM 4553 O O . THR B 1 256 ? -13.630 -37.303 135.644 1.00 41.36 256 THR B O 1
ATOM 4557 N N . LEU B 1 257 ? -14.924 -37.211 133.804 1.00 42.19 257 LEU B N 1
ATOM 4558 C CA . LEU B 1 257 ? -15.922 -36.334 134.405 1.00 42.71 257 LEU B CA 1
ATOM 4559 C C . LEU B 1 257 ? -16.644 -37.022 135.559 1.00 42.70 257 LEU B C 1
ATOM 4560 O O . LEU B 1 257 ? -16.876 -36.419 136.606 1.00 41.67 257 LEU B O 1
ATOM 4565 N N . ILE B 1 258 ? -17.000 -38.287 135.357 1.00 43.57 258 ILE B N 1
ATOM 4566 C CA . ILE B 1 258 ? -17.666 -39.069 136.391 1.00 46.27 258 ILE B CA 1
ATOM 4567 C C . ILE B 1 258 ? -16.728 -39.300 137.574 1.00 50.58 258 ILE B C 1
ATOM 4568 O O . ILE B 1 258 ? -17.139 -39.216 138.733 1.00 53.28 258 ILE B O 1
ATOM 4573 N N . ALA B 1 259 ? -15.464 -39.580 137.271 1.00 49.37 259 ALA B N 1
ATOM 4574 C CA . ALA B 1 259 ? -14.459 -39.816 138.302 1.00 46.57 259 ALA B CA 1
ATOM 4575 C C . ALA B 1 259 ? -14.224 -38.563 139.140 1.00 44.93 259 ALA B C 1
ATOM 4576 O O . ALA B 1 259 ? -14.078 -38.641 140.361 1.00 46.11 259 ALA B O 1
ATOM 4578 N N . LEU B 1 260 ? -14.189 -37.411 138.478 1.00 41.71 260 LEU B N 1
ATOM 4579 C CA . LEU B 1 260 ? -13.987 -36.137 139.163 1.00 39.05 260 LEU B CA 1
ATOM 4580 C C . LEU B 1 260 ? -15.190 -35.769 140.025 1.00 42.05 260 LEU B C 1
ATOM 4581 O O . LEU B 1 260 ? -15.035 -35.249 141.128 1.00 42.90 260 LEU B O 1
ATOM 4586 N N . ALA B 1 261 ? -16.386 -36.041 139.513 1.00 45.18 261 ALA B N 1
ATOM 4587 C CA . ALA B 1 261 ? -17.613 -35.778 140.254 1.00 49.09 261 ALA B CA 1
ATOM 4588 C C . ALA B 1 261 ? -17.669 -36.648 141.503 1.00 55.24 261 ALA B C 1
ATOM 4589 O O . ALA B 1 261 ? -18.167 -36.225 142.548 1.00 58.07 261 ALA B O 1
ATOM 4591 N N . ASP B 1 262 ? -17.151 -37.866 141.384 1.00 56.89 262 ASP B N 1
ATOM 4592 C CA . ASP B 1 262 ? -17.078 -38.786 142.511 1.00 58.66 262 ASP B CA 1
ATOM 4593 C C . ASP B 1 262 ? -16.091 -38.276 143.556 1.00 55.72 262 ASP B C 1
ATOM 4594 O O . ASP B 1 262 ? -16.279 -38.482 144.755 1.00 57.14 262 ASP B O 1
ATOM 4599 N N . ALA B 1 263 ? -15.041 -37.605 143.092 1.00 51.86 263 ALA B N 1
ATOM 4600 C CA . ALA B 1 263 ? -14.004 -37.088 143.979 1.00 48.49 263 ALA B CA 1
ATOM 4601 C C . ALA B 1 263 ? -14.471 -35.854 144.746 1.00 46.00 263 ALA B C 1
ATOM 4602 O O . ALA B 1 263 ? -13.812 -35.412 145.686 1.00 47.80 263 ALA B O 1
ATOM 4604 N N . GLY B 1 264 ? -15.608 -35.301 144.339 1.00 68.18 264 GLY B N 1
ATOM 4605 C CA . GLY B 1 264 ? -16.172 -34.144 145.008 1.00 63.68 264 GLY B CA 1
ATOM 4606 C C . GLY B 1 264 ? -15.509 -32.844 144.596 1.00 59.30 264 GLY B C 1
ATOM 4607 O O . GLY B 1 264 ? -15.508 -31.872 145.351 1.00 57.79 264 GLY B O 1
ATOM 4608 N N . VAL B 1 265 ? -14.941 -32.826 143.395 1.00 57.82 265 VAL B N 1
ATOM 4609 C CA . VAL B 1 265 ? -14.292 -31.627 142.877 1.00 55.68 265 VAL B CA 1
ATOM 4610 C C . VAL B 1 265 ? -15.013 -31.086 141.650 1.00 53.99 265 VAL B C 1
ATOM 4611 O O . VAL B 1 265 ? -15.762 -31.804 140.987 1.00 54.78 265 VAL B O 1
ATOM 4615 N N . ARG B 1 266 ? -14.776 -29.814 141.351 1.00 51.92 266 ARG B N 1
ATOM 4616 C CA . ARG B 1 266 ? -15.399 -29.169 140.205 1.00 52.99 266 ARG B CA 1
ATOM 4617 C C . ARG B 1 266 ? -14.575 -29.423 138.948 1.00 50.59 266 ARG B C 1
ATOM 4618 O O . ARG B 1 266 ? -13.365 -29.195 138.931 1.00 48.98 266 ARG B O 1
ATOM 4626 N N . ALA B 1 267 ? -15.233 -29.900 137.897 1.00 49.80 267 ALA B N 1
ATOM 4627 C CA . ALA B 1 267 ? -14.551 -30.184 136.639 1.00 47.85 267 ALA B CA 1
ATOM 4628 C C . ALA B 1 267 ? -14.315 -28.911 135.837 1.00 47.08 267 ALA B C 1
ATOM 4629 O O . ALA B 1 267 ? -15.207 -28.073 135.701 1.00 46.17 267 ALA B O 1
ATOM 4631 N N . HIS B 1 268 ? -13.104 -28.772 135.308 1.00 47.23 268 HIS B N 1
ATOM 4632 C CA . HIS B 1 268 ? -12.740 -27.604 134.520 1.00 45.00 268 HIS B CA 1
ATOM 4633 C C . HIS B 1 268 ? -12.012 -28.011 133.248 1.00 42.22 268 HIS B C 1
ATOM 4634 O O . HIS B 1 268 ? -11.010 -28.723 133.297 1.00 43.06 268 HIS B O 1
ATOM 4641 N N . ILE B 1 269 ? -12.525 -27.563 132.107 1.00 41.12 269 ILE B N 1
ATOM 4642 C CA . ILE B 1 269 ? -11.811 -27.710 130.847 1.00 38.72 269 ILE B CA 1
ATOM 4643 C C . ILE B 1 269 ? -10.952 -26.465 130.669 1.00 37.58 269 ILE B C 1
ATOM 4644 O O . ILE B 1 269 ? -11.473 -25.359 130.520 1.00 35.37 269 ILE B O 1
ATOM 4649 N N . THR B 1 270 ? -9.636 -26.646 130.689 1.00 37.96 270 THR B N 1
ATOM 4650 C CA . THR B 1 270 ? -8.724 -25.516 130.837 1.00 37.35 270 THR B CA 1
ATOM 4651 C C . THR B 1 270 ? -7.988 -25.088 129.566 1.00 39.65 270 THR B C 1
ATOM 4652 O O . THR B 1 270 ? -7.831 -23.893 129.316 1.00 42.97 270 THR B O 1
ATOM 4656 N N . GLU B 1 271 ? -7.525 -26.050 128.773 1.00 38.78 271 GLU B N 1
ATOM 4657 C CA . GLU B 1 271 ? -6.717 -25.729 127.596 1.00 38.42 271 GLU B CA 1
ATOM 4658 C C . GLU B 1 271 ? -7.196 -26.469 126.347 1.00 38.03 271 GLU B C 1
ATOM 4659 O O . GLU B 1 271 ? -6.401 -27.094 125.646 1.00 38.08 271 GLU B O 1
ATOM 4665 N N . LEU B 1 272 ? -8.495 -26.395 126.073 1.00 37.43 272 LEU B N 1
ATOM 4666 C CA . LEU B 1 272 ? -9.108 -27.180 125.001 1.00 38.08 272 LEU B CA 1
ATOM 4667 C C . LEU B 1 272 ? -8.661 -26.787 123.591 1.00 37.34 272 LEU B C 1
ATOM 4668 O O . LEU B 1 272 ? -8.792 -25.633 123.182 1.00 37.27 272 LEU B O 1
ATOM 4673 N N . ASP B 1 273 ? -8.137 -27.762 122.854 1.00 35.73 273 ASP B N 1
ATOM 4674 C CA . ASP B 1 273 ? -7.806 -27.583 121.443 1.00 35.17 273 ASP B CA 1
ATOM 4675 C C . ASP B 1 273 ? -7.748 -28.930 120.725 1.00 34.59 273 ASP B C 1
ATOM 4676 O O . ASP B 1 273 ? -7.561 -29.970 121.355 1.00 34.44 273 ASP B O 1
ATOM 4681 N N . ILE B 1 274 ? -7.916 -28.908 119.407 1.00 35.49 274 ILE B N 1
ATOM 4682 C CA . ILE B 1 274 ? -7.973 -30.143 118.630 1.00 38.17 274 ILE B CA 1
ATOM 4683 C C . ILE B 1 274 ? -6.904 -30.207 117.542 1.00 39.54 274 ILE B C 1
ATOM 4684 O O . ILE B 1 274 ? -7.034 -29.575 116.495 1.00 40.08 274 ILE B O 1
ATOM 4689 N N . ASP B 1 275 ? -5.853 -30.980 117.790 1.00 40.87 275 ASP B N 1
ATOM 4690 C CA . ASP B 1 275 ? -4.797 -31.165 116.802 1.00 42.23 275 ASP B CA 1
ATOM 4691 C C . ASP B 1 275 ? -5.286 -32.057 115.665 1.00 43.91 275 ASP B C 1
ATOM 4692 O O . ASP B 1 275 ? -5.536 -33.247 115.859 1.00 46.50 275 ASP B O 1
ATOM 4697 N N . VAL B 1 276 ? -5.419 -31.475 114.478 1.00 42.46 276 VAL B N 1
ATOM 4698 C CA . VAL B 1 276 ? -5.957 -32.193 113.327 1.00 42.35 276 VAL B CA 1
ATOM 4699 C C . VAL B 1 276 ? -4.860 -32.699 112.394 1.00 44.35 276 VAL B C 1
ATOM 4700 O O . VAL B 1 276 ? -5.117 -33.504 111.500 1.00 47.19 276 VAL B O 1
ATOM 4704 N N . LEU B 1 277 ? -3.637 -32.221 112.604 1.00 42.63 277 LEU B N 1
ATOM 4705 C CA . LEU B 1 277 ? -2.505 -32.628 111.780 1.00 41.85 277 LEU B CA 1
ATOM 4706 C C . LEU B 1 277 ? -2.070 -34.053 112.117 1.00 43.21 277 LEU B C 1
ATOM 4707 O O . LEU B 1 277 ? -2.239 -34.499 113.252 1.00 45.22 277 LEU B O 1
ATOM 4712 N N . PRO B 1 278 ? -1.518 -34.777 111.126 1.00 43.33 278 PRO B N 1
ATOM 4713 C CA . PRO B 1 278 ? -1.059 -36.158 111.330 1.00 45.93 278 PRO B CA 1
ATOM 4714 C C . PRO B 1 278 ? 0.054 -36.261 112.372 1.00 48.64 278 PRO B C 1
ATOM 4715 O O . PRO B 1 278 ? 0.790 -35.298 112.586 1.00 46.99 278 PRO B O 1
ATOM 4719 N N . SER B 1 279 ? 0.171 -37.424 113.006 1.00 53.62 279 SER B N 1
ATOM 4720 C CA . SER B 1 279 ? 1.153 -37.626 114.067 1.00 57.68 279 SER B CA 1
ATOM 4721 C C . SER B 1 279 ? 1.941 -38.919 113.880 1.00 63.24 279 SER B C 1
ATOM 4722 O O . SER B 1 279 ? 1.361 -39.991 113.710 1.00 65.48 279 SER B O 1
ATOM 4725 N N . VAL B 1 280 ? 3.266 -38.811 113.915 1.00 66.79 280 VAL B N 1
ATOM 4726 C CA . VAL B 1 280 ? 4.139 -39.976 113.824 1.00 72.45 280 VAL B CA 1
ATOM 4727 C C . VAL B 1 280 ? 4.308 -40.597 115.207 1.00 76.05 280 VAL B C 1
ATOM 4728 O O . VAL B 1 280 ? 4.374 -41.818 115.357 1.00 78.33 280 VAL B O 1
ATOM 4732 N N . TRP B 1 281 ? 4.370 -39.734 116.216 1.00 76.13 281 TRP B N 1
ATOM 4733 C CA . TRP B 1 281 ? 4.495 -40.152 117.606 1.00 78.38 281 TRP B CA 1
ATOM 4734 C C . TRP B 1 281 ? 3.254 -40.912 118.075 1.00 80.12 281 TRP B C 1
ATOM 4735 O O . TRP B 1 281 ? 2.150 -40.676 117.583 1.00 77.32 281 TRP B O 1
ATOM 4746 N N . ASN B 1 282 ? 3.443 -41.821 119.027 1.00 84.84 282 ASN B N 1
ATOM 4747 C CA . ASN B 1 282 ? 2.349 -42.644 119.535 1.00 87.07 282 ASN B CA 1
ATOM 4748 C C . ASN B 1 282 ? 1.724 -42.097 120.816 1.00 86.68 282 ASN B C 1
ATOM 4749 O O . ASN B 1 282 ? 0.693 -42.589 121.273 1.00 86.12 282 ASN B O 1
ATOM 4754 N N . LEU B 1 283 ? 2.356 -41.080 121.392 1.00 87.33 283 LEU B N 1
ATOM 4755 C CA . LEU B 1 283 ? 1.867 -40.468 122.621 1.00 87.91 283 LEU B CA 1
ATOM 4756 C C . LEU B 1 283 ? 1.048 -39.222 122.297 1.00 85.64 283 LEU B C 1
ATOM 4757 O O . LEU B 1 283 ? 1.193 -38.654 121.216 1.00 83.68 283 LEU B O 1
ATOM 4762 N N . PRO B 1 284 ? 0.171 -38.802 123.226 1.00 85.11 284 PRO B N 1
ATOM 4763 C CA . PRO B 1 284 ? -0.535 -37.527 123.057 1.00 81.23 284 PRO B CA 1
ATOM 4764 C C . PRO B 1 284 ? 0.443 -36.360 122.955 1.00 79.92 284 PRO B C 1
ATOM 4765 O O . PRO B 1 284 ? 1.516 -36.402 123.559 1.00 81.66 284 PRO B O 1
ATOM 4769 N N . THR B 1 285 ? 0.066 -35.333 122.200 1.00 76.95 285 THR B N 1
ATOM 4770 C CA . THR B 1 285 ? 0.964 -34.224 121.886 1.00 75.98 285 THR B CA 1
ATOM 4771 C C . THR B 1 285 ? 1.392 -33.406 123.105 1.00 73.21 285 THR B C 1
ATOM 4772 O O . THR B 1 285 ? 2.348 -32.634 123.035 1.00 73.37 285 THR B O 1
ATOM 4776 N N . ALA B 1 286 ? 0.691 -33.582 124.220 1.00 70.88 286 ALA B N 1
ATOM 4777 C CA . ALA B 1 286 ? 0.976 -32.812 125.426 1.00 68.91 286 ALA B CA 1
ATOM 4778 C C . ALA B 1 286 ? 2.120 -33.397 126.260 1.00 71.03 286 ALA B C 1
ATOM 4779 O O . ALA B 1 286 ? 2.710 -32.698 127.084 1.00 71.17 286 ALA B O 1
ATOM 4781 N N . GLU B 1 287 ? 2.430 -34.674 126.050 1.00 72.14 287 GLU B N 1
ATOM 4782 C CA . GLU B 1 287 ? 3.525 -35.313 126.778 1.00 76.28 287 GLU B CA 1
ATOM 4783 C C . GLU B 1 287 ? 4.731 -35.600 125.888 1.00 77.85 287 GLU B C 1
ATOM 4784 O O . GLU B 1 287 ? 5.553 -36.461 126.203 1.00 80.93 287 GLU B O 1
ATOM 4790 N N . VAL B 1 288 ? 4.834 -34.875 124.780 1.00 76.28 288 VAL B N 1
ATOM 4791 C CA . VAL B 1 288 ? 5.964 -35.027 123.870 1.00 78.04 288 VAL B CA 1
ATOM 4792 C C . VAL B 1 288 ? 7.142 -34.175 124.331 1.00 79.89 288 VAL B C 1
ATOM 4793 O O . VAL B 1 288 ? 7.016 -32.962 124.492 1.00 77.62 288 VAL B O 1
ATOM 4797 N N . SER B 1 289 ? 8.287 -34.816 124.543 1.00 85.75 289 SER B N 1
ATOM 4798 C CA . SER B 1 289 ? 9.470 -34.120 125.038 1.00 90.44 289 SER B CA 1
ATOM 4799 C C . SER B 1 289 ? 10.559 -34.022 123.976 1.00 93.56 289 SER B C 1
ATOM 4800 O O . SER B 1 289 ? 11.739 -33.882 124.298 1.00 97.84 289 SER B O 1
ATOM 4803 N N . THR B 1 290 ? 10.160 -34.094 122.711 1.00 91.66 290 THR B N 1
ATOM 4804 C CA . THR B 1 290 ? 11.117 -34.029 121.612 1.00 93.68 290 THR B CA 1
ATOM 4805 C C . THR B 1 290 ? 10.532 -33.379 120.360 1.00 90.96 290 THR B C 1
ATOM 4806 O O . THR B 1 290 ? 9.406 -33.672 119.959 1.00 87.80 290 THR B O 1
ATOM 4810 N N . ARG B 1 291 ? 11.312 -32.490 119.752 1.00 92.18 291 ARG B N 1
ATOM 4811 C CA . ARG B 1 291 ? 10.905 -31.808 118.531 1.00 89.75 291 ARG B CA 1
ATOM 4812 C C . ARG B 1 291 ? 11.136 -32.704 117.319 1.00 88.80 291 ARG B C 1
ATOM 4813 O O . ARG B 1 291 ? 12.218 -33.268 117.152 1.00 92.24 291 ARG B O 1
ATOM 4821 N N . PHE B 1 292 ? 10.115 -32.835 116.477 1.00 83.30 292 PHE B N 1
ATOM 4822 C CA . PHE B 1 292 ? 10.212 -33.660 115.276 1.00 81.30 292 PHE B CA 1
ATOM 4823 C C . PHE B 1 292 ? 10.515 -32.814 114.045 1.00 78.00 292 PHE B C 1
ATOM 4824 O O . PHE B 1 292 ? 10.158 -31.637 113.986 1.00 74.98 292 PHE B O 1
ATOM 4832 N N . GLU B 1 293 ? 11.172 -33.422 113.062 1.00 78.70 293 GLU B N 1
ATOM 4833 C CA . GLU B 1 293 ? 11.565 -32.713 111.849 1.00 78.03 293 GLU B CA 1
ATOM 4834 C C . GLU B 1 293 ? 10.364 -32.390 110.966 1.00 71.77 293 GLU B C 1
ATOM 4835 O O . GLU B 1 293 ? 9.285 -32.963 111.129 1.00 68.29 293 GLU B O 1
ATOM 4841 N N . TYR B 1 294 ? 10.563 -31.471 110.027 1.00 69.18 294 TYR B N 1
ATOM 4842 C CA . TYR B 1 294 ? 9.491 -31.042 109.141 1.00 64.58 294 TYR B CA 1
ATOM 4843 C C . TYR B 1 294 ? 9.485 -31.828 107.835 1.00 67.56 294 TYR B C 1
ATOM 4844 O O . TYR B 1 294 ? 10.449 -31.791 107.069 1.00 70.67 294 TYR B O 1
ATOM 4853 N N . LYS B 1 295 ? 8.389 -32.538 107.592 1.00 65.74 295 LYS B N 1
ATOM 4854 C CA . LYS B 1 295 ? 8.176 -33.226 106.327 1.00 63.93 295 LYS B CA 1
ATOM 4855 C C . LYS B 1 295 ? 6.870 -32.728 105.721 1.00 60.50 295 LYS B C 1
ATOM 4856 O O . LYS B 1 295 ? 5.883 -32.552 106.434 1.00 59.99 295 LYS B O 1
ATOM 4862 N N . PRO B 1 296 ? 6.862 -32.495 104.399 1.00 58.88 296 PRO B N 1
ATOM 4863 C CA . PRO B 1 296 ? 5.712 -31.909 103.700 1.00 54.37 296 PRO B CA 1
ATOM 4864 C C . PRO B 1 296 ? 4.431 -32.730 103.834 1.00 52.07 296 PRO B C 1
ATOM 4865 O O . PRO B 1 296 ? 3.340 -32.168 103.749 1.00 50.40 296 PRO B O 1
ATOM 4869 N N . GLU B 1 297 ? 4.563 -34.036 104.043 1.00 52.19 297 GLU B N 1
ATOM 4870 C CA . GLU B 1 297 ? 3.397 -34.897 104.206 1.00 51.27 297 GLU B CA 1
ATOM 4871 C C . GLU B 1 297 ? 2.811 -34.782 105.610 1.00 49.10 297 GLU B C 1
ATOM 4872 O O . GLU B 1 297 ? 1.689 -35.222 105.864 1.00 47.53 297 GLU B O 1
ATOM 4878 N N . ARG B 1 298 ? 3.578 -34.185 106.518 1.00 48.17 298 ARG B N 1
ATOM 4879 C CA . ARG B 1 298 ? 3.126 -33.983 107.888 1.00 48.70 298 ARG B CA 1
ATOM 4880 C C . ARG B 1 298 ? 2.475 -32.611 108.038 1.00 48.81 298 ARG B C 1
ATOM 4881 O O . ARG B 1 298 ? 1.896 -32.296 109.079 1.00 49.12 298 ARG B O 1
ATOM 4889 N N . ASP B 1 299 ? 2.573 -31.804 106.986 1.00 48.37 299 ASP B N 1
ATOM 4890 C CA . ASP B 1 299 ? 1.936 -30.492 106.946 1.00 47.27 299 ASP B CA 1
ATOM 4891 C C . ASP B 1 299 ? 1.168 -30.328 105.630 1.00 44.68 299 ASP B C 1
ATOM 4892 O O . ASP B 1 299 ? 1.603 -29.601 104.736 1.00 43.91 299 ASP B O 1
ATOM 4897 N N . PRO B 1 300 ? 0.018 -31.010 105.509 1.00 42.90 300 PRO B N 1
ATOM 4898 C CA . PRO B 1 300 ? -0.713 -31.105 104.242 1.00 43.19 300 PRO B CA 1
ATOM 4899 C C . PRO B 1 300 ? -1.788 -30.038 104.045 1.00 41.96 300 PRO B C 1
ATOM 4900 O O . PRO B 1 300 ? -2.480 -30.071 103.027 1.00 40.85 300 PRO B O 1
ATOM 4904 N N . TYR B 1 301 ? -1.933 -29.117 104.992 1.00 41.62 301 TYR B N 1
ATOM 4905 C CA . TYR B 1 301 ? -3.007 -28.130 104.924 1.00 40.64 301 TYR B CA 1
ATOM 4906 C C . TYR B 1 301 ? -2.482 -26.699 104.956 1.00 42.93 301 TYR B C 1
ATOM 4907 O O . TYR B 1 301 ? -3.067 -25.830 105.602 1.00 43.18 301 TYR B O 1
ATOM 4916 N N . ILE B 1 302 ? -1.381 -26.459 104.250 1.00 44.44 302 ILE B N 1
ATOM 4917 C CA . ILE B 1 302 ? -0.763 -25.139 104.224 1.00 44.97 302 ILE B CA 1
ATOM 4918 C C . ILE B 1 302 ? -1.653 -24.123 103.512 1.00 44.68 302 ILE B C 1
ATOM 4919 O O . ILE B 1 302 ? -1.762 -22.973 103.939 1.00 46.34 302 ILE B O 1
ATOM 4924 N N . GLN B 1 303 ? -2.300 -24.558 102.436 1.00 42.08 303 GLN B N 1
ATOM 4925 C CA . GLN B 1 303 ? -3.116 -23.662 101.624 1.00 41.09 303 GLN B CA 1
ATOM 4926 C C . GLN B 1 303 ? -4.549 -23.540 102.140 1.00 39.99 303 GLN B C 1
ATOM 4927 O O . GLN B 1 303 ? -5.372 -22.850 101.542 1.00 38.81 303 GLN B O 1
ATOM 4933 N N . GLY B 1 304 ? -4.841 -24.208 103.251 1.00 40.20 304 GLY B N 1
ATOM 4934 C CA . GLY B 1 304 ? -6.160 -24.139 103.852 1.00 38.06 304 GLY B CA 1
ATOM 4935 C C . GLY B 1 304 ? -6.701 -25.495 104.261 1.00 36.86 304 GLY B C 1
ATOM 4936 O O . GLY B 1 304 ? -6.277 -26.526 103.739 1.00 36.52 304 GLY B O 1
ATOM 4937 N N . LEU B 1 305 ? -7.640 -25.495 105.201 1.00 36.38 305 LEU B N 1
ATOM 4938 C CA . LEU B 1 305 ? -8.264 -26.731 105.657 1.00 35.98 305 LEU B CA 1
ATOM 4939 C C . LEU B 1 305 ? -9.500 -27.036 104.817 1.00 41.13 305 LEU B C 1
ATOM 4940 O O . LEU B 1 305 ? -10.439 -26.240 104.782 1.00 45.32 305 LEU B O 1
ATOM 4945 N N . PRO B 1 306 ? -9.496 -28.189 104.128 1.00 40.48 306 PRO B N 1
ATOM 4946 C CA . PRO B 1 306 ? -10.599 -28.611 103.256 1.00 40.67 306 PRO B CA 1
ATOM 4947 C C . PRO B 1 306 ? -11.930 -28.669 103.999 1.00 43.66 306 PRO B C 1
ATOM 4948 O O . PRO B 1 306 ? -11.945 -28.812 105.222 1.00 43.63 306 PRO B O 1
ATOM 4952 N N . LYS B 1 307 ? -13.030 -28.563 103.260 1.00 40.83 307 LYS B N 1
ATOM 4953 C CA . LYS B 1 307 ? -14.362 -28.501 103.856 1.00 40.75 307 LYS B CA 1
ATOM 4954 C C . LYS B 1 307 ? -14.717 -29.758 104.646 1.00 43.85 307 LYS B C 1
ATOM 4955 O O . LYS B 1 307 ? -15.305 -29.674 105.725 1.00 43.32 307 LYS B O 1
ATOM 4961 N N . ASP B 1 308 ? -14.357 -30.920 104.108 1.00 48.70 308 ASP B N 1
ATOM 4962 C CA . ASP B 1 308 ? -14.660 -32.188 104.765 1.00 51.76 308 ASP B CA 1
ATOM 4963 C C . ASP B 1 308 ? -13.914 -32.306 106.090 1.00 47.83 308 ASP B C 1
ATOM 4964 O O . ASP B 1 308 ? -14.377 -32.965 107.018 1.00 47.55 308 ASP B O 1
ATOM 4969 N N . MET B 1 309 ? -12.759 -31.654 106.169 1.00 46.29 309 MET B N 1
ATOM 4970 C CA . MET B 1 309 ? -11.985 -31.614 107.403 1.00 46.28 309 MET B CA 1
ATOM 4971 C C . MET B 1 309 ? -12.558 -30.591 108.378 1.00 44.72 309 MET B C 1
ATOM 4972 O O . MET B 1 309 ? -12.542 -30.804 109.591 1.00 44.82 309 MET B O 1
ATOM 4977 N N . GLU B 1 310 ? -13.061 -29.482 107.842 1.00 43.33 310 GLU B N 1
ATOM 4978 C CA . GLU B 1 310 ? -13.732 -28.472 108.654 1.00 41.68 310 GLU B CA 1
ATOM 4979 C C . GLU B 1 310 ? -14.976 -29.064 109.306 1.00 42.60 310 GLU B C 1
ATOM 4980 O O . GLU B 1 310 ? -15.271 -28.793 110.471 1.00 40.44 310 GLU B O 1
ATOM 4986 N N . GLU B 1 311 ? -15.700 -29.877 108.544 1.00 45.77 311 GLU B N 1
ATOM 4987 C CA . GLU B 1 311 ? -16.870 -30.572 109.061 1.00 48.65 311 GLU B CA 1
ATOM 4988 C C . GLU B 1 311 ? -16.459 -31.659 110.047 1.00 46.58 311 GLU B C 1
ATOM 4989 O O . GLU B 1 311 ? -17.134 -31.886 111.051 1.00 45.96 311 GLU B O 1
ATOM 4995 N N . LYS B 1 312 ? -15.346 -32.325 109.753 1.00 46.09 312 LYS B N 1
ATOM 4996 C CA . LYS B 1 312 ? -14.817 -33.364 110.628 1.00 47.12 312 LYS B CA 1
ATOM 4997 C C . LYS B 1 312 ? -14.396 -32.758 111.962 1.00 45.15 312 LYS B C 1
ATOM 4998 O O . LYS B 1 312 ? -14.548 -33.377 113.015 1.00 47.06 312 LYS B O 1
ATOM 5004 N N . LEU B 1 313 ? -13.870 -31.539 111.905 1.00 40.74 313 LEU B N 1
ATOM 5005 C CA . LEU B 1 313 ? -13.485 -30.812 113.106 1.00 38.34 313 LEU B CA 1
ATOM 5006 C C . LEU B 1 313 ? -14.725 -30.336 113.854 1.00 41.89 313 LEU B C 1
ATOM 5007 O O . LEU B 1 313 ? -14.782 -30.392 115.083 1.00 42.87 313 LEU B O 1
ATOM 5012 N N . ALA B 1 314 ? -15.715 -29.868 113.101 1.00 43.44 314 ALA B N 1
ATOM 5013 C CA . ALA B 1 314 ? -16.980 -29.434 113.679 1.00 43.38 314 ALA B CA 1
ATOM 5014 C C . ALA B 1 314 ? -17.686 -30.608 114.344 1.00 44.19 314 ALA B C 1
ATOM 5015 O O . ALA B 1 314 ? -18.289 -30.461 115.407 1.00 43.11 314 ALA B O 1
ATOM 5017 N N . LYS B 1 315 ? -17.603 -31.771 113.707 1.00 45.94 315 LYS B N 1
ATOM 5018 C CA . LYS B 1 315 ? -18.180 -32.994 114.249 1.00 46.78 315 LYS B CA 1
ATOM 5019 C C . LYS B 1 315 ? -17.463 -33.376 115.539 1.00 46.06 315 LYS B C 1
ATOM 5020 O O . LYS B 1 315 ? -18.083 -33.854 116.489 1.00 47.17 315 LYS B O 1
ATOM 5026 N N . ARG B 1 316 ? -16.152 -33.154 115.566 1.00 43.47 316 ARG B N 1
ATOM 5027 C CA . ARG B 1 316 ? -15.348 -33.440 116.747 1.00 42.68 316 ARG B CA 1
ATOM 5028 C C . ARG B 1 316 ? -15.766 -32.544 117.910 1.00 40.86 316 ARG B C 1
ATOM 5029 O O . ARG B 1 316 ? -16.154 -33.035 118.967 1.00 38.86 316 ARG B O 1
ATOM 5037 N N . TYR B 1 317 ? -15.697 -31.231 117.699 1.00 40.36 317 TYR B N 1
ATOM 5038 C CA . TYR B 1 317 ? -16.091 -30.255 118.713 1.00 41.30 317 TYR B CA 1
ATOM 5039 C C . TYR B 1 317 ? -17.513 -30.470 119.226 1.00 44.18 317 TYR B C 1
ATOM 5040 O O . TYR B 1 317 ? -17.792 -30.260 120.406 1.00 45.29 317 TYR B O 1
ATOM 5049 N N . GLU B 1 318 ? -18.405 -30.892 118.337 1.00 46.30 318 GLU B N 1
ATOM 5050 C CA . GLU B 1 318 ? -19.803 -31.094 118.696 1.00 48.85 318 GLU B CA 1
ATOM 5051 C C . GLU B 1 318 ? -19.963 -32.258 119.667 1.00 48.64 318 GLU B C 1
ATOM 5052 O O . GLU B 1 318 ? -20.619 -32.128 120.699 1.00 48.13 318 GLU B O 1
ATOM 5058 N N . ASP B 1 319 ? -19.352 -33.390 119.331 1.00 49.22 319 ASP B N 1
ATOM 5059 C CA . ASP B 1 319 ? -19.434 -34.588 120.159 1.00 49.91 319 ASP B CA 1
ATOM 5060 C C . ASP B 1 319 ? -18.795 -34.380 121.529 1.00 48.75 319 ASP B C 1
ATOM 5061 O O . ASP B 1 319 ? -19.223 -34.974 122.519 1.00 49.89 319 ASP B O 1
ATOM 5066 N N . ILE B 1 320 ? -17.770 -33.536 121.580 1.00 46.09 320 ILE B N 1
ATOM 5067 C CA . ILE B 1 320 ? -17.106 -33.225 122.838 1.00 45.45 320 ILE B CA 1
ATOM 5068 C C . ILE B 1 320 ? -18.026 -32.413 123.747 1.00 45.51 320 ILE B C 1
ATOM 5069 O O . ILE B 1 320 ? -18.177 -32.722 124.930 1.00 47.22 320 ILE B O 1
ATOM 5074 N N . PHE B 1 321 ? -18.645 -31.380 123.184 1.00 44.40 321 PHE B N 1
ATOM 5075 C CA . PHE B 1 321 ? -19.525 -30.499 123.947 1.00 45.23 321 PHE B CA 1
ATOM 5076 C C . PHE B 1 321 ? -20.818 -31.178 124.393 1.00 48.27 321 PHE B C 1
ATOM 5077 O O . PHE B 1 321 ? -21.392 -30.815 125.421 1.00 49.28 321 PHE B O 1
ATOM 5085 N N . LYS B 1 322 ? -21.274 -32.161 123.622 1.00 48.12 322 LYS B N 1
ATOM 5086 C CA . LYS B 1 322 ? -22.461 -32.924 123.992 1.00 48.87 322 LYS B CA 1
ATOM 5087 C C . LYS B 1 322 ? -22.210 -33.737 125.261 1.00 49.65 322 LYS B C 1
ATOM 5088 O O . LYS B 1 322 ? -23.145 -34.087 125.980 1.00 51.73 322 LYS B O 1
ATOM 5094 N N . ILE B 1 323 ? -20.942 -34.036 125.527 1.00 47.81 323 ILE B N 1
ATOM 5095 C CA . ILE B 1 323 ? -20.557 -34.698 126.768 1.00 47.66 323 ILE B CA 1
ATOM 5096 C C . ILE B 1 323 ? -20.450 -33.672 127.891 1.00 45.31 323 ILE B C 1
ATOM 5097 O O . ILE B 1 323 ? -20.902 -33.915 129.011 1.00 45.61 323 ILE B O 1
ATOM 5102 N N . TYR B 1 324 ? -19.862 -32.522 127.577 1.00 42.65 324 TYR B N 1
ATOM 5103 C CA . TYR B 1 324 ? -19.736 -31.434 128.540 1.00 42.15 324 TYR B CA 1
ATOM 5104 C C . TYR B 1 324 ? -21.110 -30.968 129.008 1.00 43.87 324 TYR B C 1
ATOM 5105 O O . TYR B 1 324 ? -21.322 -30.720 130.195 1.00 45.19 324 TYR B O 1
ATOM 5114 N N . LEU B 1 325 ? -22.039 -30.855 128.065 1.00 44.45 325 LEU B N 1
ATOM 5115 C CA . LEU B 1 325 ? -23.401 -30.442 128.376 1.00 46.02 325 LEU B CA 1
ATOM 5116 C C . LEU B 1 325 ? -24.126 -31.510 129.186 1.00 49.12 325 LEU B C 1
ATOM 5117 O O . LEU B 1 325 ? -24.958 -31.196 130.038 1.00 50.43 325 LEU B O 1
ATOM 5122 N N . LYS B 1 326 ? -23.803 -32.770 128.916 1.00 50.61 326 LYS B N 1
ATOM 5123 C CA . LYS B 1 326 ? -24.428 -33.890 129.610 1.00 53.99 326 LYS B CA 1
ATOM 5124 C C . LYS B 1 326 ? -24.083 -33.863 131.095 1.00 54.11 326 LYS B C 1
ATOM 5125 O O . LYS B 1 326 ? -24.876 -34.285 131.938 1.00 55.63 326 LYS B O 1
ATOM 5131 N N . HIS B 1 327 ? -22.895 -33.356 131.405 1.00 52.78 327 HIS B N 1
ATOM 5132 C CA . HIS B 1 327 ? -22.436 -33.254 132.783 1.00 53.23 327 HIS B CA 1
ATOM 5133 C C . HIS B 1 327 ? -22.208 -31.794 133.159 1.00 53.82 327 HIS B C 1
ATOM 5134 O O . HIS B 1 327 ? -21.206 -31.455 133.784 1.00 54.03 327 HIS B O 1
ATOM 5141 N N . ARG B 1 328 ? -23.150 -30.937 132.779 1.00 55.20 328 ARG B N 1
ATOM 5142 C CA . ARG B 1 328 ? -23.012 -29.499 132.979 1.00 56.61 328 ARG B CA 1
ATOM 5143 C C . ARG B 1 328 ? -23.065 -29.092 134.451 1.00 58.27 328 ARG B C 1
ATOM 5144 O O . ARG B 1 328 ? -22.532 -28.049 134.831 1.00 58.67 328 ARG B O 1
ATOM 5152 N N . ASP B 1 329 ? -23.707 -29.914 135.276 1.00 59.82 329 ASP B N 1
ATOM 5153 C CA . ASP B 1 329 ? -23.844 -29.612 136.698 1.00 61.92 329 ASP B CA 1
ATOM 5154 C C . ASP B 1 329 ? -22.511 -29.701 137.436 1.00 60.60 329 ASP B C 1
ATOM 5155 O O . ASP B 1 329 ? -22.292 -29.000 138.424 1.00 61.60 329 ASP B O 1
ATOM 5160 N N . LYS B 1 330 ? -21.625 -30.564 136.951 1.00 58.14 330 LYS B N 1
ATOM 5161 C CA . LYS B 1 330 ? -20.339 -30.780 137.603 1.00 56.88 330 LYS B CA 1
ATOM 5162 C C . LYS B 1 330 ? -19.196 -30.070 136.881 1.00 52.15 330 LYS B C 1
ATOM 5163 O O . LYS B 1 330 ? -18.036 -30.192 137.273 1.00 52.14 330 LYS B O 1
ATOM 5169 N N . ILE B 1 331 ? -19.529 -29.326 135.831 1.00 48.14 331 ILE B N 1
ATOM 5170 C CA . ILE B 1 331 ? -18.536 -28.548 135.096 1.00 44.25 331 ILE B CA 1
ATOM 5171 C C . ILE B 1 331 ? -18.797 -27.053 135.260 1.00 44.57 331 ILE B C 1
ATOM 5172 O O . ILE B 1 331 ? -19.928 -26.591 135.107 1.00 45.62 331 ILE B O 1
ATOM 5177 N N . GLU B 1 332 ? -17.746 -26.302 135.574 1.00 43.99 332 GLU B N 1
ATOM 5178 C CA . GLU B 1 332 ? -17.868 -24.866 135.790 1.00 46.95 332 GLU B CA 1
ATOM 5179 C C . GLU B 1 332 ? -17.486 -24.056 134.555 1.00 47.85 332 GLU B C 1
ATOM 5180 O O . GLU B 1 332 ? -18.115 -23.040 134.251 1.00 49.50 332 GLU B O 1
ATOM 5186 N N . ARG B 1 333 ? -16.461 -24.509 133.842 1.00 44.84 333 ARG B N 1
ATOM 5187 C CA . ARG B 1 333 ? -15.887 -23.715 132.765 1.00 41.04 333 ARG B CA 1
ATOM 5188 C C . ARG B 1 333 ? -15.215 -24.561 131.689 1.00 38.74 333 ARG B C 1
ATOM 5189 O O . ARG B 1 333 ? -14.512 -25.525 131.989 1.00 37.58 333 ARG B O 1
ATOM 5197 N N . VAL B 1 334 ? -15.447 -24.189 130.434 1.00 40.05 334 VAL B N 1
ATOM 5198 C CA . VAL B 1 334 ? -14.753 -24.789 129.302 1.00 37.05 334 VAL B CA 1
ATOM 5199 C C . VAL B 1 334 ? -13.932 -23.725 128.586 1.00 34.12 334 VAL B C 1
ATOM 5200 O O . VAL B 1 334 ? -14.478 -22.782 128.015 1.00 31.28 334 VAL B O 1
ATOM 5204 N N . THR B 1 335 ? -12.614 -23.883 128.623 1.00 33.78 335 THR B N 1
ATOM 5205 C CA . THR B 1 335 ? -11.712 -22.886 128.067 1.00 33.14 335 THR B CA 1
ATOM 5206 C C . THR B 1 335 ? -10.900 -23.445 126.908 1.00 30.70 335 THR B C 1
ATOM 5207 O O . THR B 1 335 ? -10.276 -24.499 127.024 1.00 29.82 335 THR B O 1
ATOM 5211 N N . LEU B 1 336 ? -10.918 -22.734 125.785 1.00 30.13 336 LEU B N 1
ATOM 5212 C CA . LEU B 1 336 ? -10.088 -23.096 124.645 1.00 30.68 336 LEU B CA 1
ATOM 5213 C C . LEU B 1 336 ? -8.742 -22.386 124.729 1.00 29.91 336 LEU B C 1
ATOM 5214 O O . LEU B 1 336 ? -8.676 -21.200 125.056 1.00 28.99 336 LEU B O 1
ATOM 5219 N N . TRP B 1 337 ? -7.668 -23.114 124.439 1.00 29.06 337 TRP B N 1
ATOM 5220 C CA . TRP B 1 337 ? -6.329 -22.552 124.550 1.00 31.64 337 TRP B CA 1
ATOM 5221 C C . TRP B 1 337 ? -6.012 -21.658 123.359 1.00 29.87 337 TRP B C 1
ATOM 5222 O O . TRP B 1 337 ? -5.331 -22.070 122.422 1.00 29.83 337 TRP B O 1
ATOM 5233 N N . GLY B 1 338 ? -6.511 -20.427 123.413 1.00 31.31 338 GLY B N 1
ATOM 5234 C CA . GLY B 1 338 ? -6.357 -19.484 122.323 1.00 34.58 338 GLY B CA 1
ATOM 5235 C C . GLY B 1 338 ? -7.695 -19.200 121.670 1.00 37.68 338 GLY B C 1
ATOM 5236 O O . GLY B 1 338 ? -8.644 -19.969 121.828 1.00 37.78 338 GLY B O 1
ATOM 5237 N N . THR B 1 339 ? -7.776 -18.100 120.929 1.00 40.07 339 THR B N 1
ATOM 5238 C CA . THR B 1 339 ? -9.020 -17.728 120.265 1.00 40.61 339 THR B CA 1
ATOM 5239 C C . THR B 1 339 ? -9.015 -18.125 118.791 1.00 39.33 339 THR B C 1
ATOM 5240 O O . THR B 1 339 ? -9.978 -18.708 118.295 1.00 36.99 339 THR B O 1
ATOM 5244 N N . ALA B 1 340 ? -7.923 -17.810 118.101 1.00 42.04 340 ALA B N 1
ATOM 5245 C CA . ALA B 1 340 ? -7.816 -18.071 116.668 1.00 42.11 340 ALA B CA 1
ATOM 5246 C C . ALA B 1 340 ? -6.630 -18.975 116.340 1.00 43.36 340 ALA B C 1
ATOM 5247 O O . ALA B 1 340 ? -5.672 -19.058 117.105 1.00 42.14 340 ALA B O 1
ATOM 5249 N N . ASP B 1 341 ? -6.693 -19.636 115.187 1.00 46.97 341 ASP B N 1
ATOM 5250 C CA . ASP B 1 341 ? -5.691 -20.632 114.803 1.00 49.82 341 ASP B CA 1
ATOM 5251 C C . ASP B 1 341 ? -4.306 -20.053 114.512 1.00 52.05 341 ASP B C 1
ATOM 5252 O O . ASP B 1 341 ? -3.368 -20.798 114.229 1.00 54.41 341 ASP B O 1
ATOM 5257 N N . ASN B 1 342 ? -4.175 -18.733 114.571 1.00 52.01 342 ASN B N 1
ATOM 5258 C CA . ASN B 1 342 ? -2.893 -18.095 114.295 1.00 52.72 342 ASN B CA 1
ATOM 5259 C C . ASN B 1 342 ? -2.059 -17.901 115.557 1.00 54.46 342 ASN B C 1
ATOM 5260 O O . ASN B 1 342 ? -0.884 -17.542 115.484 1.00 55.64 342 ASN B O 1
ATOM 5265 N N . GLU B 1 343 ? -2.673 -18.138 116.711 1.00 55.02 343 GLU B N 1
ATOM 5266 C CA . GLU B 1 343 ? -2.002 -17.932 117.989 1.00 56.34 343 GLU B CA 1
ATOM 5267 C C . GLU B 1 343 ? -1.914 -19.218 118.807 1.00 52.74 343 GLU B C 1
ATOM 5268 O O . GLU B 1 343 ? -1.823 -19.176 120.033 1.00 56.49 343 GLU B O 1
ATOM 5274 N N . THR B 1 344 ? -1.931 -20.358 118.125 1.00 47.48 344 THR B N 1
ATOM 5275 C CA . THR B 1 344 ? -1.869 -21.648 118.804 1.00 45.01 344 THR B CA 1
ATOM 5276 C C . THR B 1 344 ? -0.461 -22.238 118.782 1.00 48.08 344 THR B C 1
ATOM 5277 O O . THR B 1 344 ? 0.302 -22.022 117.840 1.00 50.80 344 THR B O 1
ATOM 5281 N N . TRP B 1 345 ? -0.129 -22.984 119.831 1.00 47.31 345 TRP B N 1
ATOM 5282 C CA . TRP B 1 345 ? 1.193 -23.583 119.973 1.00 48.01 345 TRP B CA 1
ATOM 5283 C C . TRP B 1 345 ? 1.346 -24.819 119.090 1.00 48.69 345 TRP B C 1
ATOM 5284 O O . TRP B 1 345 ? 2.458 -25.299 118.863 1.00 48.76 345 TRP B O 1
ATOM 5295 N N . LEU B 1 346 ? 0.223 -25.326 118.592 1.00 49.14 346 LEU B N 1
ATOM 5296 C CA . LEU B 1 346 ? 0.221 -26.540 117.784 1.00 47.55 346 LEU B CA 1
ATOM 5297 C C . LEU B 1 346 ? 0.743 -26.303 116.367 1.00 47.98 346 LEU B C 1
ATOM 5298 O O . LEU B 1 346 ? 0.911 -27.248 115.595 1.00 48.71 346 LEU B O 1
ATOM 5303 N N . ASN B 1 347 ? 1.003 -25.042 116.033 1.00 47.12 347 ASN B N 1
ATOM 5304 C CA . ASN B 1 347 ? 1.575 -24.697 114.736 1.00 47.32 347 ASN B CA 1
ATOM 5305 C C . ASN B 1 347 ? 3.069 -24.995 114.666 1.00 48.71 347 ASN B C 1
ATOM 5306 O O . ASN B 1 347 ? 3.603 -25.293 113.598 1.00 48.25 347 ASN B O 1
ATOM 5311 N N . ASP B 1 348 ? 3.742 -24.913 115.810 1.00 51.64 348 ASP B N 1
ATOM 5312 C CA . ASP B 1 348 ? 5.189 -25.091 115.855 1.00 54.95 348 ASP B CA 1
ATOM 5313 C C . ASP B 1 348 ? 5.611 -26.271 116.725 1.00 56.49 348 ASP B C 1
ATOM 5314 O O . ASP B 1 348 ? 6.803 -26.528 116.899 1.00 60.52 348 ASP B O 1
ATOM 5319 N N . PHE B 1 349 ? 4.634 -26.987 117.270 1.00 52.78 349 PHE B N 1
ATOM 5320 C CA . PHE B 1 349 ? 4.920 -28.148 118.105 1.00 51.48 349 PHE B CA 1
ATOM 5321 C C . PHE B 1 349 ? 3.872 -29.236 117.884 1.00 46.87 349 PHE B C 1
ATOM 5322 O O . PHE B 1 349 ? 2.684 -28.937 117.766 1.00 45.17 349 PHE B O 1
ATOM 5330 N N . PRO B 1 350 ? 4.304 -30.509 117.831 1.00 44.72 350 PRO B N 1
ATOM 5331 C CA . PRO B 1 350 ? 5.682 -31.005 117.963 1.00 47.21 350 PRO B CA 1
ATOM 5332 C C . PRO B 1 350 ? 6.550 -30.778 116.726 1.00 50.56 350 PRO B C 1
ATOM 5333 O O . PRO B 1 350 ? 7.709 -31.195 116.720 1.00 53.60 350 PRO B O 1
ATOM 5337 N N . ILE B 1 351 ? 6.000 -30.139 115.697 1.00 49.69 351 ILE B N 1
ATOM 5338 C CA . ILE B 1 351 ? 6.763 -29.835 114.491 1.00 50.59 351 ILE B CA 1
ATOM 5339 C C . ILE B 1 351 ? 6.672 -28.353 114.134 1.00 49.85 351 ILE B C 1
ATOM 5340 O O . ILE B 1 351 ? 5.580 -27.804 113.987 1.00 46.44 351 ILE B O 1
ATOM 5345 N N . LYS B 1 352 ? 7.829 -27.713 113.995 1.00 53.52 352 LYS B N 1
ATOM 5346 C CA . LYS B 1 352 ? 7.889 -26.287 113.696 1.00 54.33 352 LYS B CA 1
ATOM 5347 C C . LYS B 1 352 ? 7.549 -25.984 112.240 1.00 53.09 352 LYS B C 1
ATOM 5348 O O . LYS B 1 352 ? 8.045 -26.644 111.326 1.00 55.78 352 LYS B O 1
ATOM 5354 N N . GLY B 1 353 ? 6.707 -24.977 112.033 1.00 48.58 353 GLY B N 1
ATOM 5355 C CA . GLY B 1 353 ? 6.396 -24.505 110.697 1.00 46.38 353 GLY B CA 1
ATOM 5356 C C . GLY B 1 353 ? 5.146 -25.112 110.091 1.00 42.43 353 GLY B C 1
ATOM 5357 O O . GLY B 1 353 ? 4.875 -24.928 108.904 1.00 42.22 353 GLY B O 1
ATOM 5358 N N . ARG B 1 354 ? 4.381 -25.835 110.901 1.00 41.27 354 ARG B N 1
ATOM 5359 C CA . ARG B 1 354 ? 3.156 -26.462 110.421 1.00 39.84 354 ARG B CA 1
ATOM 5360 C C . ARG B 1 354 ? 1.958 -25.525 110.527 1.00 38.78 354 ARG B C 1
ATOM 5361 O O . ARG B 1 354 ? 1.977 -24.559 111.289 1.00 37.10 354 ARG B O 1
ATOM 5369 N N . THR B 1 355 ? 0.919 -25.824 109.754 1.00 40.45 355 THR B N 1
ATOM 5370 C CA . THR B 1 355 ? -0.296 -25.020 109.749 1.00 42.63 355 THR B CA 1
ATOM 5371 C C . THR B 1 355 ? -1.458 -25.817 110.331 1.00 44.85 355 THR B C 1
ATOM 5372 O O . THR B 1 355 ? -2.076 -26.627 109.639 1.00 48.44 355 THR B O 1
ATOM 5376 N N . ASN B 1 356 ? -1.751 -25.583 111.606 1.00 42.48 356 ASN B N 1
ATOM 5377 C CA . ASN B 1 356 ? -2.794 -26.329 112.296 1.00 42.78 356 ASN B CA 1
ATOM 5378 C C . ASN B 1 356 ? -4.074 -25.512 112.457 1.00 42.15 356 ASN B C 1
ATOM 5379 O O . ASN B 1 356 ? -4.057 -24.287 112.337 1.00 43.93 356 ASN B O 1
ATOM 5384 N N . TYR B 1 357 ? -5.182 -26.197 112.725 1.00 40.59 357 TYR B N 1
ATOM 5385 C CA . TYR B 1 357 ? -6.471 -25.533 112.900 1.00 40.41 357 TYR B CA 1
ATOM 5386 C C . TYR B 1 357 ? -7.203 -26.070 114.130 1.00 38.44 357 TYR B C 1
ATOM 5387 O O . TYR B 1 357 ? -8.241 -26.717 113.998 1.00 38.72 357 TYR B O 1
ATOM 5396 N N . PRO B 1 358 ? -6.671 -25.797 115.333 1.00 37.89 358 PRO B N 1
ATOM 5397 C CA . PRO B 1 358 ? -7.193 -26.417 116.555 1.00 37.51 358 PRO B CA 1
ATOM 5398 C C . PRO B 1 358 ? -8.338 -25.657 117.226 1.00 38.88 358 PRO B C 1
ATOM 5399 O O . PRO B 1 358 ? -8.987 -26.219 118.109 1.00 39.60 358 PRO B O 1
ATOM 5403 N N . LEU B 1 359 ? -8.583 -24.414 116.826 1.00 39.01 359 LEU B N 1
ATOM 5404 C CA . LEU B 1 359 ? -9.525 -23.568 117.557 1.00 39.50 359 LEU B CA 1
ATOM 5405 C C . LEU B 1 359 ? -10.815 -23.266 116.794 1.00 40.02 359 LEU B C 1
ATOM 5406 O O . LEU B 1 359 ? -11.058 -23.820 115.723 1.00 42.87 359 LEU B O 1
ATOM 5411 N N . LEU B 1 360 ? -11.638 -22.387 117.362 1.00 37.21 360 LEU B N 1
ATOM 5412 C CA . LEU B 1 360 ? -12.954 -22.084 116.809 1.00 35.86 360 LEU B CA 1
ATOM 5413 C C . LEU B 1 360 ? -12.929 -20.936 115.803 1.00 37.19 360 LEU B C 1
ATOM 5414 O O . LEU B 1 360 ? -13.871 -20.762 115.029 1.00 40.84 360 LEU B O 1
ATOM 5419 N N . PHE B 1 361 ? -11.857 -20.153 115.820 1.00 34.16 361 PHE B N 1
ATOM 5420 C CA . PHE B 1 361 ? -11.706 -19.050 114.877 1.00 33.05 361 PHE B CA 1
ATOM 5421 C C . PHE B 1 361 ? -10.475 -19.258 114.003 1.00 32.88 361 PHE B C 1
ATOM 5422 O O . PHE B 1 361 ? -9.483 -19.836 114.446 1.00 32.26 361 PHE B O 1
ATOM 5430 N N . ASP B 1 362 ? -10.541 -18.785 112.762 1.00 32.92 362 ASP B N 1
ATOM 5431 C CA . ASP B 1 362 ? -9.430 -18.954 111.831 1.00 33.85 362 ASP B CA 1
ATOM 5432 C C . ASP B 1 362 ? -8.396 -17.838 111.948 1.00 32.29 362 ASP B C 1
ATOM 5433 O O . ASP B 1 362 ? -8.494 -16.974 112.819 1.00 29.44 362 ASP B O 1
ATOM 5438 N N . ARG B 1 363 ? -7.415 -17.856 111.050 1.00 33.08 363 ARG B N 1
ATOM 5439 C CA . ARG B 1 363 ? -6.308 -16.905 111.084 1.00 35.19 363 ARG B CA 1
ATOM 5440 C C . ARG B 1 363 ? -6.722 -15.474 110.748 1.00 39.35 363 ARG B C 1
ATOM 5441 O O . ARG B 1 363 ? -5.924 -14.544 110.871 1.00 41.45 363 ARG B O 1
ATOM 5449 N N . ASN B 1 364 ? -7.970 -15.305 110.324 1.00 40.62 364 ASN B N 1
ATOM 5450 C CA . ASN B 1 364 ? -8.528 -13.981 110.081 1.00 43.15 364 ASN B CA 1
ATOM 5451 C C . ASN B 1 364 ? -9.483 -13.577 111.197 1.00 43.53 364 ASN B C 1
ATOM 5452 O O . ASN B 1 364 ? -10.267 -12.639 111.046 1.00 43.96 364 ASN B O 1
ATOM 5457 N N . GLN B 1 365 ? -9.401 -14.294 112.315 1.00 43.87 365 GLN B N 1
ATOM 5458 C CA . GLN B 1 365 ? -10.271 -14.072 113.468 1.00 45.11 365 GLN B CA 1
ATOM 5459 C C . GLN B 1 365 ? -11.747 -14.170 113.094 1.00 42.30 365 GLN B C 1
ATOM 5460 O O . GLN B 1 365 ? -12.573 -13.388 113.564 1.00 42.95 365 GLN B O 1
ATOM 5466 N N . LYS B 1 366 ? -12.068 -15.138 112.243 1.00 38.64 366 LYS B N 1
ATOM 5467 C CA . LYS B 1 366 ? -13.445 -15.371 111.829 1.00 37.32 366 LYS B CA 1
ATOM 5468 C C . LYS B 1 366 ? -13.911 -16.761 112.248 1.00 33.56 366 LYS B C 1
ATOM 5469 O O . LYS B 1 366 ? -13.151 -17.727 112.162 1.00 32.92 366 LYS B O 1
ATOM 5475 N N . PRO B 1 367 ? -15.166 -16.861 112.710 1.00 31.79 367 PRO B N 1
ATOM 5476 C CA . PRO B 1 367 ? -15.736 -18.112 113.223 1.00 31.43 367 PRO B CA 1
ATOM 5477 C C . PRO B 1 367 ? -15.724 -19.249 112.203 1.00 33.95 367 PRO B C 1
ATOM 5478 O O . PRO B 1 367 ? -16.126 -19.073 111.052 1.00 35.45 367 PRO B O 1
ATOM 5482 N N . LYS B 1 368 ? -15.257 -20.411 112.646 1.00 33.39 368 LYS B N 1
ATOM 5483 C CA . LYS B 1 368 ? -15.189 -21.603 111.812 1.00 33.65 368 LYS B CA 1
ATOM 5484 C C . LYS B 1 368 ? -16.485 -22.398 111.941 1.00 34.61 368 LYS B C 1
ATOM 5485 O O . LYS B 1 368 ? -17.271 -22.149 112.854 1.00 34.42 368 LYS B O 1
ATOM 5491 N N . PRO B 1 369 ? -16.726 -23.344 111.016 1.00 37.06 369 PRO B N 1
ATOM 5492 C CA . PRO B 1 369 ? -17.920 -24.196 111.093 1.00 41.63 369 PRO B CA 1
ATOM 5493 C C . PRO B 1 369 ? -18.098 -24.882 112.448 1.00 42.55 369 PRO B C 1
ATOM 5494 O O . PRO B 1 369 ? -19.230 -25.158 112.843 1.00 46.14 369 PRO B O 1
ATOM 5498 N N . ALA B 1 370 ? -16.998 -25.148 113.145 1.00 39.36 370 ALA B N 1
ATOM 5499 C CA . ALA B 1 370 ? -17.063 -25.756 114.470 1.00 36.89 370 ALA B CA 1
ATOM 5500 C C . ALA B 1 370 ? -17.736 -24.820 115.470 1.00 37.08 370 ALA B C 1
ATOM 5501 O O . ALA B 1 370 ? -18.483 -25.262 116.342 1.00 38.79 370 ALA B O 1
ATOM 5503 N N . TYR B 1 371 ? -17.462 -23.526 115.335 1.00 35.69 371 TYR B N 1
ATOM 5504 C CA . TYR B 1 371 ? -18.061 -22.512 116.196 1.00 36.54 371 TYR B CA 1
ATOM 5505 C C . TYR B 1 371 ? -19.581 -22.501 116.057 1.00 39.59 371 TYR B C 1
ATOM 5506 O O . TYR B 1 371 ? -20.305 -22.536 117.053 1.00 40.50 371 TYR B O 1
ATOM 5515 N N . PHE B 1 372 ? -20.057 -22.458 114.818 1.00 40.05 372 PHE B N 1
ATOM 5516 C CA . PHE B 1 372 ? -21.490 -22.437 114.552 1.00 40.64 372 PHE B CA 1
ATOM 5517 C C . PHE B 1 372 ? -22.163 -23.744 114.956 1.00 44.39 372 PHE B C 1
ATOM 5518 O O . PHE B 1 372 ? -23.340 -23.760 115.315 1.00 46.27 372 PHE B O 1
ATOM 5526 N N . ARG B 1 373 ? -21.410 -24.838 114.895 1.00 46.21 373 ARG B N 1
ATOM 5527 C CA . ARG B 1 373 ? -21.934 -26.143 115.274 1.00 48.81 373 ARG B CA 1
ATOM 5528 C C . ARG B 1 373 ? -22.249 -26.172 116.766 1.00 47.23 373 ARG B C 1
ATOM 5529 O O . ARG B 1 373 ? -23.237 -26.772 117.190 1.00 47.51 373 ARG B O 1
ATOM 5537 N N . LEU B 1 374 ? -21.407 -25.513 117.557 1.00 45.09 374 LEU B N 1
ATOM 5538 C CA . LEU B 1 374 ? -21.602 -25.454 119.001 1.00 45.13 374 LEU B CA 1
ATOM 5539 C C . LEU B 1 374 ? -22.785 -24.561 119.363 1.00 48.66 374 LEU B C 1
ATOM 5540 O O . LEU B 1 374 ? -23.441 -24.770 120.384 1.00 49.81 374 LEU B O 1
ATOM 5545 N N . LEU B 1 375 ? -23.056 -23.568 118.522 1.00 50.61 375 LEU B N 1
ATOM 5546 C CA . LEU B 1 375 ? -24.189 -22.678 118.740 1.00 54.27 375 LEU B CA 1
ATOM 5547 C C . LEU B 1 375 ? -25.504 -23.397 118.466 1.00 61.42 375 LEU B C 1
ATOM 5548 O O . LEU B 1 375 ? -26.494 -23.192 119.170 1.00 65.94 375 LEU B O 1
ATOM 5553 N N . ASP B 1 376 ? -25.506 -24.246 117.442 1.00 61.80 376 ASP B N 1
ATOM 5554 C CA . ASP B 1 376 ? -26.716 -24.952 117.032 1.00 65.07 376 ASP B CA 1
ATOM 5555 C C . ASP B 1 376 ? -27.140 -26.026 118.034 1.00 64.74 376 ASP B C 1
ATOM 5556 O O . ASP B 1 376 ? -28.239 -26.574 117.941 1.00 68.04 376 ASP B O 1
ATOM 5561 N N . LEU B 1 377 ? -26.267 -26.323 118.991 1.00 60.74 377 LEU B N 1
ATOM 5562 C CA . LEU B 1 377 ? -26.601 -27.258 120.058 1.00 60.17 377 LEU B CA 1
ATOM 5563 C C . LEU B 1 377 ? -27.503 -26.590 121.089 1.00 61.93 377 LEU B C 1
ATOM 5564 O O . LEU B 1 377 ? -28.165 -27.263 121.880 1.00 63.66 377 LEU B O 1
ATOM 5569 N N . LYS B 1 378 ? -27.525 -25.261 121.074 1.00 60.35 378 LYS B N 1
ATOM 5570 C CA . LYS B 1 378 ? -28.343 -24.499 122.009 1.00 59.29 378 LYS B CA 1
ATOM 5571 C C . LYS B 1 378 ? -29.399 -23.677 121.277 1.00 60.58 378 LYS B C 1
ATOM 5572 O O . LYS B 1 378 ? -29.452 -23.669 120.047 1.00 59.30 378 LYS B O 1
#

Foldseek 3Di:
DQAQQVLQPVFAFEAEEDELCCQVDPVNVVVLVLRLRHGQAYEYPPCLEACNQQNLNHDGDCVSVVSVLCSNVVSVHQYEREDLDELPNHHPNLQADPVGDGDAQVSSLVVSLVSLLVRLQVCAVSHAAYQQYEAQFDLQQHGDPGSNCVHNNPCSSLSSQVSNCVRHVRHQYEHEYEPCLRPSRVVSVLVVLLVSVVVVRRHAAYEYCAAEELVDDDLVSVLVSLVSRVVSNHAYEHAAHWYWDFDDVPEDDCVRQVAPVHADPVSLVSLLVSLLNNVVSSSVVSVRHHYHYHHHAEQVPDPSCPPPHHNHRTGIHQAYPVRHGGSSRVSSSVVSD/DQQVLCVVQAFEEEEDELCCQPPPVNVVVLVLRLVNGQAYEYPPCQDACNQAPLVHDGDCVSVVSVLVSNVVSNHQYEYEELDELPNHHPNLQADPVRHGDALVSSLVSSLVSLLVRLLVCAPSHAEYQQYEAQFDPVQHGDPGSNCVHNNPCSSLSSQVSNCVNHVRHAYEHEYEPCLRPSRVCSVLVVLLVSVVVVRRHAAYEYQAAEELCDDDLVSVLVSLVSRVVSNHAYHHAAAWYWHFDDPDPDRQVPDPAADEDDCNRAVAPVHDDPVVLVSLLVSLLNNVVSSSVSSVRYHYHYHHHQEQVPDPSCPPSHHNHRTGIHQAYPVRHGGSSNVSSSVVD

Sequence (682 aa):
RTGIKDFYKDDFRIGTAVATATLTMKEKKPLLALIAREFNAITPENCMKWEPLKPQDKDWHWEAADKFVEFGEKHKMYIVGHNLVWHSQVPKEVFLNESGGTISKEALTAKMQDHIATLAGRYKGRIQAWDVVNEAVEDDGSWRKSPWYNIMGEDFIAKAFTMAHEVDPKAHHLIYNDYNTESPIKRNFIVGMIKNFKKQGVPIHGVGMQEHLAIDGPSVDEIEKTLIALADAGVRAHITELDIDVLPSVFEYKPERDPYIQGLPKDMEEKLAKRYEDIFKIYLKHRDKIERVTLWGTADNETWLNDFPIKGRTNYPLLFDRNQKPKPAYFRLLDLKKGIKDFYKDDFRIGTAVATATLTMKEKKPLLALIAREFNAITPENCMKWEPLKPQDKDWHWEAADKFVEFGEKHKMYIVGHNLVWHSQVPKEVFLNESGGTISKEALTAKMQDHIATLAGRYKGRIQAWDVVNEAVEDDGSWRKSPWYNIMGEDFIAKAFTMAHEVDPKAHLIYNDYNTESPIKRNFIVGMIKNFKKQGVPIHGVGMQEHLAIDGPSVDEIEKTLIALADAGVRAHITELDIDVLPSVWNLPTAEVSTRFEYKPERDPYIQGLPKDMEEKLAKRYEDIFKIYLKHRDKIERVTLWGTADNETWLNDFPIKGRTNYPLLFDRNQKPKPAYFRLLDLK

CATH classification: 3.20.20.80

Nearest PDB structures (foldseek):
  4k68-assembly2_B  TM=1.003E+00  e=8.305E-74  soil metagenome
  2cnc-assembly1_A  TM=9.585E-01  e=9.290E-51  Cellvibrio mixtus
  1uqy-assembly1_A  TM=9.593E-01  e=5.109E-50  Cellvibrio mixtus
  3wug-assembly1_A  TM=9.366E-01  e=3.436E-29  Streptomyces sp.
  3wue-assembly1_A  TM=9.409E-01  e=3.530E-28  Streptomyces sp.

Radius of gyration: 30.01 Å; Cα contacts (8 Å, |Δi|>4): 1302; chains: 2; bounding box: 70×63×84 Å

Solvent-accessible surface area: 28487 Å² total; per-residue (Å²): 159,98,0,0,40,21,20,0,114,145,19,7,78,0,0,0,0,2,25,46,37,6,15,76,88,190,138,64,105,95,25,17,41,15,1,22,115,16,3,22,0,0,5,0,28,56,7,0,10,9,67,55,0,23,34,88,38,132,110,60,97,41,131,20,0,27,87,0,0,93,10,0,82,143,78,178,11,22,1,3,0,6,4,3,2,36,57,42,74,24,9,136,69,0,12,49,61,188,109,45,36,122,9,50,105,130,43,0,17,57,58,0,57,95,5,0,42,46,0,0,29,105,0,120,58,81,5,68,0,1,2,0,2,5,19,8,0,55,50,53,9,19,35,32,135,9,43,2,47,93,45,3,28,72,61,7,0,9,78,0,0,74,41,1,68,128,16,2,71,183,2,42,0,0,0,0,0,61,65,4,4,10,15,29,0,17,60,57,3,15,37,12,1,99,74,4,62,185,123,60,13,22,0,60,0,2,0,0,5,2,57,7,40,20,70,22,25,52,38,82,7,0,33,103,0,0,69,19,5,38,104,10,56,12,76,2,0,0,7,12,0,0,0,22,6,10,63,83,143,171,133,83,80,100,113,76,1,65,37,93,176,32,26,59,174,102,25,31,70,84,0,0,106,17,0,26,39,0,0,95,18,0,29,123,14,120,96,42,1,53,2,0,0,1,28,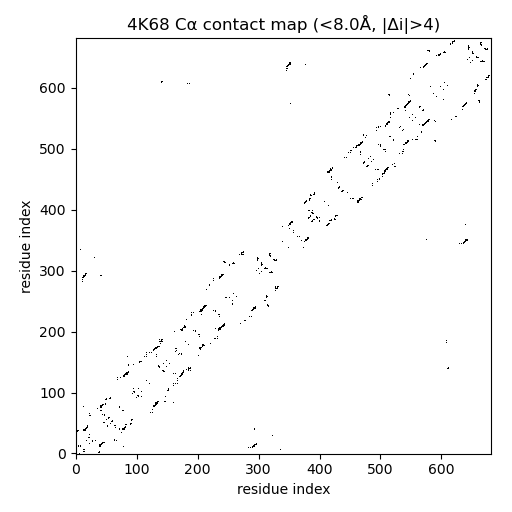1,1,0,0,77,38,10,96,13,18,79,118,42,8,153,40,8,24,0,16,0,0,2,3,41,81,108,72,122,50,4,52,0,10,100,58,0,12,83,48,66,164,35,0,50,90,83,0,141,122,21,7,83,0,0,0,0,1,27,45,39,5,20,82,96,178,134,73,136,45,22,28,48,18,1,17,116,18,3,18,0,0,3,0,28,53,5,1,13,9,72,56,1,23,37,96,32,118,102,58,81,40,115,22,0,21,99,0,0,91,20,0,71,157,70,170,10,22,1,1,0,6,4,2,1,37,53,35,79,24,8,158,68,0,27,65,70,183,99,48,30,114,11,57,101,133,44,0,22,60,57,0,38,86,4,0,40,46,0,1,30,106,0,122,45,75,4,65,0,1,2,0,2,5,21,7,0,52,34,101,27,35,36,38,118,11,49,2,56,92,45,4,24,68,62,7,0,9,76,0,0,74,41,1,64,126,17,1,77,167,2,37,1,0,0,0,0,10,30,3,18,27,73,107,0,26,100,50,3,18,35,12,1,93,85,10,69,187,117,60,14,26,0,57,0,1,0,0,3,4,21,7,32,27,121,26,41,54,37,86,42,0,29,102,1,0,95,27,4,42,102,11,56,6,91,1,0,0,5,13,0,0,0,7,13,7,60,67,86,26,151,102,55,10,27,36,19,116,74,138,54,119,94,76,90,113,47,3,67,34,93,106,3,2,49,81,100,53,12,72,101,0,0,106,22,0,30,32,0,0,102,17,0,34,137,16,108,110,56,6,58,1,0,1,2,32,2,2,0,0,74,44,10,82,1,16,70,48,0,0,136,47,7,23,0,12,0,0,2,5,30,40,13,58,114,49,5,47,0,13,105,51,0,26,116,52,99

B-factor: mean 47.28, std 13.23, range [0.59, 106.76]